Protein AF-0000000085153777 (afdb_homodimer)

InterPro domains:
  IPR002347 Short-chain dehydrogenase/reductase SDR [PF00106] (3-177)
  IPR002347 Short-chain dehydrogenase/reductase SDR [PR00081] (2-19)
  IPR002347 Short-chain dehydrogenase/reductase SDR [PR00081] (66-77)
  IPR002347 Short-chain dehydrogenase/reductase SDR [PR00081] (113-129)
  IPR002347 Short-chain dehydrogenase/reductase SDR [PR00081] (139-158)
  IPR002347 Short-chain dehydrogenase/reductase SDR [PR00081] (160-177)
  IPR020904 Short-chain dehydrogenase/reductase, conserved site [PS00061] (126-154)
  IPR036291 NAD(P)-binding domain superfamily [SSF51735] (3-233)

Foldseek 3Di:
DEEEEEPLLWFLNVLLQVVVVVVPYAYEYEDQDPVSQVVSVVVPHHYYHDDLLPLVRLLVVLVVDQAHAEYEYEWFAADFADPPDGDVVLLVVRLSRQPVSVVSNCVRHVVRLLPDQQREYEYEAALCLLDPAHRRPRNNVNSVNVVVVQLVVCVVCVPGNYQGAYEHEAAEDIPRCVPDPDDRPPYDYSNVSSVQVVVCVVVSHNYRYDDPVVSVVSNVLSPDDPVVNCVVNVVVHD/DEEEEEPLLWFLNVLLQVVVVVVPYAYEYEEQDPVSQVVSVVVPHHYYHDDLLPLVRLLVVLVVDQAHAEYEYEWFAADFADPPDGDVVLLVVRLSRQPVSVVSNCVRHVVRLLPDQQREYEYEAALCLLDPAHRRPRNNVNSVNVVVVQLVVCVVCVPPNYQGAYEHEAAEDIPRCVPDPDDRPPYYYSNVSSVQVVVCVVVSHNYRYDDPVVSVVSNVLSPDPPVVNCVVNVVVYD

Solvent-accessible surface area (backbone atoms only — not comparable to full-atom values): 23704 Å² total; per-residue (Å²): 97,40,33,39,30,32,34,21,60,45,46,55,30,26,45,39,50,53,51,46,38,74,73,69,33,50,36,37,37,23,25,71,52,62,70,45,41,51,54,44,38,74,74,70,40,46,65,44,83,47,58,49,72,40,53,67,63,38,41,57,57,46,65,75,52,81,53,30,32,34,39,38,46,46,44,63,73,81,58,71,52,56,80,91,58,61,56,35,66,57,36,44,50,37,34,41,47,34,36,43,15,46,37,34,48,47,43,41,44,49,67,24,20,70,67,26,92,61,6,30,44,32,37,57,45,33,43,56,38,55,39,68,43,63,37,27,36,27,36,27,9,29,26,24,16,42,47,34,24,50,54,12,46,35,20,66,33,56,86,45,72,45,48,46,26,41,32,22,46,52,45,48,62,27,78,76,54,69,69,57,91,65,91,60,77,81,56,39,49,33,68,56,50,34,50,54,49,55,55,29,55,74,67,64,36,56,63,38,62,31,53,57,74,60,47,51,50,42,54,56,57,44,68,46,56,68,70,60,43,37,57,57,38,35,70,68,50,131,96,38,34,40,30,33,34,22,61,46,46,56,30,27,45,40,48,52,52,45,38,73,74,68,33,50,36,38,37,24,26,73,54,63,70,46,41,50,54,43,38,74,74,69,38,46,64,44,84,46,59,47,72,38,52,68,62,37,40,57,58,47,64,74,53,81,54,27,31,33,39,38,46,46,44,62,71,80,58,71,52,58,80,90,58,62,57,35,67,59,37,43,51,38,34,39,47,34,35,42,16,47,37,33,50,48,43,43,44,50,70,22,22,70,66,26,91,60,7,31,44,33,37,57,46,33,43,56,39,54,39,68,44,64,38,28,35,28,35,28,9,28,26,23,16,41,47,34,25,50,54,12,45,34,22,65,33,57,88,44,73,44,49,47,27,40,32,22,46,52,47,49,62,27,78,76,54,68,70,57,92,65,91,62,77,80,55,39,49,35,70,57,49,33,50,52,49,53,55,30,56,75,66,65,37,57,63,40,61,29,53,57,75,60,47,50,50,43,53,56,57,44,67,46,56,66,72,59,42,36,57,58,39,36,70,69,51,130

Secondary structure (DSSP, 8-state):
-EEEEES-SSHHHHHHHHHHHHTT-EEEEEES-HHHHHHHHHTT-EEEE--TT-HHHHHHHHTT-S--SEEEE---------TT---HHHHHHHIIIIIIHHHHHHHHHHHHHHTSTTEEEEEE--GGGSS--TT-HHHHHHHHHHHHHHHHHHHHTTTTTEEEEEEEE--B-STTGGG--S--TT-B-HHHHHHHHHHHHHTT-SEEEESHHHHHHHHHHTTS-HHHHHHHHHTT--/-EEEEES-SSHHHHHHHHHHHHTT-EEEEEES-HHHHHHHHHTT-EEEE--TT-HHHHHHHHTT-S--SEEEE---------TT---HHHHHHHIIIIIIHHHHHHHHHHHHHHTSTTEEEEEE--GGGSS--TT-HHHHHHHHHHHHHHHHHHHHTTTTTEEEEEEEE--B-STTGGG--S--TT-B-HHHHHHHHHHHHHTT-SEEEESHHHHHHHHHHTTS-HHHHHHHHHTT--

Structure (mmCIF, N/CA/C/O backbone):
data_AF-0000000085153777-model_v1
#
loop_
_entity.id
_entity.type
_entity.pdbx_description
1 polymer 'Probable oxidoreductase'
#
loop_
_atom_site.group_PDB
_atom_site.id
_atom_site.type_symbol
_atom_site.label_atom_id
_atom_site.label_alt_id
_atom_site.label_comp_id
_atom_site.label_asym_id
_atom_site.label_entity_id
_atom_site.label_seq_id
_atom_site.pdbx_PDB_ins_code
_atom_site.Cartn_x
_atom_site.Cartn_y
_atom_site.Cartn_z
_atom_site.occupancy
_atom_site.B_iso_or_equiv
_atom_site.auth_seq_id
_atom_site.auth_comp_id
_atom_site.auth_asym_id
_atom_site.auth_atom_id
_atom_site.pdbx_PDB_model_num
ATOM 1 N N . MET A 1 1 ? -2.904 29.516 13.602 1 96.81 1 MET A N 1
ATOM 2 C CA . MET A 1 1 ? -3.477 28.188 13.414 1 96.81 1 MET A CA 1
ATOM 3 C C . MET A 1 1 ? -2.943 27.219 14.453 1 96.81 1 MET A C 1
ATOM 5 O O . MET A 1 1 ? -1.854 27.406 15 1 96.81 1 MET A O 1
ATOM 9 N N . LYS A 1 2 ? -3.758 26.219 14.781 1 98.38 2 LYS A N 1
ATOM 10 C CA . LYS A 1 2 ? -3.314 25.047 15.531 1 98.38 2 LYS A CA 1
ATOM 11 C C . LYS A 1 2 ? -2.867 23.938 14.594 1 98.38 2 LYS A C 1
ATOM 13 O O . LYS A 1 2 ? -3.674 23.391 13.828 1 98.38 2 LYS A O 1
ATOM 18 N N . ILE A 1 3 ? -1.565 23.562 14.672 1 98.81 3 ILE A N 1
ATOM 19 C CA . ILE A 1 3 ? -0.969 22.641 13.719 1 98.81 3 ILE A CA 1
ATOM 20 C C . ILE A 1 3 ? -0.407 21.422 14.461 1 98.81 3 ILE A C 1
ATOM 22 O O . ILE A 1 3 ? 0.277 21.578 15.477 1 98.81 3 ILE A O 1
ATOM 26 N N . VAL A 1 4 ? -0.751 20.25 14.031 1 98.88 4 VAL A N 1
ATOM 27 C CA . VAL A 1 4 ? -0.17 19.031 14.57 1 98.88 4 VAL A CA 1
ATOM 28 C C . VAL A 1 4 ? 0.717 18.375 13.516 1 98.88 4 VAL A C 1
ATOM 30 O O . VAL A 1 4 ? 0.323 18.25 12.352 1 98.88 4 VAL A O 1
ATOM 33 N N . ILE A 1 5 ? 1.906 17.969 13.867 1 98.94 5 ILE A N 1
ATOM 34 C CA . ILE A 1 5 ? 2.855 17.312 12.969 1 98.94 5 ILE A CA 1
ATOM 35 C C . ILE A 1 5 ? 3.344 16 13.602 1 98.94 5 ILE A C 1
ATOM 37 O O . ILE A 1 5 ? 3.922 16.016 14.688 1 98.94 5 ILE A O 1
ATOM 41 N N . THR A 1 6 ? 3.061 14.883 12.953 1 98.88 6 THR A N 1
ATOM 42 C CA . THR A 1 6 ? 3.615 13.609 13.406 1 98.88 6 THR A CA 1
ATOM 43 C C . THR A 1 6 ? 5 13.383 12.805 1 98.88 6 THR A C 1
ATOM 45 O O . THR A 1 6 ? 5.32 13.922 11.742 1 98.88 6 THR A O 1
ATOM 48 N N . GLY A 1 7 ? 5.812 12.555 13.5 1 98 7 GLY A N 1
ATOM 49 C CA . GLY A 1 7 ? 7.176 12.391 13.031 1 98 7 GLY A CA 1
ATOM 50 C C . GLY A 1 7 ? 7.961 13.688 13.008 1 98 7 GLY A C 1
ATOM 51 O O . GLY A 1 7 ? 8.633 14 12.023 1 98 7 GLY A O 1
ATOM 52 N N . ALA A 1 8 ? 7.875 14.469 14.055 1 98.25 8 ALA A N 1
ATOM 53 C CA . ALA A 1 8 ? 8.375 15.844 14.055 1 98.25 8 ALA A CA 1
ATOM 54 C C . ALA A 1 8 ? 9.773 15.922 14.656 1 98.25 8 ALA A C 1
ATOM 56 O O . ALA A 1 8 ? 10.312 17.016 14.844 1 98.25 8 ALA A O 1
ATOM 57 N N . THR A 1 9 ? 10.391 14.766 14.984 1 96.94 9 THR A N 1
ATOM 58 C CA . THR A 1 9 ? 11.609 14.805 15.773 1 96.94 9 THR A CA 1
ATOM 59 C C . THR A 1 9 ? 12.844 14.789 14.867 1 96.94 9 THR A C 1
ATOM 61 O O . THR A 1 9 ? 13.977 14.867 15.344 1 96.94 9 THR A O 1
ATOM 64 N N . SER A 1 10 ? 12.656 14.656 13.57 1 95.38 10 SER A N 1
ATOM 65 C CA . SER A 1 10 ? 13.789 14.68 12.656 1 95.38 10 SER A CA 1
ATOM 66 C C . SER A 1 10 ? 13.359 15.078 11.25 1 95.38 10 SER A C 1
ATOM 68 O O . SER A 1 10 ? 12.164 15.25 10.992 1 95.38 10 SER A O 1
ATOM 70 N N . GLY A 1 11 ? 14.281 15.453 10.453 1 96.69 11 GLY A N 1
ATOM 71 C CA . GLY A 1 11 ? 14.078 15.617 9.023 1 96.69 11 GLY A CA 1
ATOM 72 C C . GLY A 1 11 ? 13.031 16.672 8.688 1 96.69 11 GLY A C 1
ATOM 73 O O . GLY A 1 11 ? 13.094 17.781 9.188 1 96.69 11 GLY A O 1
ATOM 74 N N . ILE A 1 12 ? 12.195 16.328 7.742 1 97.88 12 ILE A N 1
ATOM 75 C CA . ILE A 1 12 ? 11.172 17.219 7.203 1 97.88 12 ILE A CA 1
ATOM 76 C C . ILE A 1 12 ? 10.227 17.641 8.32 1 97.88 12 ILE A C 1
ATOM 78 O O . ILE A 1 12 ? 9.906 18.828 8.445 1 97.88 12 ILE A O 1
ATOM 82 N N . GLY A 1 13 ? 9.82 16.672 9.156 1 98.5 13 GLY A N 1
ATOM 83 C CA . GLY A 1 13 ? 8.898 16.969 10.242 1 98.5 13 GLY A CA 1
ATOM 84 C C . GLY A 1 13 ? 9.43 18 11.219 1 98.5 13 GLY A C 1
ATOM 85 O O . GLY A 1 13 ? 8.711 18.922 11.609 1 98.5 13 GLY A O 1
ATOM 86 N N . ARG A 1 14 ? 10.656 17.828 11.57 1 98.44 14 ARG A N 1
ATOM 87 C CA . ARG A 1 14 ? 11.273 18.766 12.5 1 98.44 14 ARG A CA 1
ATOM 88 C C . ARG A 1 14 ? 11.359 20.156 11.891 1 98.44 14 ARG A C 1
ATOM 90 O O . ARG A 1 14 ? 11.047 21.141 12.555 1 98.44 14 ARG A O 1
ATOM 97 N N . GLN A 1 15 ? 11.797 20.234 10.648 1 98.62 15 GLN A N 1
ATOM 98 C CA . GLN A 1 15 ? 11.938 21.531 9.977 1 98.62 15 GLN A CA 1
ATOM 99 C C . GLN A 1 15 ? 10.594 22.219 9.828 1 98.62 15 GLN A C 1
ATOM 101 O O . GLN A 1 15 ? 10.484 23.438 10.047 1 98.62 15 GLN A O 1
ATOM 106 N N . LEU A 1 16 ? 9.555 21.469 9.469 1 98.88 16 LEU A N 1
ATOM 107 C CA . LEU A 1 16 ? 8.211 22.016 9.359 1 98.88 16 LEU A CA 1
ATOM 108 C C . LEU A 1 16 ? 7.738 22.578 10.703 1 98.88 16 LEU A C 1
ATOM 110 O O . LEU A 1 16 ? 7.172 23.672 10.773 1 98.88 16 LEU A O 1
ATOM 114 N N . ALA A 1 17 ? 7.945 21.766 11.766 1 98.81 17 ALA A N 1
ATOM 115 C CA . ALA A 1 17 ? 7.543 22.203 13.102 1 98.81 17 ALA A CA 1
ATOM 116 C C . ALA A 1 17 ? 8.195 23.531 13.469 1 98.81 17 ALA A C 1
ATOM 118 O O . ALA A 1 17 ? 7.52 24.453 13.93 1 98.81 17 ALA A O 1
ATOM 119 N N . MET A 1 18 ? 9.461 23.656 13.203 1 98.62 18 MET A N 1
ATOM 120 C CA . MET A 1 18 ? 10.219 24.859 13.531 1 98.62 18 MET A CA 1
ATOM 121 C C . MET A 1 18 ? 9.75 26.047 12.695 1 98.62 18 MET A C 1
ATOM 123 O O . MET A 1 18 ? 9.57 27.141 13.219 1 98.62 18 MET A O 1
ATOM 127 N N . ASP A 1 19 ? 9.516 25.828 11.438 1 98.81 19 ASP A N 1
ATOM 128 C CA . ASP A 1 19 ? 9.141 26.906 10.531 1 98.81 19 ASP A CA 1
ATOM 129 C C . ASP A 1 19 ? 7.75 27.422 10.852 1 98.81 19 ASP A C 1
ATOM 131 O O . ASP A 1 19 ? 7.535 28.641 10.906 1 98.81 19 ASP A O 1
ATOM 135 N N . TYR A 1 20 ? 6.785 26.578 11.07 1 98.81 20 TYR A N 1
ATOM 136 C CA . TYR A 1 20 ? 5.434 27 11.406 1 98.81 20 TYR A CA 1
ATOM 137 C C . TYR A 1 20 ? 5.406 27.719 12.75 1 98.81 20 TYR A C 1
ATOM 139 O O . TYR A 1 20 ? 4.68 28.703 12.922 1 98.81 20 TYR A O 1
ATOM 147 N N . HIS A 1 21 ? 6.18 27.203 13.695 1 98.69 21 HIS A N 1
ATOM 148 C CA . HIS A 1 21 ? 6.277 27.891 14.977 1 98.69 21 HIS A CA 1
ATOM 149 C C . HIS A 1 21 ? 6.84 29.297 14.812 1 98.69 21 HIS A C 1
ATOM 151 O O . HIS A 1 21 ? 6.332 30.25 15.406 1 98.69 21 HIS A O 1
ATOM 157 N N . ALA A 1 22 ? 7.859 29.438 14.016 1 98.38 22 ALA A N 1
ATOM 158 C CA . ALA A 1 22 ? 8.5 30.719 13.766 1 98.38 22 ALA A CA 1
ATOM 159 C C . ALA A 1 22 ? 7.527 31.703 13.102 1 98.38 22 ALA A C 1
ATOM 161 O O . ALA A 1 22 ? 7.641 32.906 13.289 1 98.38 22 ALA A O 1
ATOM 162 N N . GLU A 1 23 ? 6.574 31.172 12.391 1 98.25 23 GLU A N 1
ATOM 163 C CA . GLU A 1 23 ? 5.562 31.984 11.719 1 98.25 23 GLU A CA 1
ATOM 164 C C . GLU A 1 23 ? 4.453 32.406 12.68 1 98.25 23 GLU A C 1
ATOM 166 O O . GLU A 1 23 ? 3.523 33.125 12.305 1 98.25 23 GLU A O 1
ATOM 171 N N . 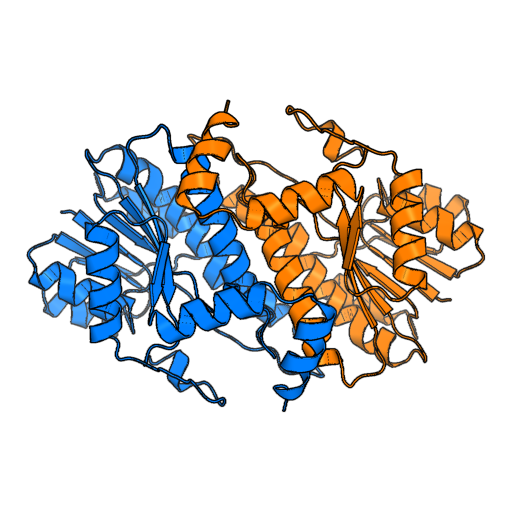GLY A 1 24 ? 4.453 31.875 13.922 1 98.19 24 GLY A N 1
ATOM 172 C CA . GLY A 1 24 ? 3.535 32.344 14.953 1 98.19 24 GLY A CA 1
ATOM 173 C C . GLY A 1 24 ? 2.385 31.375 15.195 1 98.19 24 GLY A C 1
ATOM 174 O O . GLY A 1 24 ? 1.44 31.703 15.922 1 98.19 24 GLY A O 1
ATOM 175 N N . HIS A 1 25 ? 2.428 30.172 14.625 1 98.31 25 HIS A N 1
ATOM 176 C CA . HIS A 1 25 ? 1.363 29.188 14.805 1 98.31 25 HIS A CA 1
ATOM 177 C C . HIS A 1 25 ? 1.559 28.391 16.094 1 98.31 25 HIS A C 1
ATOM 179 O O . HIS A 1 25 ? 2.67 28.328 16.625 1 98.31 25 HIS A O 1
ATOM 185 N N . GLU A 1 26 ? 0.504 27.891 16.641 1 98.25 26 GLU A N 1
ATOM 186 C CA . GLU A 1 26 ? 0.573 26.922 17.719 1 98.25 26 GLU A CA 1
ATOM 187 C C . GLU A 1 26 ? 0.855 25.516 17.172 1 98.25 26 GLU A C 1
ATOM 189 O O . GLU A 1 26 ? -0.006 24.906 16.531 1 98.25 26 GLU A O 1
ATOM 194 N N . VAL A 1 27 ? 2.064 24.984 17.484 1 98.75 27 VAL A N 1
ATOM 195 C CA . VAL A 1 27 ? 2.492 23.734 16.859 1 98.75 27 VAL A CA 1
ATOM 196 C C . VAL A 1 27 ? 2.59 22.641 17.922 1 98.75 27 VAL A C 1
ATOM 198 O O . VAL A 1 27 ? 3.189 22.844 18.984 1 98.75 27 VAL A O 1
ATOM 201 N N . TYR A 1 28 ? 1.96 21.516 17.656 1 98.81 28 TYR A N 1
ATOM 202 C CA . TYR A 1 28 ? 2.125 20.281 18.406 1 98.81 28 TYR A CA 1
ATOM 203 C C . TYR A 1 28 ? 2.994 19.297 17.641 1 98.81 28 TYR A C 1
ATOM 205 O O . TYR A 1 28 ? 2.578 18.766 16.609 1 98.81 28 TYR A O 1
ATOM 213 N N . ALA A 1 29 ? 4.18 19.047 18.172 1 98.81 29 ALA A N 1
ATOM 214 C CA . ALA A 1 29 ? 5.148 18.141 17.547 1 98.81 29 ALA A CA 1
ATOM 215 C C . ALA A 1 29 ? 5.141 16.781 18.219 1 98.81 29 ALA A C 1
ATOM 217 O O . ALA A 1 29 ? 5.441 16.672 19.406 1 98.81 29 ALA A O 1
ATOM 218 N N . LEU A 1 30 ? 4.82 15.766 17.469 1 98.75 30 LEU A N 1
ATOM 219 C CA . LEU A 1 30 ? 4.75 14.414 18.016 1 98.75 30 LEU A CA 1
ATOM 220 C C . LEU A 1 30 ? 5.926 13.57 17.547 1 98.75 30 LEU A C 1
ATOM 222 O O . LEU A 1 30 ? 6.387 13.719 16.422 1 98.75 30 LEU A O 1
ATOM 226 N N . GLY A 1 31 ? 6.383 12.703 18.328 1 98 31 GLY A N 1
ATOM 227 C CA . GLY A 1 31 ? 7.438 11.742 18.016 1 98 31 GLY A CA 1
ATOM 228 C C . GLY A 1 31 ? 7.734 10.797 19.172 1 98 31 GLY A C 1
ATOM 229 O O . GLY A 1 31 ? 7.035 10.805 20.188 1 98 31 GLY A O 1
ATOM 230 N N . ARG A 1 32 ? 8.75 10.016 19.062 1 96.38 32 ARG A N 1
ATOM 231 C CA . ARG A 1 32 ? 9.062 9.016 20.078 1 96.38 32 ARG A CA 1
ATOM 232 C C . ARG A 1 32 ? 10.359 9.344 20.797 1 96.38 32 ARG A C 1
ATOM 234 O O . ARG A 1 32 ? 10.633 8.812 21.875 1 96.38 32 ARG A O 1
ATOM 241 N N . ASN A 1 33 ? 11.148 10.18 20.156 1 97 33 ASN A N 1
ATOM 242 C CA . ASN A 1 33 ? 12.461 10.508 20.703 1 97 33 ASN A CA 1
ATOM 243 C C . ASN A 1 33 ? 12.375 11.609 21.75 1 97 33 ASN A C 1
ATOM 245 O O . ASN A 1 33 ? 12.242 12.789 21.406 1 97 33 ASN A O 1
ATOM 249 N N . GLU A 1 34 ? 12.609 11.203 22.984 1 97.44 34 GLU A N 1
ATOM 250 C CA . GLU A 1 34 ? 12.406 12.141 24.094 1 97.44 34 GLU A CA 1
ATOM 251 C C . GLU A 1 34 ? 13.406 13.297 24.016 1 97.44 34 GLU A C 1
ATOM 253 O O . GLU A 1 34 ? 13.047 14.445 24.266 1 97.44 34 GLU A O 1
ATOM 258 N N . GLN A 1 35 ? 14.617 13.016 23.734 1 97.94 35 GLN A N 1
ATOM 259 C CA . GLN A 1 35 ? 15.641 14.055 23.656 1 97.94 35 GLN A CA 1
ATOM 260 C C . GLN A 1 35 ? 15.305 15.086 22.594 1 97.94 35 GLN A C 1
ATOM 262 O O . GLN A 1 35 ? 15.438 16.281 22.812 1 97.94 35 GLN A O 1
ATOM 267 N N . ALA A 1 36 ? 14.867 14.625 21.453 1 97.62 36 ALA A N 1
ATOM 268 C CA . ALA A 1 36 ? 14.5 15.516 20.359 1 97.62 36 ALA A CA 1
ATOM 269 C C . ALA A 1 36 ? 13.266 16.344 20.719 1 97.62 36 ALA A C 1
ATOM 271 O O . ALA A 1 36 ? 13.172 17.516 20.375 1 97.62 36 ALA A O 1
ATOM 272 N N . LEU A 1 37 ? 12.352 15.742 21.422 1 98.38 37 LEU A N 1
ATOM 273 C CA . LEU A 1 37 ? 11.141 16.438 21.844 1 98.38 37 LEU A CA 1
ATOM 274 C C . LEU A 1 37 ? 11.469 17.516 22.875 1 98.38 37 LEU A C 1
ATOM 276 O O . LEU A 1 37 ? 10.875 18.609 22.844 1 98.38 37 LEU A O 1
ATOM 280 N N . GLU A 1 38 ? 12.383 17.234 23.734 1 98.12 38 GLU A N 1
ATOM 281 C CA . GLU A 1 38 ? 12.82 18.219 24.719 1 98.12 38 GLU A CA 1
ATOM 282 C C . GLU A 1 38 ? 13.445 19.438 24.047 1 98.12 38 GLU A C 1
ATOM 284 O O . GLU A 1 38 ? 13.227 20.578 24.469 1 98.12 38 GLU A O 1
ATOM 289 N N . GLU A 1 39 ? 14.203 19.156 23.078 1 97.94 39 GLU A N 1
ATOM 290 C CA . GLU A 1 39 ? 14.797 20.25 22.312 1 97.94 39 GLU A CA 1
ATOM 291 C C . GLU A 1 39 ? 13.727 21.125 21.688 1 97.94 39 GLU A C 1
ATOM 293 O O . GLU A 1 39 ? 13.82 22.359 21.719 1 97.94 39 GLU A O 1
ATOM 298 N N . LEU A 1 40 ? 12.703 20.516 21.109 1 98.25 40 LEU A N 1
ATOM 299 C CA . LEU A 1 40 ? 11.609 21.266 20.5 1 98.25 40 LEU A CA 1
ATOM 300 C C . LEU A 1 40 ? 10.844 22.047 21.562 1 98.25 40 LEU A C 1
ATOM 302 O O . LEU A 1 40 ? 10.445 23.203 21.312 1 98.25 40 LEU A O 1
ATOM 306 N N . ARG A 1 41 ? 10.672 21.5 22.672 1 97.88 41 ARG A N 1
ATOM 307 C CA . ARG A 1 41 ? 10.016 22.203 23.781 1 97.88 41 ARG A CA 1
ATOM 308 C C . ARG A 1 41 ? 10.797 23.438 24.188 1 97.88 41 ARG A C 1
ATOM 310 O O . ARG A 1 41 ? 10.211 24.469 24.516 1 97.88 41 ARG A O 1
ATOM 317 N N . SER A 1 42 ? 12.078 23.25 24.219 1 97.88 42 SER A N 1
ATOM 318 C CA . SER A 1 42 ? 12.93 24.375 24.609 1 97.88 42 SER A CA 1
ATOM 319 C C . SER A 1 42 ? 12.805 25.531 23.625 1 97.88 42 SER A C 1
ATOM 321 O O . SER A 1 42 ? 13.07 26.688 23.984 1 97.88 42 SER A O 1
ATOM 323 N N . HIS A 1 43 ? 12.375 25.266 22.453 1 97.31 43 HIS A N 1
ATOM 324 C CA . HIS A 1 43 ? 12.164 26.297 21.453 1 97.31 43 HIS A CA 1
ATOM 325 C C . HIS A 1 43 ? 10.758 26.875 21.547 1 97.31 43 HIS A C 1
ATOM 327 O O . HIS A 1 43 ? 10.391 27.766 20.766 1 97.31 43 HIS A O 1
ATOM 333 N N . GLY A 1 44 ? 9.898 26.328 22.438 1 97.25 44 GLY A N 1
ATOM 334 C CA . GLY A 1 44 ? 8.586 26.891 22.688 1 97.25 44 GLY A CA 1
ATOM 335 C C . GLY A 1 44 ? 7.461 26.094 22.062 1 97.25 44 GLY A C 1
ATOM 336 O O . GLY A 1 44 ? 6.293 26.484 22.141 1 97.25 44 GLY A O 1
ATOM 337 N N . LEU A 1 45 ? 7.754 24.969 21.438 1 98.31 45 LEU A N 1
ATOM 338 C CA . LEU A 1 45 ? 6.719 24.141 20.828 1 98.31 45 LEU A CA 1
ATOM 339 C C . LEU A 1 45 ? 6.059 23.25 21.859 1 98.31 45 LEU A C 1
ATOM 341 O O . LEU A 1 45 ? 6.68 22.891 22.875 1 98.31 45 LEU A O 1
ATOM 345 N N . SER A 1 46 ? 4.773 22.984 21.672 1 98.38 46 SER A N 1
ATOM 346 C CA . SER A 1 46 ? 4.148 21.875 22.391 1 98.38 46 SER A CA 1
ATOM 347 C C . SER A 1 46 ? 4.562 20.531 21.797 1 98.38 46 SER A C 1
ATOM 349 O O . SER A 1 46 ? 4.738 20.406 20.594 1 98.38 46 SER A O 1
ATOM 351 N N . THR A 1 47 ? 4.777 19.562 22.672 1 98.31 47 THR A N 1
ATOM 352 C CA . THR A 1 47 ? 5.242 18.266 22.188 1 98.31 47 THR A CA 1
ATOM 353 C C . THR A 1 47 ? 4.43 17.125 22.797 1 98.31 47 THR A C 1
ATOM 355 O O . THR A 1 47 ? 3.723 17.328 23.797 1 98.31 47 THR A O 1
ATOM 358 N N . GLY A 1 48 ? 4.41 15.984 22.141 1 98.12 48 GLY A N 1
ATOM 359 C CA . GLY A 1 48 ? 3.818 14.75 22.625 1 98.12 48 GLY A CA 1
ATOM 360 C C . GLY A 1 48 ? 4.629 13.516 22.266 1 98.12 48 GLY A C 1
ATOM 361 O O . GLY A 1 48 ? 4.992 13.32 21.109 1 98.12 48 GLY A O 1
ATOM 362 N N . LYS A 1 49 ? 4.973 12.773 23.281 1 98.25 49 LYS A N 1
ATOM 363 C CA . LYS A 1 49 ? 5.629 11.484 23.062 1 98.25 49 LYS A CA 1
ATOM 364 C C . LYS A 1 49 ? 4.605 10.375 22.844 1 98.25 49 LYS A C 1
ATOM 366 O O . LYS A 1 49 ? 3.939 9.953 23.797 1 98.25 49 LYS A O 1
ATOM 371 N N . VAL A 1 50 ? 4.48 9.906 21.578 1 97.69 50 VAL A N 1
ATOM 372 C CA . VAL A 1 50 ? 3.467 8.906 21.25 1 97.69 50 VAL A CA 1
ATOM 373 C C . VAL A 1 50 ? 4.016 7.938 20.203 1 97.69 50 VAL A C 1
ATOM 375 O O . VAL A 1 50 ? 4.641 8.359 19.234 1 97.69 50 VAL A O 1
ATOM 378 N N . ASP A 1 51 ? 3.895 6.664 20.516 1 98.25 51 ASP A N 1
ATOM 379 C CA . ASP A 1 51 ? 4.051 5.66 19.469 1 98.25 51 ASP A CA 1
ATOM 380 C C . ASP A 1 51 ? 2.777 5.531 18.625 1 98.25 51 ASP A C 1
ATOM 382 O O . ASP A 1 51 ? 1.801 4.918 19.062 1 98.25 51 ASP A O 1
ATOM 386 N N . LEU A 1 52 ? 2.814 6.012 17.469 1 98.62 52 LEU A N 1
ATOM 387 C CA . LEU A 1 52 ? 1.623 6.148 16.641 1 98.62 52 LEU A CA 1
ATOM 388 C C . LEU A 1 52 ? 1.107 4.785 16.203 1 98.62 52 LEU A C 1
ATOM 390 O O . LEU A 1 52 ? 0.003 4.676 15.656 1 98.62 52 LEU A O 1
ATOM 394 N N . THR A 1 53 ? 1.904 3.705 16.391 1 98.06 53 THR A N 1
ATOM 395 C CA . THR A 1 53 ? 1.425 2.363 16.078 1 98.06 53 THR A CA 1
ATOM 396 C C . THR A 1 53 ? 0.55 1.831 17.219 1 98.06 53 THR A C 1
ATOM 398 O O . THR A 1 53 ? -0.116 0.806 17.062 1 98.06 53 THR A O 1
ATOM 401 N N . ASP A 1 54 ? 0.616 2.496 18.359 1 98.38 54 ASP A N 1
ATOM 402 C CA . ASP A 1 54 ? -0.288 2.205 19.469 1 98.38 54 ASP A CA 1
ATOM 403 C C . ASP A 1 54 ? -1.592 2.99 19.344 1 98.38 54 ASP A C 1
ATOM 405 O O . ASP A 1 54 ? -1.667 4.152 19.734 1 98.38 54 ASP A O 1
ATOM 409 N N . LYS A 1 55 ? -2.621 2.367 18.859 1 98.38 55 LYS A N 1
ATOM 410 C CA . LYS A 1 55 ? -3.885 3.021 18.516 1 98.38 55 LYS A CA 1
ATOM 411 C C . LYS A 1 55 ? -4.484 3.707 19.75 1 98.38 55 LYS A C 1
ATOM 413 O O . LYS A 1 55 ? -4.859 4.883 19.688 1 98.38 55 LYS A O 1
ATOM 418 N N . GLU A 1 56 ? -4.574 2.979 20.781 1 98.38 56 GLU A N 1
ATOM 419 C CA . GLU A 1 56 ? -5.195 3.518 22 1 98.38 56 GLU A CA 1
ATOM 420 C C . GLU A 1 56 ? -4.438 4.738 22.5 1 98.38 56 GLU A C 1
ATOM 422 O O . GLU A 1 56 ? -5.039 5.77 22.812 1 98.38 56 GLU A O 1
ATOM 427 N N . ALA A 1 57 ? -3.121 4.641 22.625 1 98.56 57 ALA A N 1
ATOM 428 C CA . ALA A 1 57 ? -2.301 5.754 23.094 1 98.56 57 ALA A CA 1
ATOM 429 C C . ALA A 1 57 ? -2.441 6.965 22.188 1 98.56 57 ALA A C 1
ATOM 431 O O . ALA A 1 57 ? -2.486 8.102 22.656 1 98.56 57 ALA A O 1
ATOM 432 N N . THR A 1 58 ? -2.518 6.691 20.906 1 98.75 58 THR A N 1
ATOM 433 C CA . THR A 1 58 ? -2.639 7.766 19.922 1 98.75 58 THR A CA 1
ATOM 434 C C . THR A 1 58 ? -3.982 8.477 20.062 1 98.75 58 THR A C 1
ATOM 436 O O . THR A 1 58 ? -4.035 9.711 20.109 1 98.75 58 THR A O 1
ATOM 439 N N . LEU A 1 59 ? -5.047 7.707 20.141 1 98.56 59 LEU A N 1
ATOM 440 C CA . LEU A 1 59 ? -6.375 8.297 20.281 1 98.56 59 LEU A CA 1
ATOM 441 C C . LEU A 1 59 ? -6.492 9.094 21.562 1 98.56 59 LEU A C 1
ATOM 443 O O . LEU A 1 59 ? -7.07 10.188 21.578 1 98.56 59 LEU A O 1
ATOM 447 N N . VAL A 1 60 ? -5.918 8.594 22.625 1 98.44 60 VAL A N 1
ATOM 448 C CA . VAL A 1 60 ? -5.965 9.273 23.922 1 98.44 60 VAL A CA 1
ATOM 449 C C . VAL A 1 60 ? -5.211 10.594 23.828 1 98.44 60 VAL A C 1
ATOM 451 O O . VAL A 1 60 ? -5.699 11.625 24.297 1 98.44 60 VAL A O 1
ATOM 454 N N . TRP A 1 61 ? -4.078 10.594 23.234 1 98.62 61 TRP A N 1
ATOM 455 C CA . TRP A 1 61 ? -3.309 11.836 23.141 1 98.62 61 TRP A CA 1
ATOM 456 C C . TRP A 1 6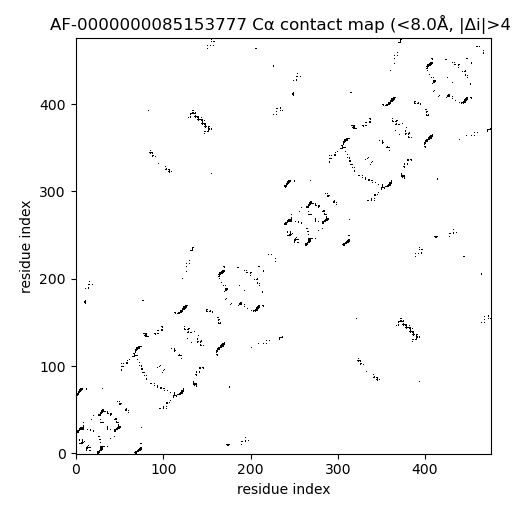1 ? -4.07 12.891 22.344 1 98.62 61 TRP A C 1
ATOM 458 O O . TRP A 1 61 ? -4.172 14.039 22.781 1 98.62 61 TRP A O 1
ATOM 468 N N . PHE A 1 62 ? -4.605 12.555 21.203 1 98.62 62 PHE A N 1
ATOM 469 C CA . PHE A 1 62 ? -5.297 13.5 20.344 1 98.62 62 PHE A CA 1
ATOM 470 C C . PHE A 1 62 ? -6.559 14.031 21 1 98.62 62 PHE A C 1
ATOM 472 O O . PHE A 1 62 ? -7 15.141 20.719 1 98.62 62 PHE A O 1
ATOM 479 N N . SER A 1 63 ? -7.145 13.234 21.859 1 97.69 63 SER A N 1
ATOM 480 C CA . SER A 1 63 ? -8.375 13.633 22.531 1 97.69 63 SER A CA 1
ATOM 481 C C . SER A 1 63 ? -8.133 14.82 23.453 1 97.69 63 SER A C 1
ATOM 483 O O . SER A 1 63 ? -9.078 15.469 23.906 1 97.69 63 SER A O 1
ATOM 485 N N . THR A 1 64 ? -6.906 15.125 23.766 1 97.69 64 THR A N 1
ATOM 486 C CA . THR A 1 64 ? -6.582 16.266 24.609 1 97.69 64 THR A CA 1
ATOM 487 C C . THR A 1 64 ? -6.742 17.578 23.844 1 97.69 64 THR A C 1
ATOM 489 O O . THR A 1 64 ? -6.766 18.656 24.453 1 97.69 64 THR A O 1
ATOM 492 N N . LEU A 1 65 ? -6.754 17.547 22.531 1 98.12 65 LEU A N 1
ATOM 493 C CA . LEU A 1 65 ? -6.898 18.734 21.703 1 98.12 65 LEU A CA 1
ATOM 494 C C . LEU A 1 65 ? -8.367 19.016 21.406 1 98.12 65 LEU A C 1
ATOM 496 O O . LEU A 1 65 ? -9.156 18.094 21.234 1 98.12 65 LEU A O 1
ATOM 500 N N . GLU A 1 66 ? -8.742 20.203 21.344 1 97.44 66 GLU A N 1
ATOM 501 C CA . GLU A 1 66 ? -10.117 20.594 21.062 1 97.44 66 GLU A CA 1
ATOM 502 C C . GLU A 1 66 ? -10.375 20.672 19.547 1 97.44 66 GLU A C 1
ATOM 504 O O . GLU A 1 66 ? -11.445 20.281 19.078 1 97.44 66 GLU A O 1
ATOM 509 N N . SER A 1 67 ? -9.469 21.219 18.859 1 98.19 67 SER A N 1
ATOM 510 C CA . SER A 1 67 ? -9.547 21.359 17.406 1 98.19 67 SER A CA 1
ATOM 511 C C . SER A 1 67 ? -8.156 21.422 16.781 1 98.19 67 SER A C 1
ATOM 513 O O . SER A 1 67 ? -7.164 21.625 17.484 1 98.19 67 SER A O 1
ATOM 515 N N . VAL A 1 68 ? -8.07 21.141 15.531 1 98.62 68 VAL A N 1
ATOM 516 C CA . VAL A 1 68 ? -6.848 21.234 14.734 1 98.62 68 VAL A CA 1
ATOM 517 C C . VAL A 1 68 ? -7.152 21.891 13.391 1 98.62 68 VAL A C 1
ATOM 519 O O . VAL A 1 68 ? -8.141 21.562 12.734 1 98.62 68 VAL A O 1
ATOM 522 N N . ASP A 1 69 ? -6.352 22.844 13.023 1 98.69 69 ASP A N 1
ATOM 523 C CA . ASP A 1 69 ? -6.555 23.531 11.75 1 98.69 69 ASP A CA 1
ATOM 524 C C . ASP A 1 69 ? -5.797 22.828 10.625 1 98.69 69 ASP A C 1
ATOM 526 O O . ASP A 1 69 ? -6.27 22.781 9.484 1 98.69 69 ASP A O 1
ATOM 530 N N . LEU A 1 70 ? -4.617 22.328 10.875 1 98.88 70 LEU A N 1
ATOM 531 C CA . LEU A 1 70 ? -3.748 21.656 9.922 1 98.88 70 LEU A CA 1
ATOM 532 C C . LEU A 1 70 ? -3.035 20.469 10.578 1 98.88 70 LEU A C 1
ATOM 534 O O . LEU A 1 70 ? -2.377 20.641 11.609 1 98.88 70 LEU A O 1
ATOM 538 N N . ALA A 1 71 ? -3.268 19.312 10.062 1 98.94 71 ALA A N 1
ATOM 539 C CA . ALA A 1 71 ? -2.52 18.125 10.469 1 98.94 71 ALA A CA 1
ATOM 540 C C . ALA A 1 71 ? -1.567 17.672 9.367 1 98.94 71 ALA A C 1
ATOM 542 O O . ALA A 1 71 ? -1.987 17.438 8.234 1 98.94 71 ALA A O 1
ATOM 543 N N . ILE A 1 72 ? -0.282 17.594 9.68 1 98.94 72 ILE A N 1
ATOM 544 C CA . ILE A 1 72 ? 0.718 17.062 8.766 1 98.94 72 ILE A CA 1
ATOM 545 C C . ILE A 1 72 ? 1.208 15.703 9.273 1 98.94 72 ILE A C 1
ATOM 547 O O . ILE A 1 72 ? 1.986 15.641 10.227 1 98.94 72 ILE A O 1
ATOM 551 N N . LEU A 1 73 ? 0.708 14.688 8.68 1 98.94 73 LEU A N 1
ATOM 552 C CA . LEU A 1 73 ? 1.095 13.32 9.023 1 98.94 73 LEU A CA 1
ATOM 553 C C . LEU A 1 73 ? 2.352 12.906 8.273 1 98.94 73 LEU A C 1
ATOM 555 O O . LEU A 1 73 ? 2.287 12.57 7.09 1 98.94 73 LEU A O 1
ATOM 559 N N . ASN A 1 74 ? 3.447 12.906 9.008 1 98.44 74 ASN A N 1
ATOM 560 C CA . ASN A 1 74 ? 4.766 12.82 8.383 1 98.44 74 ASN A CA 1
ATOM 561 C C . ASN A 1 74 ? 5.555 11.625 8.922 1 98.44 74 ASN A C 1
ATOM 563 O O . ASN A 1 74 ? 6.605 11.273 8.375 1 98.44 74 ASN A O 1
ATOM 567 N N . ALA A 1 75 ? 5.035 10.977 9.969 1 97.81 75 ALA A N 1
ATOM 568 C CA . ALA A 1 75 ? 5.75 9.859 10.578 1 97.81 75 ALA A CA 1
ATOM 569 C C . ALA A 1 75 ? 5.93 8.711 9.578 1 97.81 75 ALA A C 1
ATOM 571 O O . ALA A 1 75 ? 5.016 8.406 8.812 1 97.81 75 ALA A O 1
ATOM 572 N N . GLY A 1 76 ? 7.086 8.141 9.57 1 95.62 76 GLY A N 1
ATOM 573 C CA . GLY A 1 76 ? 7.363 6.996 8.703 1 95.62 76 GLY A CA 1
ATOM 574 C C . GLY A 1 76 ? 8.805 6.539 8.766 1 95.62 76 GLY A C 1
ATOM 575 O O . GLY A 1 76 ? 9.633 7.164 9.438 1 95.62 76 GLY A O 1
ATOM 576 N N . THR A 1 77 ? 9.047 5.434 8.148 1 95.12 77 THR A N 1
ATOM 577 C CA . THR A 1 77 ? 10.383 4.859 8.07 1 95.12 77 THR A CA 1
ATOM 578 C C . THR A 1 77 ? 10.648 4.297 6.672 1 95.12 77 THR A C 1
ATOM 580 O O . THR A 1 77 ? 9.766 4.344 5.805 1 95.12 77 THR A O 1
ATOM 583 N N . CYS A 1 78 ? 11.867 3.971 6.469 1 94.94 78 CYS A N 1
ATOM 584 C CA . CYS A 1 78 ? 12.289 3.398 5.195 1 94.94 78 CYS A CA 1
ATOM 585 C C . CYS A 1 78 ? 13.234 2.225 5.41 1 94.94 78 CYS A C 1
ATOM 587 O O . CYS A 1 78 ? 14.219 2.342 6.145 1 94.94 78 CYS A O 1
ATOM 589 N N . GLU A 1 79 ? 12.898 1.118 4.855 1 93.94 79 GLU A N 1
ATOM 590 C CA . GLU A 1 79 ? 13.766 -0.05 4.75 1 93.94 79 GLU A CA 1
ATOM 591 C C . GLU A 1 79 ? 13.727 -0.646 3.346 1 93.94 79 GLU A C 1
ATOM 593 O O . GLU A 1 79 ? 12.703 -0.566 2.662 1 93.94 79 GLU A O 1
ATOM 598 N N . TYR A 1 80 ? 14.828 -1.185 2.947 1 93.31 80 TYR A N 1
ATOM 599 C CA . TYR A 1 80 ? 14.938 -1.754 1.608 1 93.31 80 TYR A CA 1
ATOM 600 C C . TYR A 1 80 ? 15.094 -3.268 1.67 1 93.31 80 TYR A C 1
ATOM 602 O O . TYR A 1 80 ? 15.695 -3.799 2.609 1 93.31 80 TYR A O 1
ATOM 610 N N . VAL A 1 81 ? 14.531 -3.889 0.648 1 94.06 81 VAL A N 1
ATOM 611 C CA . VAL A 1 81 ? 14.625 -5.34 0.524 1 94.06 81 VAL A CA 1
ATOM 612 C C . VAL A 1 81 ? 15.891 -5.715 -0.25 1 94.06 81 VAL A C 1
ATOM 614 O O . VAL A 1 81 ? 16.188 -5.121 -1.289 1 94.06 81 VAL A O 1
ATOM 617 N N . ASP A 1 82 ? 16.625 -6.629 0.295 1 91.69 82 ASP A N 1
ATOM 618 C CA . ASP A 1 82 ? 17.828 -7.148 -0.372 1 91.69 82 ASP A CA 1
ATOM 619 C C . ASP A 1 82 ? 17.656 -8.625 -0.721 1 91.69 82 ASP A C 1
ATOM 621 O O . ASP A 1 82 ? 17.641 -9.477 0.166 1 91.69 82 ASP A O 1
ATOM 625 N N . LEU A 1 83 ? 17.562 -8.859 -2.084 1 91.06 83 LEU A N 1
ATOM 626 C CA . LEU A 1 83 ? 17.484 -10.242 -2.547 1 91.06 83 LEU A CA 1
ATOM 627 C C . LEU A 1 83 ? 18.875 -10.875 -2.57 1 91.06 83 LEU A C 1
ATOM 629 O O . LEU A 1 83 ? 19.891 -10.172 -2.66 1 91.06 83 LEU A O 1
ATOM 633 N N . PRO A 1 84 ? 19 -12.18 -2.26 1 92.25 84 PRO A N 1
ATOM 634 C CA . PRO A 1 84 ? 17.938 -13.141 -2.58 1 92.25 84 PRO A CA 1
ATOM 635 C C . PRO A 1 84 ? 17 -13.406 -1.406 1 92.25 84 PRO A C 1
ATOM 637 O O . PRO A 1 84 ? 16 -14.109 -1.558 1 92.25 84 PRO A O 1
ATOM 640 N N . GLN A 1 85 ? 17.297 -12.859 -0.25 1 92.69 85 GLN A N 1
ATOM 641 C CA . GLN A 1 85 ? 16.438 -13.117 0.898 1 92.69 85 GLN A CA 1
ATOM 642 C C . GLN A 1 85 ? 15.305 -12.102 0.975 1 92.69 85 GLN A C 1
ATOM 644 O O . GLN A 1 85 ? 15.523 -10.945 1.355 1 92.69 85 GLN A O 1
ATOM 649 N N . PHE A 1 86 ? 14.164 -12.555 0.62 1 96.69 86 PHE A N 1
ATOM 650 C CA . PHE A 1 86 ? 12.969 -11.727 0.811 1 96.69 86 PHE A CA 1
ATOM 651 C C . PHE A 1 86 ? 12.469 -11.836 2.244 1 96.69 86 PHE A C 1
ATOM 653 O O . PHE A 1 86 ? 12.031 -12.898 2.678 1 96.69 86 PHE A O 1
ATOM 660 N N . ASP A 1 87 ? 12.516 -10.781 2.988 1 97.31 87 ASP A N 1
ATOM 661 C CA . ASP A 1 87 ? 12.141 -10.75 4.398 1 97.31 87 ASP A CA 1
ATOM 662 C C . ASP A 1 87 ? 10.758 -10.125 4.578 1 97.31 87 ASP A C 1
ATOM 664 O O . ASP A 1 87 ? 10.625 -8.906 4.645 1 97.31 87 ASP A O 1
ATOM 668 N N . SER A 1 88 ? 9.758 -10.992 4.801 1 98.44 88 SER A N 1
ATOM 669 C CA . SER A 1 88 ? 8.391 -10.5 4.945 1 98.44 88 SER A CA 1
ATOM 670 C C . SER A 1 88 ? 8.234 -9.68 6.219 1 98.44 88 SER A C 1
ATOM 672 O O . SER A 1 88 ? 7.363 -8.805 6.301 1 98.44 88 SER A O 1
ATOM 674 N N . SER A 1 89 ? 9.055 -9.961 7.242 1 98.31 89 SER A N 1
ATOM 675 C CA . SER A 1 89 ? 8.992 -9.172 8.469 1 98.31 89 SER A CA 1
ATOM 676 C C . SER A 1 89 ? 9.352 -7.715 8.211 1 98.31 89 SER A C 1
ATOM 678 O O . SER A 1 89 ? 8.812 -6.816 8.859 1 98.31 89 SER A O 1
ATOM 680 N N . LEU A 1 90 ? 10.273 -7.531 7.312 1 98.12 90 LEU A N 1
ATOM 681 C CA . LEU A 1 90 ? 10.641 -6.18 6.906 1 98.12 90 LEU A CA 1
ATOM 682 C C . LEU A 1 90 ? 9.453 -5.453 6.285 1 98.12 90 LEU A C 1
ATOM 684 O O . LEU A 1 90 ? 9.172 -4.305 6.633 1 98.12 90 LEU A O 1
ATOM 688 N N . ILE A 1 91 ? 8.711 -6.113 5.387 1 98.56 91 ILE A N 1
ATOM 689 C CA . ILE A 1 91 ? 7.523 -5.547 4.762 1 98.56 91 ILE A CA 1
ATOM 690 C C . ILE A 1 91 ? 6.504 -5.18 5.836 1 98.56 91 ILE A C 1
ATOM 692 O O . ILE A 1 91 ? 5.941 -4.078 5.816 1 98.56 91 ILE A O 1
ATOM 696 N N . GLN A 1 92 ? 6.328 -6.082 6.75 1 98.38 92 GLN A N 1
ATOM 697 C CA . GLN A 1 92 ? 5.34 -5.902 7.812 1 98.38 92 GLN A CA 1
ATOM 698 C C . GLN A 1 92 ? 5.688 -4.695 8.68 1 98.38 92 GLN A C 1
ATOM 700 O O . GLN A 1 92 ? 4.812 -3.893 9.016 1 98.38 92 GLN A O 1
ATOM 705 N N . ARG A 1 93 ? 6.934 -4.566 9.031 1 97.75 93 ARG A N 1
ATOM 706 C CA . ARG A 1 93 ? 7.367 -3.455 9.867 1 97.75 93 ARG A CA 1
ATOM 707 C C . ARG A 1 93 ? 7.137 -2.119 9.164 1 97.75 93 ARG A C 1
ATOM 709 O O . ARG A 1 93 ? 6.66 -1.164 9.781 1 97.75 93 ARG A O 1
ATOM 716 N N . VAL A 1 94 ? 7.449 -2.053 7.93 1 98.38 94 VAL A N 1
ATOM 717 C CA . VAL A 1 94 ? 7.305 -0.813 7.176 1 98.38 94 VAL A CA 1
ATOM 718 C C . VAL A 1 94 ? 5.824 -0.479 7.004 1 98.38 94 VAL A C 1
ATOM 720 O O . VAL A 1 94 ? 5.422 0.678 7.141 1 98.38 94 VAL A O 1
ATOM 723 N N . MET A 1 95 ? 4.977 -1.483 6.703 1 98.69 95 MET A N 1
ATOM 724 C CA . MET A 1 95 ? 3.539 -1.259 6.578 1 98.69 95 MET A CA 1
ATOM 725 C C . MET A 1 95 ? 2.957 -0.739 7.887 1 98.69 95 MET A C 1
ATOM 727 O O . MET A 1 95 ? 2.117 0.163 7.883 1 98.69 95 MET A O 1
ATOM 731 N N . ARG A 1 96 ? 3.393 -1.305 8.961 1 98 96 ARG A N 1
ATOM 732 C CA . ARG A 1 96 ? 2.918 -0.883 10.273 1 98 96 ARG A CA 1
ATOM 733 C C . ARG A 1 96 ? 3.342 0.551 10.578 1 98 96 ARG A C 1
ATOM 735 O O . ARG A 1 96 ? 2.52 1.376 10.977 1 98 96 ARG A O 1
ATOM 742 N N . SER A 1 97 ? 4.555 0.852 10.352 1 97.94 97 SER A N 1
ATOM 743 C CA . SER A 1 97 ? 5.125 2.15 10.695 1 97.94 97 SER A CA 1
ATOM 744 C C . SER A 1 97 ? 4.582 3.252 9.797 1 97.94 97 SER A C 1
ATOM 746 O O . SER A 1 97 ? 4.402 4.391 10.234 1 97.94 97 SER A O 1
ATOM 748 N N . ASN A 1 98 ? 4.359 2.92 8.555 1 98.69 98 ASN A N 1
ATOM 749 C CA . ASN A 1 98 ? 4.012 3.965 7.594 1 98.69 98 ASN A CA 1
ATOM 750 C C . ASN A 1 98 ? 2.506 4.027 7.355 1 98.69 98 ASN A C 1
ATOM 752 O O . ASN A 1 98 ? 1.903 5.098 7.441 1 98.69 98 ASN A O 1
ATOM 756 N N . VAL A 1 99 ? 1.883 2.891 7.105 1 98.88 99 VAL A N 1
ATOM 757 C CA . VAL A 1 99 ? 0.494 2.887 6.656 1 98.88 99 VAL A CA 1
ATOM 758 C C . VAL A 1 99 ? -0.438 2.824 7.863 1 98.88 99 VAL A C 1
ATOM 760 O O . VAL A 1 99 ? -1.318 3.674 8.023 1 98.88 99 VAL A O 1
ATOM 763 N N . GLU A 1 100 ? -0.205 1.853 8.727 1 98.69 100 GLU A N 1
ATOM 764 C CA . GLU A 1 100 ? -1.109 1.663 9.859 1 98.69 100 GLU A CA 1
ATOM 765 C C . GLU A 1 100 ? -1.052 2.85 10.82 1 98.69 100 GLU A C 1
ATOM 767 O O . GLU A 1 100 ? -2.086 3.307 11.305 1 98.69 100 GLU A O 1
ATOM 772 N N . SER A 1 101 ? 0.132 3.309 11.102 1 98.81 101 SER A N 1
ATOM 773 C CA . SER A 1 101 ? 0.265 4.461 11.984 1 98.81 101 SER A CA 1
ATOM 774 C C . SER A 1 101 ? -0.434 5.688 11.406 1 98.81 101 SER A C 1
ATOM 776 O O . SER A 1 101 ? -1.026 6.477 12.148 1 98.81 101 SER A O 1
ATOM 778 N N . MET A 1 102 ? -0.351 5.895 10.117 1 98.88 102 MET A N 1
ATOM 779 C CA . MET A 1 102 ? -1.036 7.023 9.492 1 98.88 102 MET A CA 1
ATOM 780 C C . MET A 1 102 ? -2.549 6.859 9.586 1 98.88 102 MET A C 1
ATOM 782 O O . MET A 1 102 ? -3.271 7.828 9.836 1 98.88 102 MET A O 1
ATOM 786 N N . ALA A 1 103 ? -3.016 5.633 9.336 1 98.88 103 ALA A N 1
ATOM 787 C CA . ALA A 1 103 ? -4.445 5.375 9.461 1 98.88 103 ALA A CA 1
ATOM 788 C C . ALA A 1 103 ? -4.945 5.703 10.867 1 98.88 103 ALA A C 1
ATOM 790 O O . ALA A 1 103 ? -6.008 6.309 11.031 1 98.88 103 ALA A O 1
ATOM 791 N N . ILE A 1 104 ? -4.199 5.32 11.859 1 98.88 104 ILE A N 1
ATOM 792 C CA . ILE A 1 104 ? -4.539 5.605 13.25 1 98.88 104 ILE A CA 1
ATOM 793 C C . ILE A 1 104 ? -4.562 7.117 13.469 1 98.88 104 ILE A C 1
ATOM 795 O O . ILE A 1 104 ? -5.48 7.645 14.102 1 98.88 104 ILE A O 1
ATOM 799 N N . SER A 1 105 ? -3.566 7.785 12.961 1 98.94 105 SER A N 1
ATOM 800 C CA . SER A 1 105 ? -3.488 9.234 13.086 1 98.94 105 SER A CA 1
ATOM 801 C C . SER A 1 105 ? -4.68 9.914 12.414 1 98.94 105 SER A C 1
ATOM 803 O O . SER A 1 105 ? -5.211 10.898 12.93 1 98.94 105 SER A O 1
ATOM 805 N N . ILE A 1 106 ? -5.059 9.414 11.25 1 98.88 106 ILE A N 1
ATOM 806 C CA . ILE A 1 106 ? -6.211 9.961 10.539 1 98.88 106 ILE A CA 1
ATOM 807 C C . ILE A 1 106 ? -7.469 9.797 11.391 1 98.88 106 ILE A C 1
ATOM 809 O O . ILE A 1 106 ? -8.25 10.734 11.539 1 98.88 106 ILE A O 1
ATOM 813 N N . GLU A 1 107 ? -7.668 8.586 11.938 1 98.75 107 GLU A N 1
ATOM 814 C CA . GLU A 1 107 ? -8.812 8.336 12.812 1 98.75 107 GLU A CA 1
ATOM 815 C C . GLU A 1 107 ? -8.859 9.344 13.961 1 98.75 107 GLU A C 1
ATOM 817 O O . GLU A 1 107 ? -9.93 9.844 14.312 1 98.75 107 GLU A O 1
ATOM 822 N N . ALA A 1 108 ? -7.742 9.625 14.5 1 98.75 108 ALA A N 1
ATOM 823 C CA . ALA A 1 108 ? -7.641 10.484 15.68 1 98.75 108 ALA A CA 1
ATOM 824 C C . ALA A 1 108 ? -7.883 11.945 15.32 1 98.75 108 ALA A C 1
ATOM 826 O O . ALA A 1 108 ? -8.523 12.68 16.078 1 98.75 108 ALA A O 1
ATOM 827 N N . VAL A 1 109 ? -7.383 12.398 14.188 1 98.69 109 VAL A N 1
ATOM 828 C CA . VAL A 1 109 ? -7.309 13.836 13.938 1 98.69 109 VAL A CA 1
ATOM 829 C C . VAL A 1 109 ? -8.555 14.289 13.188 1 98.69 109 VAL A C 1
ATOM 831 O O . VAL A 1 109 ? -8.922 15.469 13.242 1 98.69 109 VAL A O 1
ATOM 834 N N . LEU A 1 110 ? -9.211 13.375 12.445 1 98.38 110 LEU A N 1
ATOM 835 C CA . LEU A 1 110 ? -10.297 13.75 11.547 1 98.38 110 LEU A CA 1
ATOM 836 C C . LEU A 1 110 ? -11.406 14.461 12.305 1 98.38 110 LEU A C 1
ATOM 838 O O . LEU A 1 110 ? -11.867 15.531 11.891 1 98.38 110 LEU A O 1
ATOM 842 N N . PRO A 1 111 ? -11.867 13.961 13.5 1 98.06 111 PRO A N 1
ATOM 843 C CA . PRO A 1 111 ? -12.898 14.688 14.25 1 98.06 111 PRO A CA 1
ATOM 844 C C . PRO A 1 111 ? -12.445 16.078 14.68 1 98.06 111 PRO A C 1
ATOM 846 O O . PRO A 1 111 ? -13.266 17 14.797 1 98.06 111 PRO A O 1
ATOM 849 N N . LEU A 1 112 ? -11.18 16.281 14.93 1 98.5 112 LEU A N 1
ATOM 850 C CA . LEU A 1 112 ? -10.625 17.562 15.336 1 98.5 112 LEU A CA 1
ATOM 851 C C . LEU A 1 112 ? -10.594 18.547 14.164 1 98.5 112 LEU A C 1
ATOM 853 O O . LEU A 1 112 ? -10.82 19.75 14.344 1 98.5 112 LEU A O 1
ATOM 857 N N . LEU A 1 113 ? -10.266 18.016 12.984 1 98.5 113 LEU A N 1
ATOM 858 C CA . LEU A 1 113 ? -10.273 18.828 11.773 1 98.5 113 LEU A CA 1
ATOM 859 C C . LEU A 1 113 ? -11.688 19.297 11.453 1 98.5 113 LEU A C 1
ATOM 861 O O . LEU A 1 113 ? -11.867 20.422 10.961 1 98.5 113 LEU A O 1
ATOM 865 N N . ARG A 1 114 ? -12.672 18.5 11.727 1 97.56 114 ARG A N 1
ATOM 866 C CA . ARG A 1 114 ? -14.07 18.812 11.445 1 97.56 114 ARG A CA 1
ATOM 867 C C . ARG A 1 114 ? -14.562 19.969 12.328 1 97.56 114 ARG A C 1
ATOM 869 O O . ARG A 1 114 ? -15.539 20.641 12 1 97.56 114 ARG A O 1
ATOM 876 N N . LYS A 1 115 ? -13.898 20.188 13.406 1 97.38 115 LYS A N 1
ATOM 877 C CA . LYS A 1 115 ? -14.273 21.25 14.336 1 97.38 115 LYS A CA 1
ATOM 878 C C . LYS A 1 115 ? -13.633 22.578 13.93 1 97.38 115 LYS A C 1
ATOM 880 O O . LYS A 1 115 ? -13.969 23.625 14.484 1 97.38 115 LYS A O 1
ATOM 885 N N . SER A 1 116 ? -12.719 22.531 13 1 96.25 116 SER A N 1
ATOM 886 C CA . SER A 1 116 ? -12.055 23.734 12.5 1 96.25 116 SER A CA 1
ATOM 887 C C . SER A 1 116 ? -12.82 24.344 11.336 1 96.25 116 SER A C 1
ATOM 889 O O . SER A 1 116 ? -13.484 23.641 10.578 1 96.25 116 SER A O 1
ATOM 891 N N . ALA A 1 117 ? -12.781 25.625 11.133 1 92.69 117 ALA A N 1
ATOM 892 C CA . ALA A 1 117 ? -13.414 26.312 10.008 1 92.69 117 ALA A CA 1
ATOM 893 C C . ALA A 1 117 ? -12.688 26.016 8.703 1 92.69 117 ALA A C 1
ATOM 895 O O . ALA A 1 117 ? -13.281 26.062 7.621 1 92.69 117 ALA A O 1
ATOM 896 N N . THR A 1 118 ? -11.414 25.625 8.805 1 92 118 THR A N 1
ATOM 897 C CA . THR A 1 118 ? -10.602 25.391 7.617 1 92 118 THR A CA 1
ATOM 898 C C . THR A 1 118 ? -9.734 24.141 7.793 1 92 118 THR A C 1
ATOM 900 O O . THR A 1 118 ? -8.531 24.172 7.543 1 92 118 THR A O 1
ATOM 903 N N . GLY A 1 119 ? -10.344 23.062 8.211 1 97.81 119 GLY A N 1
ATOM 904 C CA . GLY A 1 119 ? -9.578 21.844 8.461 1 97.81 119 GLY A CA 1
ATOM 905 C C . GLY A 1 119 ? -8.773 21.391 7.258 1 97.81 119 GLY A C 1
ATOM 906 O O . GLY A 1 119 ? -9.273 21.391 6.133 1 97.81 119 GLY A O 1
ATOM 907 N N . HIS A 1 120 ? -7.453 21.125 7.43 1 98.81 120 HIS A N 1
ATOM 908 C CA . HIS A 1 120 ? -6.535 20.688 6.383 1 98.81 120 HIS A CA 1
ATOM 909 C C . HIS A 1 120 ? -5.742 19.453 6.82 1 98.81 120 HIS A C 1
ATOM 911 O O . HIS A 1 120 ? -5.012 19.516 7.812 1 98.81 120 HIS A O 1
ATOM 917 N N . LEU A 1 121 ? -6.012 18.359 6.137 1 98.81 121 LEU A N 1
ATOM 918 C CA . LEU A 1 121 ? -5.258 17.125 6.344 1 98.81 121 LEU A CA 1
ATOM 919 C C . LEU A 1 121 ? -4.176 16.969 5.281 1 98.81 121 LEU A C 1
ATOM 921 O O . LEU A 1 121 ? -4.48 16.875 4.09 1 98.81 121 LEU A O 1
ATOM 925 N N . ALA A 1 122 ? -2.928 16.969 5.691 1 98.94 122 ALA A N 1
ATOM 926 C CA . ALA A 1 122 ? -1.802 16.719 4.797 1 98.94 122 ALA A CA 1
ATOM 927 C C . ALA A 1 122 ? -1.05 15.453 5.203 1 98.94 122 ALA A C 1
ATOM 929 O O . ALA A 1 122 ? -0.812 15.219 6.387 1 98.94 122 ALA A O 1
ATOM 930 N N . ALA A 1 123 ? -0.765 14.625 4.273 1 98.88 123 ALA A N 1
ATOM 931 C CA . ALA A 1 123 ? -0.004 13.398 4.504 1 98.88 123 ALA A CA 1
ATOM 932 C C . ALA A 1 123 ? 1.257 13.367 3.645 1 98.88 123 ALA A C 1
ATOM 934 O O . ALA A 1 123 ? 1.217 13.711 2.461 1 98.88 123 ALA A O 1
ATOM 935 N N . VAL A 1 124 ? 2.357 12.984 4.285 1 98.69 124 VAL A N 1
ATOM 936 C CA . VAL A 1 124 ? 3.615 12.898 3.549 1 98.69 124 VAL A CA 1
ATOM 937 C C . VAL A 1 124 ? 3.746 11.523 2.902 1 98.69 124 VAL A C 1
ATOM 939 O O . VAL A 1 124 ? 3.891 10.516 3.598 1 98.69 124 VAL A O 1
ATOM 942 N N . GLY A 1 125 ? 3.566 11.508 1.613 1 98.25 125 GLY A N 1
ATOM 943 C CA . GLY A 1 125 ? 3.869 10.344 0.795 1 98.25 125 GLY A CA 1
ATOM 944 C C . GLY A 1 125 ? 5.297 10.32 0.286 1 98.25 125 GLY A C 1
ATOM 945 O O . GLY A 1 125 ? 6.238 10.516 1.059 1 98.25 125 GLY A O 1
ATOM 946 N N . SER A 1 126 ? 5.438 10.047 -0.984 1 97.38 126 SER A N 1
ATOM 947 C CA . SER A 1 126 ? 6.754 10 -1.618 1 97.38 126 SER A CA 1
ATOM 948 C C . SER A 1 126 ? 6.633 9.953 -3.137 1 97.38 126 SER A C 1
ATOM 950 O O . SER A 1 126 ? 5.707 9.344 -3.674 1 97.38 126 SER A O 1
ATOM 952 N N . SER A 1 127 ? 7.609 10.57 -3.785 1 96.12 127 SER A N 1
ATOM 953 C CA . SER A 1 127 ? 7.703 10.406 -5.23 1 96.12 127 SER A CA 1
ATOM 954 C C . SER A 1 127 ? 8.102 8.984 -5.605 1 96.12 127 SER A C 1
ATOM 956 O O . SER A 1 127 ? 7.93 8.57 -6.75 1 96.12 127 SER A O 1
ATOM 958 N N . ALA A 1 128 ? 8.625 8.258 -4.668 1 93.69 128 ALA A N 1
ATOM 959 C CA . ALA A 1 128 ? 8.984 6.855 -4.891 1 93.69 128 ALA A CA 1
ATOM 960 C C . ALA A 1 128 ? 7.754 6.012 -5.199 1 93.69 128 ALA A C 1
ATOM 962 O O . ALA A 1 128 ? 7.871 4.887 -5.688 1 93.69 128 ALA A O 1
ATOM 963 N N . ALA A 1 129 ? 6.574 6.543 -4.875 1 95.75 129 ALA A N 1
ATOM 964 C CA . ALA A 1 129 ? 5.332 5.805 -5.102 1 95.75 129 ALA A CA 1
ATOM 965 C C . ALA A 1 129 ? 4.938 5.836 -6.574 1 95.75 129 ALA A C 1
ATOM 967 O O . ALA A 1 129 ? 4.07 5.07 -7.008 1 95.75 129 ALA A O 1
ATOM 968 N N . TYR A 1 130 ? 5.621 6.746 -7.387 1 94.94 130 TYR A N 1
ATOM 969 C CA . TYR A 1 130 ? 5.168 6.973 -8.75 1 94.94 130 TYR A CA 1
ATOM 970 C C . TYR A 1 130 ? 5.547 5.805 -9.656 1 94.94 130 TYR A C 1
ATOM 972 O O . TYR A 1 130 ? 4.801 5.453 -10.57 1 94.94 130 TYR A O 1
ATOM 980 N N . VAL A 1 131 ? 6.652 5.246 -9.383 1 94.38 131 VAL A N 1
ATOM 981 C CA . VAL A 1 131 ? 7.164 4.164 -10.211 1 94.38 131 VAL A CA 1
ATOM 982 C C . VAL A 1 131 ? 7.91 3.152 -9.344 1 94.38 131 VAL A C 1
ATOM 984 O O . VAL A 1 131 ? 8.609 3.529 -8.406 1 94.38 131 VAL A O 1
ATOM 987 N N . PRO A 1 132 ? 7.742 1.869 -9.734 1 95.31 132 PRO A N 1
ATOM 988 C CA . PRO A 1 132 ? 8.5 0.876 -8.977 1 95.31 132 PRO A CA 1
ATOM 989 C C . PRO A 1 132 ? 10.016 1.068 -9.102 1 95.31 132 PRO A C 1
ATOM 991 O O . PRO A 1 132 ? 10.523 1.23 -10.219 1 95.31 132 PRO A O 1
ATOM 994 N N . LEU A 1 133 ? 10.695 1.097 -7.98 1 93.31 133 LEU A N 1
ATOM 995 C CA . LEU A 1 133 ? 12.148 1.254 -7.945 1 93.31 133 LEU A CA 1
ATOM 996 C C . LEU A 1 133 ? 12.812 0.042 -7.301 1 93.31 133 LEU A C 1
ATOM 998 O O . LEU A 1 133 ? 12.258 -0.555 -6.375 1 93.31 133 LEU A O 1
ATOM 1002 N N . PRO A 1 134 ? 14.023 -0.318 -7.711 1 93.25 134 PRO A N 1
ATOM 1003 C CA . PRO A 1 134 ? 14.719 -1.483 -7.152 1 93.25 134 PRO A CA 1
ATOM 1004 C C . PRO A 1 134 ? 14.812 -1.436 -5.629 1 93.25 134 PRO A C 1
ATOM 1006 O O . PRO A 1 134 ? 15.062 -0.371 -5.059 1 93.25 134 PRO A O 1
ATOM 1009 N N . ARG A 1 135 ? 14.547 -2.578 -4.953 1 94.25 135 ARG A N 1
ATOM 1010 C CA . ARG A 1 135 ? 14.719 -2.83 -3.525 1 94.25 135 ARG A CA 1
ATOM 1011 C C . ARG A 1 135 ? 13.633 -2.141 -2.709 1 94.25 135 ARG A C 1
ATOM 1013 O O . ARG A 1 135 ? 13.586 -2.271 -1.484 1 94.25 135 ARG A O 1
ATOM 1020 N N . ALA A 1 136 ? 12.734 -1.43 -3.375 1 94.69 136 ALA A N 1
ATOM 1021 C CA . ALA A 1 136 ? 11.766 -0.602 -2.658 1 94.69 136 ALA A CA 1
ATOM 1022 C C . ALA A 1 136 ? 10.453 -1.354 -2.441 1 94.69 136 ALA A C 1
ATOM 1024 O O . ALA A 1 136 ? 9.391 -0.739 -2.324 1 94.69 136 ALA A O 1
ATOM 1025 N N . GLU A 1 137 ? 10.469 -2.641 -2.4 1 97.38 137 GLU A N 1
ATOM 1026 C CA . GLU A 1 137 ? 9.25 -3.438 -2.248 1 97.38 137 GLU A CA 1
ATOM 1027 C C . GLU A 1 137 ? 8.453 -3 -1.025 1 97.38 137 GLU A C 1
ATOM 1029 O O . GLU A 1 137 ? 7.227 -2.904 -1.081 1 97.38 137 GLU A O 1
ATOM 1034 N N . ALA A 1 138 ? 9.148 -2.744 0.08 1 97.81 138 ALA A N 1
ATOM 1035 C CA . ALA A 1 138 ? 8.469 -2.385 1.323 1 97.81 138 ALA A CA 1
ATOM 1036 C C . ALA A 1 138 ? 8.125 -0.897 1.352 1 97.81 138 ALA A C 1
ATOM 1038 O O . ALA A 1 138 ? 6.953 -0.525 1.46 1 97.81 138 ALA A O 1
ATOM 1039 N N . TYR A 1 139 ? 9.164 -0.077 1.204 1 97.44 139 TYR A N 1
ATOM 1040 C CA . TYR A 1 139 ? 8.984 1.366 1.31 1 97.44 139 TYR A CA 1
ATOM 1041 C C . TYR A 1 139 ? 8.055 1.882 0.22 1 97.44 139 TYR A C 1
ATOM 1043 O O . TYR A 1 139 ? 7.062 2.555 0.511 1 97.44 139 TYR A O 1
ATOM 1051 N N . GLY A 1 140 ? 8.344 1.552 -1.029 1 97.94 140 GLY A N 1
ATOM 1052 C CA . GLY A 1 140 ? 7.512 1.996 -2.139 1 97.94 140 GLY A CA 1
ATOM 1053 C C . GLY A 1 140 ? 6.078 1.517 -2.039 1 97.94 140 GLY A C 1
ATOM 1054 O O . GLY A 1 140 ? 5.145 2.277 -2.301 1 97.94 140 GLY A O 1
ATOM 1055 N N . ALA A 1 141 ? 5.91 0.287 -1.66 1 98.69 141 ALA A N 1
ATOM 1056 C CA . ALA A 1 141 ? 4.566 -0.253 -1.476 1 98.69 141 ALA A CA 1
ATOM 1057 C C . ALA A 1 141 ? 3.799 0.531 -0.414 1 98.69 141 ALA A C 1
ATOM 1059 O O . ALA A 1 141 ? 2.621 0.848 -0.596 1 98.69 141 ALA A O 1
ATOM 1060 N N . SER A 1 142 ? 4.438 0.821 0.689 1 98.81 142 SER A N 1
ATOM 1061 C CA . SER A 1 142 ? 3.795 1.582 1.756 1 98.81 142 SER A CA 1
ATOM 1062 C C . SER A 1 142 ? 3.375 2.965 1.271 1 98.81 142 SER A C 1
ATOM 1064 O O . SER A 1 142 ? 2.289 3.443 1.609 1 98.81 142 SER A O 1
ATOM 1066 N N . LYS A 1 143 ? 4.234 3.596 0.518 1 98.81 143 LYS A N 1
ATOM 1067 C CA . LYS A 1 143 ? 3.939 4.945 0.048 1 98.81 143 LYS A CA 1
ATOM 1068 C C . LYS A 1 143 ? 2.881 4.926 -1.051 1 98.81 143 LYS A C 1
ATOM 1070 O O . LYS A 1 143 ? 2.074 5.852 -1.159 1 98.81 143 LYS A O 1
ATOM 1075 N N . ALA A 1 144 ? 2.871 3.844 -1.842 1 98.62 144 ALA A N 1
ATOM 1076 C CA . ALA A 1 144 ? 1.773 3.668 -2.789 1 98.62 144 ALA A CA 1
ATOM 1077 C C . ALA A 1 144 ? 0.439 3.523 -2.062 1 98.62 144 ALA A C 1
ATOM 1079 O O . ALA A 1 144 ? -0.57 4.094 -2.486 1 98.62 144 ALA A O 1
ATOM 1080 N N . ALA A 1 145 ? 0.436 2.76 -1.02 1 98.88 145 ALA A N 1
ATOM 1081 C CA . ALA A 1 145 ? -0.766 2.588 -0.208 1 98.88 145 ALA A CA 1
ATOM 1082 C C . ALA A 1 145 ? -1.227 3.92 0.377 1 98.88 145 ALA A C 1
ATOM 1084 O O . ALA A 1 145 ? -2.414 4.25 0.332 1 98.88 145 ALA A O 1
ATOM 1085 N N . ILE A 1 146 ? -0.318 4.656 0.903 1 98.81 146 ILE A N 1
ATOM 1086 C CA . ILE A 1 146 ? -0.612 5.957 1.502 1 98.81 146 ILE A CA 1
ATOM 1087 C C . ILE A 1 146 ? -1.202 6.891 0.447 1 98.81 146 ILE A C 1
ATOM 1089 O O . ILE A 1 146 ? -2.219 7.543 0.688 1 98.81 146 ILE A O 1
ATOM 1093 N N . ALA A 1 147 ? -0.537 6.938 -0.694 1 98.56 147 ALA A N 1
ATOM 1094 C CA . ALA A 1 147 ? -1.035 7.801 -1.764 1 98.56 147 ALA A CA 1
ATOM 1095 C C . ALA A 1 147 ? -2.479 7.453 -2.117 1 98.56 147 ALA A C 1
ATOM 1097 O O . ALA A 1 147 ? -3.328 8.344 -2.229 1 98.56 147 ALA A O 1
ATOM 1098 N N . TYR A 1 148 ? -2.758 6.176 -2.26 1 98.44 148 TYR A N 1
ATOM 1099 C CA . TYR A 1 148 ? -4.109 5.75 -2.604 1 98.44 148 TYR A CA 1
ATOM 1100 C C . TYR A 1 148 ? -5.098 6.133 -1.506 1 98.44 148 TYR A C 1
ATOM 1102 O O . TYR A 1 148 ? -6.164 6.688 -1.787 1 98.44 148 TYR A O 1
ATOM 1110 N N . MET A 1 149 ? -4.734 5.848 -0.28 1 98.62 149 MET A N 1
ATOM 1111 C CA . MET A 1 149 ? -5.602 6.105 0.866 1 98.62 149 MET A CA 1
ATOM 1112 C C . MET A 1 149 ? -5.941 7.59 0.968 1 98.62 149 MET A C 1
ATOM 1114 O O . MET A 1 149 ? -7.109 7.953 1.142 1 98.62 149 MET A O 1
ATOM 1118 N N . ILE A 1 150 ? -4.988 8.43 0.776 1 98.56 150 ILE A N 1
ATOM 1119 C CA . ILE A 1 150 ? -5.16 9.875 0.937 1 98.56 150 ILE A CA 1
ATOM 1120 C C . ILE A 1 150 ? -5.961 10.43 -0.239 1 98.56 150 ILE A C 1
ATOM 1122 O O . ILE A 1 150 ? -6.832 11.281 -0.056 1 98.56 150 ILE A O 1
ATOM 1126 N N . ASN A 1 151 ? -5.641 9.984 -1.429 1 97.81 151 ASN A N 1
ATOM 1127 C CA . ASN A 1 151 ? -6.402 10.43 -2.592 1 97.81 151 ASN A CA 1
ATOM 1128 C C . ASN A 1 151 ? -7.867 10.016 -2.496 1 97.81 151 ASN A C 1
ATOM 1130 O O . ASN A 1 151 ? -8.758 10.773 -2.887 1 97.81 151 ASN A O 1
ATOM 1134 N N . THR A 1 152 ? -8.125 8.797 -2.043 1 97.38 152 THR A N 1
ATOM 1135 C CA . THR A 1 152 ? -9.5 8.344 -1.836 1 97.38 152 THR A CA 1
ATOM 1136 C C . THR A 1 152 ? -10.188 9.18 -0.762 1 97.38 152 THR A C 1
ATOM 1138 O O . THR A 1 152 ? -11.344 9.57 -0.924 1 97.38 152 THR A O 1
ATOM 1141 N N . LEU A 1 153 ? -9.469 9.438 0.301 1 97.5 153 LEU A N 1
ATOM 1142 C CA . LEU A 1 153 ? -10.016 10.258 1.377 1 97.5 153 LEU A CA 1
ATOM 1143 C C . LEU A 1 153 ? -10.398 11.641 0.866 1 97.5 153 LEU A C 1
ATOM 1145 O O . LEU A 1 153 ? -11.398 12.219 1.299 1 97.5 153 LEU A O 1
ATOM 1149 N N . ARG A 1 154 ? -9.562 12.219 -0.023 1 97.25 154 ARG A N 1
ATOM 1150 C CA . ARG A 1 154 ? -9.867 13.516 -0.618 1 97.25 154 ARG A CA 1
ATOM 1151 C C . ARG A 1 154 ? -11.219 13.5 -1.315 1 97.25 154 ARG A C 1
ATOM 1153 O O . ARG A 1 154 ? -11.992 14.453 -1.207 1 97.25 154 ARG A O 1
ATOM 1160 N N . ILE A 1 155 ? -11.477 12.391 -2.031 1 95.69 155 ILE A N 1
ATOM 1161 C CA . ILE A 1 155 ? -12.742 12.219 -2.727 1 95.69 155 ILE A CA 1
ATOM 1162 C C . ILE A 1 155 ? -13.883 12.148 -1.713 1 95.69 155 ILE A C 1
ATOM 1164 O O . ILE A 1 155 ? -14.883 12.859 -1.839 1 95.69 155 ILE A O 1
ATOM 1168 N N . ASP A 1 156 ? -13.734 11.352 -0.689 1 95.25 156 ASP A N 1
ATOM 1169 C CA . ASP A 1 1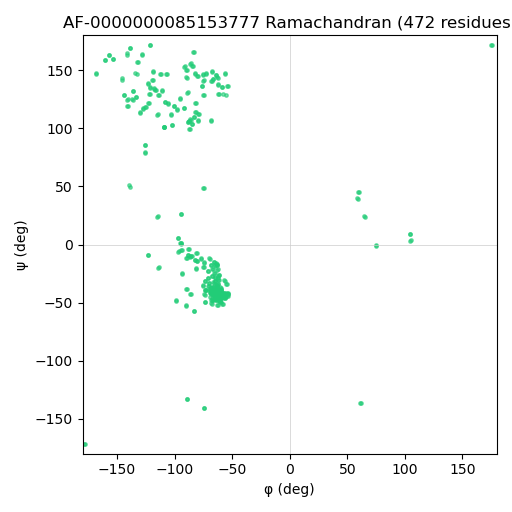56 ? -14.805 11.07 0.264 1 95.25 156 ASP A CA 1
ATOM 1170 C C . ASP A 1 156 ? -15.102 12.289 1.135 1 95.25 156 ASP A C 1
ATOM 1172 O O . ASP A 1 156 ? -16.234 12.484 1.567 1 95.25 156 ASP A O 1
ATOM 1176 N N . LEU A 1 157 ? -14.062 13.117 1.354 1 95.12 157 LEU A N 1
ATOM 1177 C CA . LEU A 1 157 ? -14.227 14.281 2.223 1 95.12 157 LEU A CA 1
ATOM 1178 C C . LEU A 1 157 ? -14.578 15.523 1.409 1 95.12 157 LEU A C 1
ATOM 1180 O O . LEU A 1 157 ? -14.711 16.609 1.965 1 95.12 157 LEU A O 1
ATOM 1184 N N . HIS A 1 158 ? -14.688 15.375 0.142 1 90.69 158 HIS A N 1
ATOM 1185 C CA . HIS A 1 158 ? -14.812 16.5 -0.781 1 90.69 158 HIS A CA 1
ATOM 1186 C C . HIS A 1 158 ? -15.992 17.391 -0.417 1 90.69 158 HIS A C 1
ATOM 1188 O O . HIS A 1 158 ? -15.938 18.609 -0.594 1 90.69 158 HIS A O 1
ATOM 1194 N N . GLN A 1 159 ? -17 16.812 0.127 1 88.56 159 GLN A N 1
ATOM 1195 C CA . GLN A 1 159 ? -18.203 17.578 0.442 1 88.56 159 GLN A CA 1
ATOM 1196 C C . GLN A 1 159 ? -18.109 18.188 1.837 1 88.56 159 GLN A C 1
ATOM 1198 O O . GLN A 1 159 ? -18.969 18.984 2.225 1 88.56 159 GLN A O 1
ATOM 1203 N N . GLU A 1 160 ? -17.094 17.734 2.477 1 91 160 GLU A N 1
ATOM 1204 C CA . GLU A 1 160 ? -16.844 18.328 3.781 1 91 160 GLU A CA 1
ATOM 1205 C C . GLU A 1 160 ? -15.891 19.516 3.664 1 91 160 GLU A C 1
ATOM 1207 O O . GLU A 1 160 ? -15.234 19.688 2.639 1 91 160 GLU A O 1
ATOM 1212 N N . ASN A 1 161 ? -15.969 20.438 4.547 1 89.5 161 ASN A N 1
ATOM 1213 C CA . ASN A 1 161 ? -15.062 21.578 4.578 1 89.5 161 ASN A CA 1
ATOM 1214 C C . ASN A 1 161 ? -13.68 21.172 5.09 1 89.5 161 ASN A C 1
ATOM 1216 O O . ASN A 1 161 ? -13.164 21.781 6.027 1 89.5 161 ASN A O 1
ATOM 1220 N N . ILE A 1 162 ? -13.086 20.078 4.547 1 96.69 162 ILE A N 1
ATOM 1221 C CA . ILE A 1 162 ? -11.75 19.625 4.906 1 96.69 162 ILE A CA 1
ATOM 1222 C C . ILE A 1 162 ? -10.898 19.484 3.645 1 96.69 162 ILE A C 1
ATOM 1224 O O . ILE A 1 162 ? -11.258 18.75 2.723 1 96.69 162 ILE A O 1
ATOM 1228 N N . THR A 1 163 ? -9.828 20.25 3.555 1 97.75 163 THR A N 1
ATOM 1229 C CA . THR A 1 163 ? -8.844 20.109 2.486 1 97.75 163 THR A CA 1
ATOM 1230 C C . THR A 1 163 ? -7.945 18.906 2.734 1 97.75 163 THR A C 1
ATOM 1232 O O . THR A 1 163 ? -7.539 18.656 3.869 1 97.75 163 THR A O 1
ATOM 1235 N N . VAL A 1 164 ? -7.672 18.109 1.706 1 98.44 164 VAL A N 1
ATOM 1236 C CA . VAL A 1 164 ? -6.785 16.953 1.81 1 98.44 164 VAL A CA 1
ATOM 1237 C C . VAL A 1 164 ? -5.645 17.078 0.803 1 98.44 164 VAL A C 1
ATOM 1239 O O . VAL A 1 164 ? -5.883 17.219 -0.4 1 98.44 164 VAL A O 1
ATOM 1242 N N . SER A 1 165 ? -4.398 17.062 1.304 1 98.69 165 SER A N 1
ATOM 1243 C CA . SER A 1 165 ? -3.217 17.203 0.462 1 98.69 165 SER A CA 1
ATOM 1244 C C . SER A 1 165 ? -2.275 16.016 0.626 1 98.69 165 SER A C 1
ATOM 1246 O O . SER A 1 165 ? -2.094 15.508 1.735 1 98.69 165 SER A O 1
ATOM 1248 N N . LEU A 1 166 ? -1.738 15.57 -0.448 1 98.69 166 LEU A N 1
ATOM 1249 C CA . LEU A 1 166 ? -0.664 14.586 -0.47 1 98.69 166 LEU A CA 1
ATOM 1250 C C . LEU A 1 166 ? 0.667 15.242 -0.826 1 98.69 166 LEU A C 1
ATOM 1252 O O . LEU A 1 166 ? 0.785 15.891 -1.865 1 98.69 166 LEU A O 1
ATOM 1256 N N . ILE A 1 167 ? 1.645 15.117 0.064 1 98.88 167 ILE A N 1
ATOM 1257 C CA . ILE A 1 167 ? 2.986 15.648 -0.16 1 98.88 167 ILE A CA 1
ATOM 1258 C C . ILE A 1 167 ? 3.889 14.547 -0.714 1 98.88 167 ILE A C 1
ATOM 1260 O O . ILE A 1 167 ? 4.023 13.484 -0.107 1 98.88 167 ILE A O 1
ATOM 1264 N N . CYS A 1 168 ? 4.512 14.781 -1.822 1 98.38 168 CYS A N 1
ATOM 1265 C CA . CYS A 1 168 ? 5.34 13.773 -2.482 1 98.38 168 CYS A CA 1
ATOM 1266 C C . CYS A 1 168 ? 6.746 14.312 -2.74 1 98.38 168 CYS A C 1
ATOM 1268 O O . CYS A 1 168 ? 7.07 14.695 -3.865 1 98.38 168 CYS A O 1
ATOM 1270 N N . PRO A 1 169 ? 7.605 14.188 -1.759 1 98.25 169 PRO A N 1
ATOM 1271 C CA . PRO A 1 169 ? 8.984 14.648 -1.936 1 98.25 169 PRO A CA 1
ATOM 1272 C C . PRO A 1 169 ? 9.812 13.703 -2.799 1 98.25 169 PRO A C 1
ATOM 1274 O O . PRO A 1 169 ? 9.586 12.492 -2.793 1 98.25 169 PRO A O 1
ATOM 1277 N N . GLY A 1 170 ? 10.742 14.336 -3.564 1 96.5 170 GLY A N 1
ATOM 1278 C CA . GLY A 1 170 ? 11.891 13.57 -4.027 1 96.5 170 GLY A CA 1
ATOM 1279 C C . GLY A 1 170 ? 12.906 13.297 -2.934 1 96.5 170 GLY A C 1
ATOM 1280 O O . GLY A 1 170 ? 12.539 12.977 -1.802 1 96.5 170 GLY A O 1
ATOM 1281 N N . PHE A 1 171 ? 14.125 13.375 -3.268 1 94.88 171 PHE A N 1
ATOM 1282 C CA . PHE A 1 171 ? 15.164 13.141 -2.275 1 94.88 171 PHE A CA 1
ATOM 1283 C C . PHE A 1 171 ? 15.414 14.391 -1.443 1 94.88 171 PHE A C 1
ATOM 1285 O O . PHE A 1 171 ? 15.648 15.469 -1.99 1 94.88 171 PHE A O 1
ATOM 1292 N N . VAL A 1 172 ? 15.242 14.211 -0.168 1 96.19 172 VAL A N 1
ATOM 1293 C CA . VAL A 1 172 ? 15.531 15.266 0.793 1 96.19 172 VAL A CA 1
ATOM 1294 C C . VAL A 1 172 ? 16.641 14.812 1.741 1 96.19 172 VAL A C 1
ATOM 1296 O O . VAL A 1 172 ? 16.641 13.672 2.211 1 96.19 172 VAL A O 1
ATOM 1299 N N . LYS A 1 173 ? 17.594 15.672 1.959 1 95.12 173 LYS A N 1
ATOM 1300 C CA . LYS A 1 173 ? 18.672 15.32 2.883 1 95.12 173 LYS A CA 1
ATOM 1301 C C . LYS A 1 173 ? 18.156 15.227 4.316 1 95.12 173 LYS A C 1
ATOM 1303 O O . LYS A 1 173 ? 17.828 16.25 4.93 1 95.12 173 LYS A O 1
ATOM 1308 N N . THR A 1 174 ? 18.047 14.055 4.828 1 93.5 174 THR A N 1
ATOM 1309 C CA . THR A 1 174 ? 17.594 13.727 6.18 1 93.5 174 THR A CA 1
ATOM 1310 C C . THR A 1 174 ? 18.406 12.57 6.746 1 93.5 174 THR A C 1
ATOM 1312 O O . THR A 1 174 ? 19.109 11.875 6.008 1 93.5 174 THR A O 1
ATOM 1315 N N . PRO A 1 175 ? 18.344 12.398 8.055 1 87 175 PRO A N 1
ATOM 1316 C CA . PRO A 1 175 ? 18.984 11.211 8.609 1 87 175 PRO A CA 1
ATOM 1317 C C . PRO A 1 175 ? 18.5 9.914 7.949 1 87 175 PRO A C 1
ATOM 1319 O O . PRO A 1 175 ? 19.281 8.984 7.762 1 87 175 PRO A O 1
ATOM 1322 N N . LEU A 1 176 ? 17.281 9.875 7.578 1 85.06 176 LEU A N 1
ATOM 1323 C CA . LEU A 1 176 ? 16.688 8.703 6.926 1 85.06 176 LEU A CA 1
ATOM 1324 C C . LEU A 1 176 ? 17.344 8.453 5.574 1 85.06 176 LEU A C 1
ATOM 1326 O O . LEU A 1 176 ? 17.75 7.324 5.273 1 85.06 176 LEU A O 1
ATOM 1330 N N . THR A 1 177 ? 17.562 9.461 4.719 1 88.31 177 THR A N 1
ATOM 1331 C CA . THR A 1 177 ? 18.078 9.289 3.367 1 88.31 177 THR A CA 1
ATOM 1332 C C . THR A 1 177 ? 19.594 9.141 3.379 1 88.31 177 THR A C 1
ATOM 1334 O O . THR A 1 177 ? 20.188 8.648 2.414 1 88.31 177 THR A O 1
ATOM 1337 N N . ASP A 1 178 ? 20.219 9.594 4.441 1 86.44 178 ASP A N 1
ATOM 1338 C CA . ASP A 1 178 ? 21.672 9.469 4.578 1 86.44 178 ASP A CA 1
ATOM 1339 C C . ASP A 1 178 ? 22.094 8.008 4.641 1 86.44 178 ASP A C 1
ATOM 1341 O O . ASP A 1 178 ? 23.266 7.684 4.422 1 86.44 178 ASP A O 1
ATOM 1345 N N . LEU A 1 179 ? 21.109 7.156 4.891 1 84.75 179 LEU A N 1
ATOM 1346 C CA . LEU A 1 179 ? 21.406 5.734 5.027 1 84.75 179 LEU A CA 1
ATOM 1347 C C . LEU A 1 179 ? 21.406 5.047 3.666 1 84.75 179 LEU A C 1
ATOM 1349 O O . LEU A 1 179 ? 21.859 3.904 3.543 1 84.75 179 LEU A O 1
ATOM 1353 N N . ASN A 1 180 ? 20.969 5.727 2.652 1 86.62 180 ASN A N 1
ATOM 1354 C CA . ASN A 1 180 ? 20.859 5.121 1.33 1 86.62 180 ASN A CA 1
ATOM 1355 C C . ASN A 1 180 ? 22.234 4.91 0.697 1 86.62 180 ASN A C 1
ATOM 1357 O O . ASN A 1 180 ? 23.156 5.691 0.933 1 86.62 180 ASN A O 1
ATOM 1361 N N . ASP A 1 181 ? 22.375 3.85 -0.108 1 85.44 181 ASP A N 1
ATOM 1362 C CA . ASP A 1 181 ? 23.641 3.529 -0.758 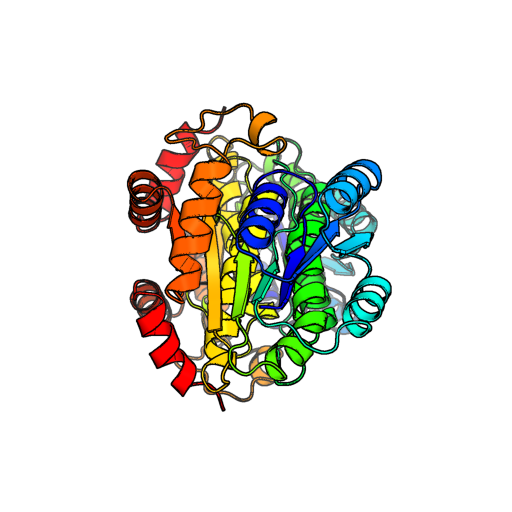1 85.44 181 ASP A CA 1
ATOM 1363 C C . ASP A 1 181 ? 23.531 3.645 -2.275 1 85.44 181 ASP A C 1
ATOM 1365 O O . ASP A 1 181 ? 24.219 2.949 -3.012 1 85.44 181 ASP A O 1
ATOM 1369 N N . PHE A 1 182 ? 22.578 4.441 -2.717 1 84.75 182 PHE A N 1
ATOM 1370 C CA . PHE A 1 182 ? 22.375 4.656 -4.145 1 84.75 182 PHE A CA 1
ATOM 1371 C C . PHE A 1 182 ? 22.344 6.145 -4.469 1 84.75 182 PHE A C 1
ATOM 1373 O O . PHE A 1 182 ? 22.172 6.977 -3.57 1 84.75 182 PHE A O 1
ATOM 1380 N N . PRO A 1 183 ? 22.5 6.469 -5.766 1 85.31 183 PRO A N 1
ATOM 1381 C CA . PRO A 1 183 ? 22.469 7.883 -6.145 1 85.31 183 PRO A CA 1
ATOM 1382 C C . PRO A 1 183 ? 21.125 8.539 -5.848 1 85.31 183 PRO A C 1
ATOM 1384 O O . PRO A 1 183 ? 20.078 7.906 -6 1 85.31 183 PRO A O 1
ATOM 1387 N N . MET A 1 184 ? 21.156 9.797 -5.441 1 92 184 MET A N 1
ATOM 1388 C CA . MET A 1 184 ? 19.969 10.602 -5.148 1 92 184 MET A CA 1
ATOM 1389 C C . MET A 1 184 ? 19.984 11.906 -5.938 1 92 184 MET A C 1
ATOM 1391 O O . MET A 1 184 ? 20.25 12.969 -5.379 1 92 184 MET A O 1
ATOM 1395 N N . PRO A 1 185 ? 19.641 11.773 -7.125 1 90.38 185 PRO A N 1
ATOM 1396 C CA . PRO A 1 185 ? 19.672 12.977 -7.969 1 90.38 185 PRO A CA 1
ATOM 1397 C C . PRO A 1 185 ? 18.688 14.047 -7.504 1 90.38 185 PRO A C 1
ATOM 1399 O O . PRO A 1 185 ? 17.594 13.727 -7.027 1 90.38 185 PRO A O 1
ATOM 1402 N N . PHE A 1 186 ? 19.031 15.383 -7.656 1 93.12 186 PHE A N 1
ATOM 1403 C CA . PHE A 1 186 ? 18.203 16.547 -7.367 1 93.12 186 PHE A CA 1
ATOM 1404 C C . PHE A 1 186 ? 17.891 16.625 -5.875 1 93.12 186 PHE A C 1
ATOM 1406 O O . PHE A 1 186 ? 16.828 17.109 -5.48 1 93.12 186 PHE A O 1
ATOM 1413 N N . ARG A 1 187 ? 18.797 16 -5.086 1 94.25 187 ARG A N 1
ATOM 1414 C CA . ARG A 1 187 ? 18.609 16.047 -3.639 1 94.25 187 ARG A CA 1
ATOM 1415 C C . ARG A 1 187 ? 18.578 17.484 -3.129 1 94.25 187 ARG A C 1
ATOM 1417 O O . ARG A 1 187 ? 19.406 18.297 -3.523 1 94.25 187 ARG A O 1
ATOM 1424 N N . ILE A 1 188 ? 17.594 17.781 -2.215 1 97.38 188 ILE A N 1
ATOM 1425 C CA . ILE A 1 188 ? 17.453 19.141 -1.695 1 97.38 188 ILE A CA 1
ATOM 1426 C C . ILE A 1 188 ? 17.594 19.125 -0.174 1 97.38 188 ILE A C 1
ATOM 1428 O O . ILE A 1 188 ? 17.609 18.062 0.444 1 97.38 188 ILE A O 1
ATOM 1432 N N . SER A 1 189 ? 17.656 20.344 0.403 1 97.56 189 SER A N 1
ATOM 1433 C CA . SER A 1 189 ? 17.766 20.453 1.854 1 97.56 189 SER A CA 1
ATOM 1434 C C . SER A 1 189 ? 16.391 20.359 2.523 1 97.56 189 SER A C 1
ATOM 1436 O O . SER A 1 189 ? 15.367 20.484 1.858 1 97.56 189 SER A O 1
ATOM 1438 N N . VAL A 1 190 ? 16.375 20.156 3.791 1 98 190 VAL A N 1
ATOM 1439 C CA . VAL A 1 190 ? 15.133 20.109 4.547 1 98 190 VAL A CA 1
ATOM 1440 C C . VAL A 1 190 ? 14.461 21.484 4.539 1 98 190 VAL A C 1
ATOM 1442 O O . VAL A 1 190 ? 13.234 21.578 4.547 1 98 190 VAL A O 1
ATOM 1445 N N . GLU A 1 191 ? 15.266 22.562 4.523 1 98.38 191 GLU A N 1
ATOM 1446 C CA . GLU A 1 191 ? 14.719 23.906 4.465 1 98.38 191 GLU A CA 1
ATOM 1447 C C . GLU A 1 191 ? 13.969 24.156 3.16 1 98.38 191 GLU A C 1
ATOM 1449 O O . GLU A 1 191 ? 12.875 24.719 3.164 1 98.38 191 GLU A O 1
ATOM 1454 N N . GLN A 1 192 ? 14.57 23.703 2.07 1 98.44 192 GLN A N 1
ATOM 1455 C CA . GLN A 1 192 ? 13.914 23.797 0.773 1 98.44 192 GLN A CA 1
ATOM 1456 C C . GLN A 1 192 ? 12.625 22.984 0.742 1 98.44 192 GLN A C 1
ATOM 1458 O O . GLN A 1 192 ? 11.602 23.453 0.247 1 98.44 192 GLN A O 1
ATOM 1463 N N . ALA A 1 193 ? 12.711 21.781 1.289 1 98.62 193 ALA A N 1
ATOM 1464 C CA . ALA A 1 193 ? 11.539 20.922 1.341 1 98.62 193 ALA A CA 1
ATOM 1465 C C . ALA A 1 193 ? 10.414 21.578 2.139 1 98.62 193 ALA A C 1
ATOM 1467 O O . ALA A 1 193 ? 9.258 21.594 1.7 1 98.62 193 ALA A O 1
ATOM 1468 N N . SER A 1 194 ? 10.734 22.109 3.264 1 98.81 194 SER A N 1
ATOM 1469 C CA . SER A 1 194 ? 9.75 22.781 4.105 1 98.81 194 SER A CA 1
ATOM 1470 C C . SER A 1 194 ? 9.094 23.953 3.363 1 98.81 194 SER A C 1
ATOM 1472 O O . SER A 1 194 ? 7.887 24.141 3.461 1 98.81 194 SER A O 1
ATOM 1474 N N . ASN A 1 195 ? 9.898 24.688 2.656 1 98.69 195 ASN A N 1
ATOM 1475 C CA . ASN A 1 195 ? 9.375 25.797 1.885 1 98.69 195 ASN A CA 1
ATOM 1476 C C . ASN A 1 195 ? 8.383 25.344 0.821 1 98.69 195 ASN A C 1
ATOM 1478 O O . ASN A 1 195 ? 7.316 25.922 0.663 1 98.69 195 ASN A O 1
ATOM 1482 N N . TYR A 1 196 ? 8.766 24.281 0.074 1 98.69 196 TYR A N 1
ATOM 1483 C CA . TYR A 1 196 ? 7.871 23.719 -0.933 1 98.69 196 TYR A CA 1
ATOM 1484 C C . TYR A 1 196 ? 6.559 23.266 -0.305 1 98.69 196 TYR A C 1
ATOM 1486 O O . TYR A 1 196 ? 5.48 23.547 -0.841 1 98.69 196 TYR A O 1
ATOM 1494 N N . ILE A 1 197 ? 6.629 22.609 0.811 1 98.88 197 ILE A N 1
ATOM 1495 C CA . ILE A 1 197 ? 5.461 22.031 1.471 1 98.88 197 ILE A CA 1
ATOM 1496 C C . ILE A 1 197 ? 4.559 23.156 1.994 1 98.88 197 ILE A C 1
ATOM 1498 O O . ILE A 1 197 ? 3.357 23.172 1.713 1 98.88 197 ILE A O 1
ATOM 1502 N N . ARG A 1 198 ? 5.145 24.125 2.734 1 98.81 198 ARG A N 1
ATOM 1503 C CA . ARG A 1 198 ? 4.355 25.203 3.312 1 98.81 198 ARG A CA 1
ATOM 1504 C C . ARG A 1 198 ? 3.689 26.031 2.223 1 98.81 198 ARG A C 1
ATOM 1506 O O . ARG A 1 198 ? 2.523 26.422 2.35 1 98.81 198 ARG A O 1
ATOM 1513 N N . ASN A 1 199 ? 4.422 26.297 1.149 1 98.75 199 ASN A N 1
ATOM 1514 C CA . ASN A 1 199 ? 3.855 27.031 0.026 1 98.75 199 ASN A CA 1
ATOM 1515 C C . ASN A 1 199 ? 2.707 26.266 -0.625 1 98.75 199 ASN A C 1
ATOM 1517 O O . ASN A 1 199 ? 1.661 26.844 -0.926 1 98.75 199 ASN A O 1
ATOM 1521 N N . GLY A 1 200 ? 2.908 25 -0.874 1 98.69 200 GLY A N 1
ATOM 1522 C CA . GLY A 1 200 ? 1.868 24.172 -1.474 1 98.69 200 GLY A CA 1
ATOM 1523 C C . GLY A 1 200 ? 0.629 24.047 -0.606 1 98.69 200 GLY A C 1
ATOM 1524 O O . GLY A 1 200 ? -0.495 24.109 -1.109 1 98.69 200 GLY A O 1
ATOM 1525 N N . LEU A 1 201 ? 0.825 23.859 0.664 1 98.62 201 LEU A N 1
ATOM 1526 C CA . LEU A 1 201 ? -0.293 23.719 1.589 1 98.62 201 LEU A CA 1
ATOM 1527 C C . LEU A 1 201 ? -1.059 25.031 1.733 1 98.62 201 LEU A C 1
ATOM 1529 O O . LEU A 1 201 ? -2.283 25.016 1.871 1 98.62 201 LEU A O 1
ATOM 1533 N N . SER A 1 202 ? -0.322 26.172 1.716 1 98.38 202 SER A N 1
ATOM 1534 C CA . SER A 1 202 ? -0.987 27.469 1.798 1 98.38 202 SER A CA 1
ATOM 1535 C C . SER A 1 202 ? -1.918 27.688 0.61 1 98.38 202 SER A C 1
ATOM 1537 O O . SER A 1 202 ? -2.912 28.406 0.72 1 98.38 202 SER A O 1
ATOM 1539 N N . LYS A 1 203 ? -1.615 27.031 -0.506 1 98.06 203 LYS A N 1
ATOM 1540 C CA . LYS A 1 203 ? -2.42 27.141 -1.72 1 98.06 203 LYS A CA 1
ATOM 1541 C C . LYS A 1 203 ? -3.455 26.016 -1.8 1 98.06 203 LYS A C 1
ATOM 1543 O O . LYS A 1 203 ? -4.156 25.891 -2.805 1 98.06 203 LYS A O 1
ATOM 1548 N N . LYS A 1 204 ? -3.484 25.188 -0.816 1 97.19 204 LYS A N 1
ATOM 1549 C CA . LYS A 1 204 ? -4.438 24.094 -0.695 1 97.19 204 LYS A CA 1
ATOM 1550 C C . LYS A 1 204 ? -4.332 23.141 -1.883 1 97.19 204 LYS A C 1
ATOM 1552 O O . LYS A 1 204 ? -5.344 22.656 -2.398 1 97.19 204 LYS A O 1
ATOM 1557 N N . ARG A 1 205 ? -3.084 22.906 -2.314 1 97.38 205 ARG A N 1
ATOM 1558 C CA . ARG A 1 205 ? -2.861 22 -3.436 1 97.38 205 ARG A CA 1
ATOM 1559 C C . ARG A 1 205 ? -3.219 20.562 -3.061 1 97.38 205 ARG A C 1
ATOM 1561 O O . ARG A 1 205 ? -2.932 20.109 -1.947 1 97.38 205 ARG A O 1
ATOM 1568 N N . ALA A 1 206 ? -3.846 19.828 -4.035 1 97.19 206 ALA A N 1
ATOM 1569 C CA . ALA A 1 206 ? -4.18 18.422 -3.82 1 97.19 206 ALA A CA 1
ATOM 1570 C C . ALA A 1 206 ? -2.918 17.578 -3.666 1 97.19 206 ALA A C 1
ATOM 1572 O O . ALA A 1 206 ? -2.875 16.672 -2.838 1 97.19 206 ALA A O 1
ATOM 1573 N N . GLU A 1 207 ? -1.921 17.891 -4.449 1 97.56 207 GLU A N 1
ATOM 1574 C CA . GLU A 1 207 ? -0.623 17.219 -4.402 1 97.56 207 GLU A CA 1
ATOM 1575 C C . GLU A 1 207 ? 0.519 18.234 -4.422 1 97.56 207 GLU A C 1
ATOM 1577 O O . GLU A 1 207 ? 0.53 19.156 -5.25 1 97.56 207 GLU A O 1
ATOM 1582 N N . VAL A 1 208 ? 1.4 18.141 -3.492 1 98.38 208 VAL A N 1
ATOM 1583 C CA . VAL A 1 208 ? 2.623 18.938 -3.43 1 98.38 208 VAL A CA 1
ATOM 1584 C C . VAL A 1 208 ? 3.83 18.047 -3.723 1 98.38 208 VAL A C 1
ATOM 1586 O O . VAL A 1 208 ? 4.27 17.281 -2.861 1 98.38 208 VAL A O 1
ATOM 1589 N N . HIS A 1 209 ? 4.363 18.094 -4.922 1 97.81 209 HIS A N 1
ATOM 1590 C CA . HIS A 1 209 ? 5.527 17.281 -5.277 1 97.81 209 HIS A CA 1
ATOM 1591 C C . HIS A 1 209 ? 6.703 18.156 -5.68 1 97.81 209 HIS A C 1
ATOM 1593 O O . HIS A 1 209 ? 6.516 19.234 -6.27 1 97.81 209 HIS A O 1
ATOM 1599 N N . PHE A 1 210 ? 7.887 17.719 -5.27 1 98.12 210 PHE A N 1
ATOM 1600 C CA . PHE A 1 210 ? 9.094 18.516 -5.473 1 98.12 210 PHE A CA 1
ATOM 1601 C C . PHE A 1 210 ? 10.336 17.625 -5.375 1 98.12 210 PHE A C 1
ATOM 1603 O O . PHE A 1 210 ? 10.297 16.547 -4.785 1 98.12 210 PHE A O 1
ATOM 1610 N N . PRO A 1 211 ? 11.539 18.094 -5.984 1 97.38 211 PRO A N 1
ATOM 1611 C CA . PRO A 1 211 ? 11.594 19.219 -6.926 1 97.38 211 PRO A CA 1
ATOM 1612 C C . PRO A 1 211 ? 10.906 18.906 -8.25 1 97.38 211 PRO A C 1
ATOM 1614 O O . PRO A 1 211 ? 10.922 17.75 -8.703 1 97.38 211 PRO A O 1
ATOM 1617 N N . LYS A 1 212 ? 10.344 19.844 -8.898 1 96.69 212 LYS A N 1
ATOM 1618 C CA . LYS A 1 212 ? 9.43 19.641 -10.016 1 96.69 212 LYS A CA 1
ATOM 1619 C C . LYS A 1 212 ? 10.125 18.938 -11.18 1 96.69 212 LYS A C 1
ATOM 1621 O O . LYS A 1 212 ? 9.539 18.062 -11.82 1 96.69 212 LYS A O 1
ATOM 1626 N N . ARG A 1 213 ? 11.367 19.234 -11.5 1 95.81 213 ARG A N 1
ATOM 1627 C CA . ARG A 1 213 ? 12.07 18.609 -12.617 1 95.81 213 ARG A CA 1
ATOM 1628 C C . ARG A 1 213 ? 12.203 17.109 -12.406 1 95.81 213 ARG A C 1
ATOM 1630 O O . ARG A 1 213 ? 12.016 16.328 -13.336 1 95.81 213 ARG A O 1
ATOM 1637 N N . PHE A 1 214 ? 12.508 16.781 -11.227 1 95.69 214 PHE A N 1
ATOM 1638 C CA . PHE A 1 214 ? 12.711 15.383 -10.883 1 95.69 214 PHE A CA 1
ATOM 1639 C C . PHE A 1 214 ? 11.375 14.641 -10.828 1 95.69 214 PHE A C 1
ATOM 1641 O O . PHE A 1 214 ? 11.227 13.578 -11.445 1 95.69 214 PHE A O 1
ATOM 1648 N N . THR A 1 215 ? 10.375 15.172 -10.125 1 96.44 215 THR A N 1
ATOM 1649 C CA . THR A 1 215 ? 9.109 14.477 -9.891 1 96.44 215 THR A CA 1
ATOM 1650 C C . THR A 1 215 ? 8.305 14.383 -11.188 1 96.44 215 THR A C 1
ATOM 1652 O O . THR A 1 215 ? 7.598 13.398 -11.414 1 96.44 215 THR A O 1
ATOM 1655 N N . VAL A 1 216 ? 8.414 15.398 -12.055 1 95.75 216 VAL A N 1
ATOM 1656 C CA . VAL A 1 216 ? 7.734 15.344 -13.344 1 95.75 216 VAL A CA 1
ATOM 1657 C C . VAL A 1 216 ? 8.359 14.25 -14.211 1 95.75 216 VAL A C 1
ATOM 1659 O O . VAL A 1 216 ? 7.652 13.531 -14.922 1 95.75 216 VAL A O 1
ATOM 1662 N N . LEU A 1 217 ? 9.695 14.172 -14.156 1 94.5 217 LEU A N 1
ATOM 1663 C CA . LEU A 1 217 ? 10.375 13.102 -14.875 1 94.5 217 LEU A CA 1
ATOM 1664 C C . LEU A 1 217 ? 9.883 11.734 -14.422 1 94.5 217 LEU A C 1
ATOM 1666 O O . LEU A 1 217 ? 9.617 10.852 -15.242 1 94.5 217 LEU A O 1
ATOM 1670 N N . LEU A 1 218 ? 9.734 11.531 -13.133 1 94.44 218 LEU A N 1
ATOM 1671 C CA . LEU A 1 218 ? 9.25 10.266 -12.594 1 94.44 218 LEU A CA 1
ATOM 1672 C C . LEU A 1 218 ? 7.82 9.992 -13.047 1 94.44 218 LEU A C 1
ATOM 1674 O O . LEU A 1 218 ? 7.477 8.859 -13.383 1 94.44 218 LEU A O 1
ATOM 1678 N N . LYS A 1 219 ? 6.965 11.023 -13.016 1 94.38 219 LYS A N 1
ATOM 1679 C CA . LYS A 1 219 ? 5.586 10.883 -13.469 1 94.38 219 LYS A CA 1
ATOM 1680 C C . LYS A 1 219 ? 5.527 10.477 -14.938 1 94.38 219 LYS A C 1
ATOM 1682 O O . LYS A 1 219 ? 4.672 9.68 -15.336 1 94.38 219 LYS A O 1
ATOM 1687 N N . LEU A 1 220 ? 6.449 11 -15.773 1 93.62 220 LEU A N 1
ATOM 1688 C CA . LEU A 1 220 ? 6.516 10.648 -17.188 1 93.62 220 LEU A CA 1
ATOM 1689 C C . LEU A 1 220 ? 6.973 9.203 -17.359 1 93.62 220 LEU A C 1
ATOM 1691 O O . LEU A 1 220 ? 6.43 8.469 -18.203 1 93.62 220 LEU A O 1
ATOM 1695 N N . LEU A 1 221 ? 7.941 8.828 -16.562 1 91.75 221 LEU A N 1
ATOM 1696 C CA . LEU A 1 221 ? 8.438 7.461 -16.625 1 91.75 221 LEU A CA 1
ATOM 1697 C C . LEU A 1 221 ? 7.359 6.473 -16.203 1 91.75 221 LEU A C 1
ATOM 1699 O O . LEU A 1 221 ? 7.309 5.348 -16.703 1 91.75 221 LEU A O 1
ATOM 1703 N N . ALA A 1 222 ? 6.473 6.918 -15.281 1 92.06 222 ALA A N 1
ATOM 1704 C CA . ALA A 1 222 ? 5.395 6.074 -14.766 1 92.06 222 ALA A CA 1
ATOM 1705 C C . ALA A 1 222 ? 4.406 5.719 -15.875 1 92.06 222 ALA A C 1
ATOM 1707 O O . ALA A 1 222 ? 3.627 4.77 -15.742 1 92.06 222 ALA A O 1
ATOM 1708 N N . LEU A 1 223 ? 4.441 6.48 -16.953 1 90.38 223 LEU A N 1
ATOM 1709 C CA . LEU A 1 223 ? 3.518 6.258 -18.062 1 90.38 223 LEU A CA 1
ATOM 1710 C C . LEU A 1 223 ? 4.02 5.141 -18.969 1 90.38 223 LEU A C 1
ATOM 1712 O O . LEU A 1 223 ? 3.268 4.629 -19.812 1 90.38 223 LEU A O 1
ATOM 1716 N N . LEU A 1 224 ? 5.266 4.75 -18.812 1 90.81 224 LEU A N 1
ATOM 1717 C CA . LEU A 1 224 ? 5.824 3.688 -19.641 1 90.81 224 LEU A CA 1
ATOM 1718 C C . LEU A 1 224 ? 5.137 2.357 -19.344 1 90.81 224 LEU A C 1
ATOM 1720 O O . LEU A 1 224 ? 4.828 2.047 -18.203 1 90.81 224 LEU A O 1
ATOM 1724 N N . PRO A 1 225 ? 4.945 1.563 -20.469 1 89.69 225 PRO A N 1
ATOM 1725 C CA . PRO A 1 225 ? 4.434 0.212 -20.234 1 89.69 225 PRO A CA 1
ATOM 1726 C C . PRO A 1 225 ? 5.312 -0.595 -19.281 1 89.69 225 PRO A C 1
ATOM 1728 O O . PRO A 1 225 ? 6.539 -0.457 -19.297 1 89.69 225 PRO A O 1
ATOM 1731 N N . SER A 1 226 ? 4.664 -1.454 -18.516 1 87.88 226 SER A N 1
ATOM 1732 C CA . SER A 1 226 ? 5.32 -2.195 -17.438 1 87.88 226 SER A CA 1
ATOM 1733 C C . SER A 1 226 ? 6.543 -2.949 -17.953 1 87.88 226 SER A C 1
ATOM 1735 O O . SER A 1 226 ? 7.605 -2.912 -17.328 1 87.88 226 SER A O 1
ATOM 1737 N N . PRO A 1 227 ? 6.496 -3.658 -19.141 1 88.19 227 PRO A N 1
ATOM 1738 C CA . PRO A 1 227 ? 7.68 -4.383 -19.594 1 88.19 227 PRO A CA 1
ATOM 1739 C C . PRO A 1 227 ? 8.859 -3.455 -19.891 1 88.19 227 PRO A C 1
ATOM 1741 O O . PRO A 1 227 ? 10.016 -3.818 -19.656 1 88.19 227 PRO A O 1
ATOM 1744 N N . LEU A 1 228 ? 8.555 -2.264 -20.406 1 90.5 228 LEU A N 1
ATOM 1745 C CA . LEU A 1 228 ? 9.609 -1.305 -20.703 1 90.5 228 LEU A CA 1
ATOM 1746 C C . LEU A 1 228 ? 10.234 -0.766 -19.422 1 90.5 228 LEU A C 1
ATOM 1748 O O . LEU A 1 228 ? 11.461 -0.662 -19.328 1 90.5 228 LEU A O 1
ATOM 1752 N N . TRP A 1 229 ? 9.422 -0.516 -18.484 1 90.31 229 TRP A N 1
ATOM 1753 C CA . TRP A 1 229 ? 9.969 -0.022 -17.234 1 90.31 229 TRP A CA 1
ATOM 1754 C C . TRP A 1 229 ? 10.758 -1.114 -16.516 1 90.31 229 TRP A C 1
ATOM 1756 O O . TRP A 1 229 ? 11.797 -0.842 -15.906 1 90.31 229 TRP A O 1
ATOM 1766 N N . THR A 1 230 ? 10.242 -2.33 -16.594 1 90.81 230 THR A N 1
ATOM 1767 C CA . THR A 1 230 ? 10.969 -3.436 -15.969 1 90.81 230 THR A CA 1
ATOM 1768 C C . THR A 1 230 ? 12.383 -3.547 -16.531 1 90.81 230 THR A C 1
ATOM 1770 O O . THR A 1 230 ? 13.344 -3.73 -15.789 1 90.81 230 THR A O 1
ATOM 1773 N N . LYS A 1 231 ? 12.492 -3.393 -17.828 1 89.44 231 LYS A N 1
ATOM 1774 C CA . LYS A 1 231 ? 13.797 -3.467 -18.484 1 89.44 231 LYS A CA 1
ATOM 1775 C C . LYS A 1 231 ? 14.703 -2.33 -18.031 1 89.44 231 LYS A C 1
ATOM 1777 O O . LYS A 1 231 ? 15.875 -2.555 -17.703 1 89.44 231 LYS A O 1
ATOM 1782 N N . ILE A 1 232 ? 14.18 -1.117 -17.938 1 88.38 232 ILE A N 1
ATOM 1783 C CA . ILE A 1 232 ? 14.945 0.054 -17.531 1 88.38 232 ILE A CA 1
ATOM 1784 C C . ILE A 1 232 ? 15.336 -0.082 -16.047 1 88.38 232 ILE A C 1
ATOM 1786 O O . ILE A 1 232 ? 16.5 0.111 -15.695 1 88.38 232 ILE A O 1
ATOM 1790 N N . GLY A 1 233 ? 14.367 -0.435 -15.211 1 88.19 233 GLY A N 1
ATOM 1791 C CA . GLY A 1 233 ? 14.594 -0.584 -13.781 1 88.19 233 GLY A CA 1
ATOM 1792 C C . GLY A 1 233 ? 15.602 -1.671 -13.445 1 88.19 233 GLY A C 1
ATOM 1793 O O . GLY A 1 233 ? 16.359 -1.54 -12.492 1 88.19 233 GLY A O 1
ATOM 1794 N N . SER A 1 234 ? 15.555 -2.693 -14.273 1 88.94 234 SER A N 1
ATOM 1795 C CA . SER A 1 234 ? 16.438 -3.818 -14.016 1 88.94 234 SER A CA 1
ATOM 1796 C C . SER A 1 234 ? 17.906 -3.414 -14.164 1 88.94 234 SER A C 1
ATOM 1798 O O . SER A 1 234 ? 18.797 -4.039 -13.578 1 88.94 234 SER A O 1
ATOM 1800 N N . LYS A 1 235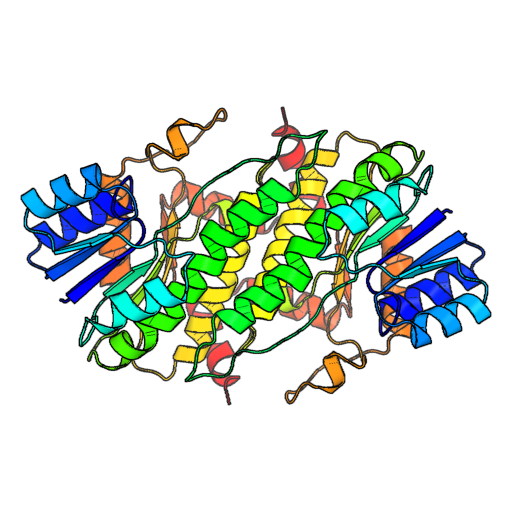 ? 18.172 -2.402 -14.914 1 87.75 235 LYS A N 1
ATOM 1801 C CA . LYS A 1 235 ? 19.531 -1.914 -15.102 1 87.75 235 LYS A CA 1
ATOM 1802 C C . LYS A 1 235 ? 20.031 -1.166 -13.859 1 87.75 235 LYS A C 1
ATOM 1804 O O . LYS A 1 235 ? 21.219 -0.927 -13.703 1 87.75 235 LYS A O 1
ATOM 1809 N N . MET A 1 236 ? 19.062 -0.84 -13.039 1 82.75 236 MET A N 1
ATOM 1810 C CA . MET A 1 236 ? 19.391 -0.106 -11.828 1 82.75 236 MET A CA 1
ATOM 1811 C C . MET A 1 236 ? 19.703 -1.063 -10.68 1 82.75 236 MET A C 1
ATOM 1813 O O . MET A 1 236 ? 20.203 -0.645 -9.633 1 82.75 236 MET A O 1
ATOM 1817 N N . VAL A 1 237 ? 19.391 -2.307 -10.898 1 81.38 237 VAL A N 1
ATOM 1818 C CA . VAL A 1 237 ? 19.594 -3.299 -9.844 1 81.38 237 VAL A CA 1
ATOM 1819 C C . VAL A 1 237 ? 21.094 -3.621 -9.719 1 81.38 237 VAL A C 1
ATOM 1821 O O . VAL A 1 237 ? 21.766 -3.855 -10.719 1 81.38 237 VAL A O 1
ATOM 1824 N N . LYS A 1 238 ? 21.75 -3.58 -8.547 1 71.06 238 LYS A N 1
ATOM 1825 C CA . LYS A 1 238 ? 23.156 -3.867 -8.305 1 71.06 238 LYS A CA 1
ATOM 1826 C C . LYS A 1 238 ? 23.422 -5.367 -8.32 1 71.06 238 LYS A C 1
ATOM 1828 O O . LYS A 1 238 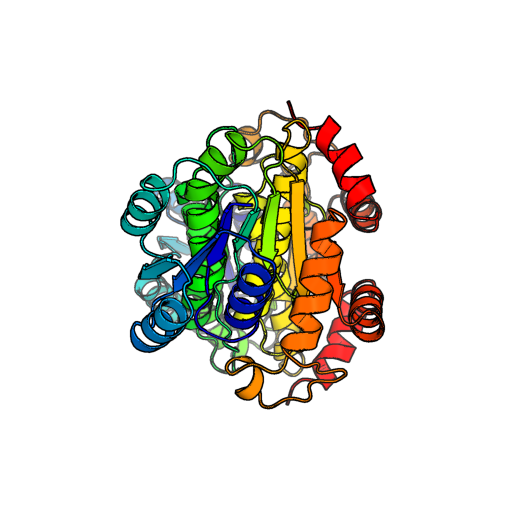? 22.594 -6.16 -7.887 1 71.06 238 LYS A O 1
ATOM 1833 N N . MET B 1 1 ? 2.824 -29.359 -14.406 1 96.81 1 MET B N 1
ATOM 1834 C CA . MET B 1 1 ? 3.406 -28.359 -13.508 1 96.81 1 MET B CA 1
ATOM 1835 C C . MET B 1 1 ? 2.91 -28.562 -12.086 1 96.81 1 MET B C 1
ATOM 1837 O O . MET B 1 1 ? 1.833 -29.125 -11.867 1 96.81 1 MET B O 1
ATOM 1841 N N . LYS B 1 2 ? 3.748 -28.172 -11.133 1 98.31 2 LYS B N 1
ATOM 1842 C CA . LYS B 1 2 ? 3.336 -28.016 -9.734 1 98.31 2 LYS B CA 1
ATOM 1843 C C . LYS B 1 2 ? 2.877 -26.594 -9.461 1 98.31 2 LYS B C 1
ATOM 1845 O O . LYS B 1 2 ? 3.668 -25.641 -9.547 1 98.31 2 LYS B O 1
ATOM 1850 N N . ILE B 1 3 ? 1.585 -26.438 -9.086 1 98.81 3 ILE B N 1
ATOM 1851 C CA . ILE B 1 3 ? 0.978 -25.125 -8.953 1 98.81 3 ILE B CA 1
ATOM 1852 C C . ILE B 1 3 ? 0.447 -24.938 -7.535 1 98.81 3 ILE B C 1
ATOM 1854 O O . ILE B 1 3 ? -0.218 -25.828 -6.996 1 98.81 3 ILE B O 1
ATOM 1858 N N . VAL B 1 4 ? 0.796 -23.859 -6.906 1 98.88 4 VAL B N 1
ATOM 1859 C CA . VAL B 1 4 ? 0.243 -23.5 -5.602 1 98.88 4 VAL B CA 1
ATOM 1860 C C . VAL B 1 4 ? -0.662 -22.281 -5.738 1 98.88 4 VAL B C 1
ATOM 1862 O O . VAL B 1 4 ? -0.294 -21.297 -6.387 1 98.88 4 VAL B O 1
ATOM 1865 N N . ILE B 1 5 ? -1.84 -22.312 -5.18 1 98.94 5 ILE B N 1
ATOM 1866 C CA . ILE B 1 5 ? -2.803 -21.219 -5.215 1 98.94 5 ILE B CA 1
ATOM 1867 C C . ILE B 1 5 ? -3.262 -20.875 -3.799 1 98.94 5 ILE B C 1
ATOM 1869 O O . ILE B 1 5 ? -3.811 -21.734 -3.1 1 98.94 5 ILE B O 1
ATOM 1873 N N . THR B 1 6 ? -2.979 -19.672 -3.34 1 98.88 6 THR B N 1
ATOM 1874 C CA . THR B 1 6 ? -3.508 -19.219 -2.057 1 98.88 6 THR B CA 1
ATOM 1875 C C . THR B 1 6 ? -4.902 -18.625 -2.227 1 98.88 6 THR B C 1
ATOM 1877 O O . THR B 1 6 ? -5.258 -18.156 -3.311 1 98.88 6 THR B O 1
ATOM 1880 N N . GLY B 1 7 ? -5.684 -18.641 -1.116 1 98.06 7 GLY B N 1
ATOM 1881 C CA . GLY B 1 7 ? -7.059 -18.203 -1.259 1 98.06 7 GLY B CA 1
ATOM 1882 C C . GLY B 1 7 ? -7.855 -19.016 -2.256 1 98.06 7 GLY B C 1
ATOM 1883 O O . GLY B 1 7 ? -8.562 -18.453 -3.1 1 98.06 7 GLY B O 1
ATOM 1884 N N . ALA B 1 8 ? -7.75 -20.312 -2.211 1 98.25 8 ALA B N 1
ATOM 1885 C CA . ALA B 1 8 ? -8.266 -21.188 -3.262 1 98.25 8 ALA B CA 1
ATOM 1886 C C . ALA B 1 8 ? -9.648 -21.734 -2.9 1 98.25 8 ALA B C 1
ATOM 1888 O O . ALA B 1 8 ? -10.203 -22.562 -3.621 1 98.25 8 ALA B O 1
ATOM 1889 N N . THR B 1 9 ? -10.242 -21.266 -1.785 1 96.94 9 THR B N 1
ATOM 1890 C CA . THR B 1 9 ? -11.453 -21.906 -1.284 1 96.94 9 THR B CA 1
ATOM 1891 C C . THR B 1 9 ? -12.695 -21.203 -1.815 1 96.94 9 THR B C 1
ATOM 1893 O O . THR B 1 9 ? -13.82 -21.641 -1.544 1 96.94 9 THR B O 1
ATOM 1896 N N . SER B 1 10 ? -12.547 -20.125 -2.525 1 95.38 10 SER B N 1
ATOM 1897 C CA . SER B 1 10 ? -13.703 -19.438 -3.1 1 95.38 10 SER B CA 1
ATOM 1898 C C . SER B 1 10 ? -13.305 -18.594 -4.309 1 95.38 10 SER B C 1
ATOM 1900 O O . SER B 1 10 ? -12.125 -18.484 -4.633 1 95.38 10 SER B O 1
ATOM 1902 N N . GLY B 1 11 ? -14.258 -18.234 -5.082 1 96.69 11 GLY B N 1
ATOM 1903 C CA . GLY B 1 11 ? -14.094 -17.219 -6.113 1 96.69 11 GLY B CA 1
ATOM 1904 C C . GLY B 1 11 ? -13.078 -17.609 -7.168 1 96.69 11 GLY B C 1
ATOM 1905 O O . GLY B 1 11 ? -13.141 -18.703 -7.723 1 96.69 11 GLY B O 1
ATOM 1906 N N . ILE B 1 12 ? -12.25 -16.656 -7.527 1 97.88 12 ILE B N 1
ATOM 1907 C CA . ILE B 1 12 ? -11.258 -16.781 -8.586 1 97.88 12 ILE B CA 1
ATOM 1908 C C . ILE B 1 12 ? -10.281 -17.922 -8.234 1 97.88 12 ILE B C 1
ATOM 1910 O O . ILE B 1 12 ? -9.977 -18.766 -9.086 1 97.88 12 ILE B O 1
ATOM 1914 N N . GLY B 1 13 ? -9.844 -17.953 -6.969 1 98.56 13 GLY B N 1
ATOM 1915 C CA . GLY B 1 13 ? -8.898 -18.969 -6.535 1 98.56 13 GLY B CA 1
ATOM 1916 C C . GLY B 1 13 ? -9.414 -20.375 -6.703 1 98.56 13 GLY B C 1
ATOM 1917 O O . GLY B 1 13 ? -8.695 -21.25 -7.188 1 98.56 13 GLY B O 1
ATOM 1918 N N . ARG B 1 14 ? -10.633 -20.547 -6.309 1 98.44 14 ARG B N 1
ATOM 1919 C CA . ARG B 1 14 ? -11.242 -21.875 -6.434 1 98.44 14 ARG B CA 1
ATOM 1920 C C . ARG B 1 14 ? -11.352 -22.281 -7.895 1 98.44 14 ARG B C 1
ATOM 1922 O O . ARG B 1 14 ? -11.039 -23.422 -8.25 1 98.44 14 ARG B O 1
ATOM 1929 N N . GLN B 1 15 ? -11.828 -21.375 -8.727 1 98.69 15 GLN B N 1
ATOM 1930 C CA . GLN B 1 15 ? -12 -21.672 -10.141 1 98.69 15 GLN B CA 1
ATOM 1931 C C . GLN B 1 15 ? -10.664 -21.984 -10.812 1 98.69 15 GLN B C 1
ATOM 1933 O O . GLN B 1 15 ? -10.57 -22.922 -11.609 1 98.69 15 GLN B O 1
ATOM 1938 N N . LEU B 1 16 ? -9.633 -21.219 -10.492 1 98.88 16 LEU B N 1
ATOM 1939 C CA . LEU B 1 16 ? -8.297 -21.469 -11.023 1 98.88 16 LEU B CA 1
ATOM 1940 C C . LEU B 1 16 ? -7.801 -22.844 -10.609 1 98.88 16 LEU B C 1
ATOM 1942 O O . LEU B 1 16 ? -7.25 -23.578 -11.43 1 98.88 16 LEU B O 1
ATOM 1946 N N . ALA B 1 17 ? -7.969 -23.172 -9.305 1 98.81 17 ALA B N 1
ATOM 1947 C CA . ALA B 1 17 ? -7.543 -24.469 -8.805 1 98.81 17 ALA B CA 1
ATOM 1948 C C . ALA B 1 17 ? -8.195 -25.609 -9.578 1 98.81 17 ALA B C 1
ATOM 1950 O O . ALA B 1 17 ? -7.52 -26.531 -10.023 1 98.81 17 ALA B O 1
ATOM 1951 N N . MET B 1 18 ? -9.477 -25.5 -9.805 1 98.62 18 MET B N 1
ATOM 1952 C CA . MET B 1 18 ? -10.234 -26.516 -10.516 1 98.62 18 MET B CA 1
ATOM 1953 C C . MET B 1 18 ? -9.797 -26.609 -11.969 1 98.62 18 MET B C 1
ATOM 1955 O O . MET B 1 18 ? -9.625 -27.719 -12.5 1 98.62 18 MET B O 1
ATOM 1959 N N . ASP B 1 19 ? -9.602 -25.5 -12.609 1 98.81 19 ASP B N 1
ATOM 1960 C CA . ASP B 1 19 ? -9.266 -25.469 -14.023 1 98.81 19 ASP B CA 1
ATOM 1961 C C . ASP B 1 19 ? -7.867 -26.047 -14.266 1 98.81 19 ASP B C 1
ATOM 1963 O O . ASP B 1 19 ? -7.668 -26.844 -15.18 1 98.81 19 ASP B O 1
ATOM 1967 N N . TYR B 1 20 ? -6.891 -25.656 -13.484 1 98.81 20 TYR B N 1
ATOM 1968 C CA . TYR B 1 20 ? -5.535 -26.172 -13.641 1 98.81 20 TYR B CA 1
ATOM 1969 C C . TYR B 1 20 ? -5.484 -27.672 -13.352 1 98.81 20 TYR B C 1
ATOM 1971 O O . TYR B 1 20 ? -4.77 -28.422 -14.023 1 98.81 20 TYR B O 1
ATOM 1979 N N . HIS B 1 21 ? -6.23 -28.078 -12.336 1 98.69 21 HIS B N 1
ATOM 1980 C CA . HIS B 1 21 ? -6.305 -29.516 -12.047 1 98.69 21 HIS B CA 1
ATOM 1981 C C . HIS B 1 21 ? -6.887 -30.281 -13.234 1 98.69 21 HIS B C 1
ATOM 1983 O O . HIS B 1 21 ? -6.375 -31.344 -13.602 1 98.69 21 HIS B O 1
ATOM 1989 N N . ALA B 1 22 ? -7.926 -29.766 -13.812 1 98.38 22 ALA B N 1
ATOM 1990 C CA . ALA B 1 22 ? -8.586 -30.391 -14.953 1 98.38 22 ALA B CA 1
ATOM 1991 C C . ALA B 1 22 ? -7.641 -30.484 -16.141 1 98.38 22 ALA B C 1
ATOM 1993 O O . ALA B 1 22 ? -7.762 -31.406 -16.969 1 98.38 22 ALA B O 1
ATOM 1994 N N . GLU B 1 23 ? -6.711 -29.578 -16.219 1 98.31 23 GLU B N 1
ATOM 1995 C CA . GLU B 1 23 ? -5.727 -29.562 -17.312 1 98.31 23 GLU B CA 1
ATOM 1996 C C . GLU B 1 23 ? -4.602 -30.562 -17.031 1 98.31 23 GLU B C 1
ATOM 1998 O O . GLU B 1 23 ? -3.693 -30.719 -17.859 1 98.31 23 GLU B O 1
ATOM 2003 N N . GLY B 1 24 ? -4.551 -31.188 -15.844 1 98.19 24 GLY B N 1
ATOM 2004 C CA . GLY B 1 24 ? -3.615 -32.25 -15.57 1 98.19 24 GLY B CA 1
ATOM 2005 C C . GLY B 1 24 ? -2.447 -31.828 -14.703 1 98.19 24 GLY B C 1
ATOM 2006 O O . GLY B 1 24 ? -1.492 -32.594 -14.516 1 98.19 24 GLY B O 1
ATOM 2007 N N . HIS B 1 25 ? -2.488 -30.625 -14.133 1 98.31 25 HIS B N 1
ATOM 2008 C CA . HIS B 1 25 ? -1.409 -30.141 -13.289 1 98.31 25 HIS B CA 1
ATOM 2009 C C . HIS B 1 25 ? -1.565 -30.625 -11.852 1 98.31 25 HIS B C 1
ATOM 2011 O O . HIS B 1 25 ? -2.664 -31 -11.438 1 98.31 25 HIS B O 1
ATOM 2017 N N . GLU B 1 26 ? -0.493 -30.734 -11.156 1 98.25 26 GLU B N 1
ATOM 2018 C CA . GLU B 1 26 ? -0.525 -30.938 -9.711 1 98.25 26 GLU B CA 1
ATOM 2019 C C . GLU B 1 26 ? -0.803 -29.641 -8.969 1 98.25 26 GLU B C 1
ATOM 2021 O O . GLU B 1 26 ? 0.047 -28.75 -8.93 1 98.25 26 GLU B O 1
ATOM 2026 N N . VAL B 1 27 ? -1.997 -29.562 -8.32 1 98.75 27 VAL B N 1
ATOM 2027 C CA . VAL B 1 27 ? -2.422 -28.297 -7.738 1 98.75 27 VAL B CA 1
ATOM 2028 C C . VAL B 1 27 ? -2.48 -28.422 -6.219 1 98.75 27 VAL B C 1
ATOM 2030 O O . VAL B 1 27 ? -3.057 -29.375 -5.688 1 98.75 27 VAL B O 1
ATOM 2033 N N . TYR B 1 28 ? -1.835 -27.5 -5.527 1 98.81 28 TYR B N 1
ATOM 2034 C CA . TYR B 1 28 ? -1.964 -27.297 -4.09 1 98.81 28 TYR B CA 1
ATOM 2035 C C . TYR B 1 28 ? -2.842 -26.094 -3.785 1 98.81 28 TYR B C 1
ATOM 2037 O O . TYR B 1 28 ? -2.445 -24.953 -4.031 1 98.81 28 TYR B O 1
ATOM 2045 N N . ALA B 1 29 ? -4.023 -26.359 -3.229 1 98.81 29 ALA B N 1
ATOM 2046 C CA . ALA B 1 29 ? -4.996 -25.312 -2.902 1 98.81 29 ALA B CA 1
ATOM 2047 C C . ALA B 1 29 ? -4.953 -24.969 -1.417 1 98.81 29 ALA B C 1
ATOM 2049 O O . ALA B 1 29 ? -5.223 -25.828 -0.568 1 98.81 29 ALA B O 1
ATOM 2050 N N . LEU B 1 30 ? -4.637 -23.734 -1.122 1 98.75 30 LEU B N 1
ATOM 2051 C CA . LEU B 1 30 ? -4.531 -23.312 0.27 1 98.75 30 LEU B CA 1
ATOM 2052 C C . LEU B 1 30 ? -5.711 -22.422 0.655 1 98.75 30 LEU B C 1
ATOM 2054 O O . LEU B 1 30 ? -6.199 -21.641 -0.167 1 98.75 30 LEU B O 1
ATOM 2058 N N . GLY B 1 31 ? -6.145 -22.484 1.836 1 98 31 GLY B N 1
ATOM 2059 C CA . GLY B 1 31 ? -7.191 -21.656 2.406 1 98 31 GLY B CA 1
ATOM 2060 C C . GLY B 1 31 ? -7.453 -21.938 3.871 1 98 31 GLY B C 1
ATOM 2061 O O . GLY B 1 31 ? -6.723 -22.719 4.496 1 98 31 GLY B O 1
ATOM 2062 N N . ARG B 1 32 ? -8.461 -21.391 4.43 1 96.25 32 ARG B N 1
ATOM 2063 C CA . ARG B 1 32 ? -8.734 -21.531 5.855 1 96.25 32 ARG B CA 1
ATOM 2064 C C . ARG B 1 32 ? -10.023 -22.312 6.086 1 96.25 32 ARG B C 1
ATOM 2066 O O . ARG B 1 32 ? -10.266 -22.812 7.188 1 96.25 32 ARG B O 1
ATOM 2073 N N . ASN B 1 33 ? -10.828 -22.344 5.055 1 97 33 ASN B N 1
ATOM 2074 C CA . ASN B 1 33 ? -12.133 -23 5.176 1 97 33 ASN B CA 1
ATOM 2075 C C . ASN B 1 33 ? -12.031 -24.5 4.984 1 97 33 ASN B C 1
ATOM 2077 O O . ASN B 1 33 ? -11.93 -24.984 3.854 1 97 33 ASN B O 1
ATOM 2081 N N . GLU B 1 34 ? -12.234 -25.219 6.094 1 97.44 34 GLU B N 1
ATOM 2082 C CA . GLU B 1 34 ? -12.016 -26.656 6.062 1 97.44 34 GLU B CA 1
ATOM 2083 C C . GLU B 1 34 ? -13.031 -27.344 5.152 1 97.44 34 GLU B C 1
ATOM 2085 O O . GLU B 1 34 ? -12.68 -28.266 4.406 1 97.44 34 GLU B O 1
ATOM 2090 N N . GLN B 1 35 ? -14.234 -26.969 5.219 1 97.94 35 GLN B N 1
ATOM 2091 C CA . GLN B 1 35 ? -15.273 -27.578 4.395 1 97.94 35 GLN B CA 1
ATOM 2092 C C . GLN B 1 35 ? -14.977 -27.391 2.91 1 97.94 35 GLN B C 1
ATOM 2094 O O . GLN B 1 35 ? -15.117 -28.328 2.123 1 97.94 35 GLN B O 1
ATOM 2099 N N . ALA B 1 36 ? -14.578 -26.219 2.533 1 97.62 36 ALA B N 1
ATOM 2100 C CA . ALA B 1 36 ? -14.242 -25.938 1.141 1 97.62 36 ALA B CA 1
ATOM 2101 C C . ALA B 1 36 ? -13.008 -26.719 0.703 1 97.62 36 ALA B C 1
ATOM 2103 O O . ALA B 1 36 ? -12.945 -27.203 -0.431 1 97.62 36 ALA B O 1
ATOM 2104 N N . LEU B 1 37 ? -12.062 -26.875 1.584 1 98.38 37 LEU B N 1
ATOM 2105 C CA . LEU B 1 37 ? -10.852 -27.625 1.284 1 98.38 37 LEU B CA 1
ATOM 2106 C C . LEU B 1 37 ? -11.164 -29.109 1.1 1 98.38 37 LEU B C 1
ATOM 2108 O O . LEU B 1 37 ? -10.586 -29.766 0.231 1 98.38 37 LEU B O 1
ATOM 2112 N N . GLU B 1 38 ? -12.062 -29.609 1.893 1 98.12 38 GLU B N 1
ATOM 2113 C CA . GLU B 1 38 ? -12.484 -31 1.764 1 98.12 38 GLU B CA 1
ATOM 2114 C C . GLU B 1 38 ? -13.133 -31.266 0.407 1 98.12 38 GLU B C 1
ATOM 2116 O O . GLU B 1 38 ? -12.914 -32.312 -0.206 1 98.12 38 GLU B O 1
ATOM 2121 N N . GLU B 1 39 ? -13.906 -30.359 0.044 1 98 39 GLU B N 1
ATOM 2122 C CA . GLU B 1 39 ? -14.531 -30.469 -1.27 1 98 39 GLU B CA 1
ATOM 2123 C C . GLU B 1 39 ? -13.484 -30.516 -2.379 1 98 39 GLU B C 1
ATOM 2125 O O . GLU B 1 39 ? -13.594 -31.312 -3.309 1 98 39 GLU B O 1
ATOM 2130 N N . LEU B 1 40 ? -12.484 -29.672 -2.297 1 98.25 40 LEU B N 1
ATOM 2131 C CA . LEU B 1 40 ? -11.414 -29.656 -3.285 1 98.25 40 LEU B CA 1
ATOM 2132 C C . LEU B 1 40 ? -10.633 -30.953 -3.256 1 98.25 40 LEU B C 1
ATOM 2134 O O . LEU B 1 40 ? -10.258 -31.484 -4.305 1 98.25 40 LEU B O 1
ATOM 2138 N N . ARG B 1 41 ? -10.422 -31.469 -2.117 1 97.88 41 ARG B N 1
ATOM 2139 C CA . ARG B 1 41 ? -9.742 -32.75 -1.979 1 97.88 41 ARG B CA 1
ATOM 2140 C C . ARG B 1 41 ? -10.531 -33.875 -2.668 1 97.88 41 ARG B C 1
ATOM 2142 O O . ARG B 1 41 ? -9.945 -34.781 -3.268 1 97.88 41 ARG B O 1
ATOM 2149 N N . SER B 1 42 ? -11.797 -33.781 -2.471 1 97.88 42 SER B N 1
ATOM 2150 C CA . SER B 1 42 ? -12.656 -34.812 -3.066 1 97.88 42 SER B CA 1
ATOM 2151 C C . SER B 1 42 ? -12.57 -34.781 -4.59 1 97.88 42 SER B C 1
ATOM 2153 O O . SER B 1 42 ? -12.844 -35.781 -5.246 1 97.88 42 SER B O 1
ATOM 2155 N N . HIS B 1 43 ? -12.172 -33.688 -5.137 1 97.31 43 HIS B N 1
ATOM 2156 C CA . HIS B 1 43 ? -11.992 -33.562 -6.578 1 97.31 43 HIS B CA 1
ATOM 2157 C C . HIS B 1 43 ? -10.594 -34 -7 1 97.31 43 HIS B C 1
ATOM 2159 O O . HIS B 1 43 ? -10.258 -33.969 -8.188 1 97.31 43 HIS B O 1
ATOM 2165 N N . GLY B 1 44 ? -9.719 -34.344 -6.023 1 97.19 44 GLY B N 1
ATOM 2166 C CA . GLY B 1 44 ? -8.406 -34.875 -6.34 1 97.19 44 GLY B CA 1
ATOM 2167 C C . GLY B 1 44 ? -7.285 -33.875 -6.137 1 97.19 44 GLY B C 1
ATOM 2168 O O . GLY B 1 44 ? -6.121 -34.156 -6.418 1 97.19 44 GLY B O 1
ATOM 2169 N N . LEU B 1 45 ? -7.586 -32.688 -5.66 1 98.31 45 LEU B N 1
ATOM 2170 C CA . LEU B 1 45 ? -6.555 -31.672 -5.43 1 98.31 45 LEU B CA 1
ATOM 2171 C C . LEU B 1 45 ? -5.855 -31.906 -4.094 1 98.31 45 LEU B C 1
ATOM 2173 O O . LEU B 1 45 ? -6.449 -32.469 -3.164 1 98.31 45 LEU B O 1
ATOM 2177 N N . SER B 1 46 ? -4.566 -31.562 -4.047 1 98.38 46 SER B N 1
ATOM 2178 C CA . SER B 1 46 ? -3.908 -31.406 -2.752 1 98.38 46 SER B CA 1
ATOM 2179 C C . SER B 1 46 ? -4.324 -30.109 -2.074 1 98.38 46 SER B C 1
ATOM 2181 O O . SER B 1 46 ? -4.527 -29.094 -2.742 1 98.38 46 SER B O 1
ATOM 2183 N N . THR B 1 47 ? -4.512 -30.172 -0.763 1 98.31 47 THR B N 1
ATOM 2184 C CA . THR B 1 47 ? -4.977 -28.984 -0.061 1 98.31 47 THR B CA 1
ATOM 2185 C C . THR B 1 47 ? -4.133 -28.719 1.185 1 98.31 47 THR B C 1
ATOM 2187 O O . THR B 1 47 ? -3.408 -29.609 1.645 1 98.31 47 THR B O 1
ATOM 2190 N N . GLY B 1 48 ? -4.105 -27.484 1.657 1 98.12 48 GLY B N 1
ATOM 2191 C CA . GLY B 1 48 ? -3.492 -27.078 2.908 1 98.12 48 GLY B CA 1
ATOM 2192 C C . GLY B 1 48 ? -4.301 -26.031 3.652 1 98.12 48 GLY B C 1
ATOM 2193 O O . GLY B 1 48 ? -4.691 -25.016 3.074 1 98.12 48 GLY B O 1
ATOM 2194 N N . LYS B 1 49 ? -4.613 -26.344 4.883 1 98.25 49 LYS B N 1
ATOM 2195 C CA . LYS B 1 49 ? -5.266 -25.359 5.742 1 98.25 49 LYS B CA 1
ATOM 2196 C C . LYS B 1 49 ? -4.234 -24.484 6.445 1 98.25 49 LYS B C 1
ATOM 2198 O O . LYS B 1 49 ? -3.543 -24.938 7.359 1 98.25 49 LYS B O 1
ATOM 2203 N 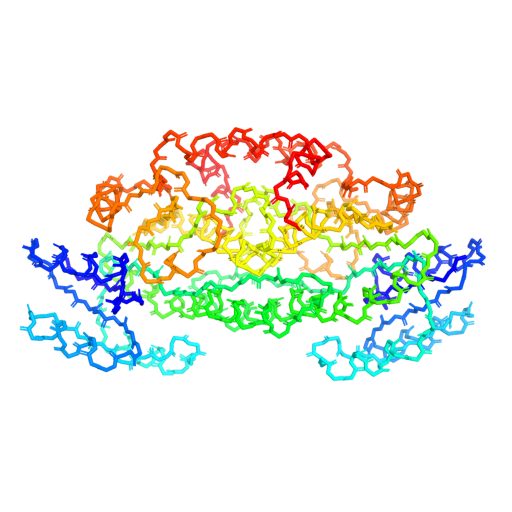N . VAL B 1 50 ? -4.125 -23.203 6.012 1 97.69 50 VAL B N 1
ATOM 2204 C CA . VAL B 1 50 ? -3.111 -22.312 6.555 1 97.69 50 VAL B CA 1
ATOM 2205 C C . VAL B 1 50 ? -3.67 -20.891 6.648 1 97.69 50 VAL B C 1
ATOM 2207 O O . VAL B 1 50 ? -4.316 -20.406 5.715 1 97.69 50 VAL B O 1
ATOM 2210 N N . ASP B 1 51 ? -3.527 -20.312 7.816 1 98.25 51 ASP B N 1
ATOM 2211 C CA . ASP B 1 51 ? -3.697 -18.875 7.934 1 98.25 51 ASP B CA 1
ATOM 2212 C C . ASP B 1 51 ? -2.445 -18.125 7.473 1 98.25 51 ASP B C 1
ATOM 2214 O O . ASP B 1 51 ? -1.447 -18.078 8.195 1 98.25 51 ASP B O 1
ATOM 2218 N N . LEU B 1 52 ? -2.518 -17.531 6.375 1 98.62 52 LEU B N 1
ATOM 2219 C CA . LEU B 1 52 ? -1.349 -16.969 5.711 1 98.62 52 LEU B CA 1
ATOM 2220 C C . LEU B 1 52 ? -0.829 -15.75 6.477 1 98.62 52 LEU B C 1
ATOM 2222 O O . LEU B 1 52 ? 0.262 -15.25 6.188 1 98.62 52 LEU B O 1
ATOM 2226 N N . THR B 1 53 ? -1.615 -15.234 7.453 1 98.06 53 THR B N 1
ATOM 2227 C CA . THR B 1 53 ? -1.128 -14.141 8.289 1 98.06 53 THR B CA 1
ATOM 2228 C C . THR B 1 53 ? -0.221 -14.672 9.398 1 98.06 53 THR B C 1
ATOM 2230 O O . THR B 1 53 ? 0.452 -13.898 10.078 1 98.06 53 THR B O 1
ATOM 2233 N N . ASP B 1 54 ? -0.258 -15.977 9.609 1 98.44 54 ASP B N 1
ATOM 2234 C CA . ASP B 1 54 ? 0.674 -16.641 10.516 1 98.44 54 ASP B CA 1
ATOM 2235 C C . ASP B 1 54 ? 1.965 -17.031 9.797 1 98.44 54 ASP B C 1
ATOM 2237 O O . ASP B 1 54 ? 2.037 -18.078 9.148 1 98.44 54 ASP B O 1
ATOM 2241 N N . LYS B 1 55 ? 2.986 -16.25 9.938 1 98.38 55 LYS B N 1
ATOM 2242 C CA . LYS B 1 55 ? 4.23 -16.391 9.195 1 98.38 55 LYS B CA 1
ATOM 2243 C C . LYS B 1 55 ? 4.855 -17.766 9.422 1 98.38 55 LYS B C 1
ATOM 2245 O O . LYS B 1 55 ? 5.215 -18.453 8.469 1 98.38 55 LYS B O 1
ATOM 2250 N N . GLU B 1 56 ? 4.98 -18.109 10.648 1 98.38 56 GLU B N 1
ATOM 2251 C CA . GLU B 1 56 ? 5.625 -19.375 10.984 1 98.38 56 GLU B CA 1
ATOM 2252 C C . GLU B 1 56 ? 4.863 -20.547 10.383 1 98.38 56 GLU B C 1
ATOM 2254 O O . GLU B 1 56 ? 5.465 -21.438 9.766 1 98.38 56 GLU B O 1
ATOM 2259 N N . ALA B 1 57 ? 3.555 -20.594 10.57 1 98.56 57 ALA B N 1
ATOM 2260 C CA . ALA B 1 57 ? 2.732 -21.672 10.023 1 98.56 57 ALA B CA 1
ATOM 2261 C C . ALA B 1 57 ? 2.84 -21.734 8.508 1 98.56 57 ALA B C 1
ATOM 2263 O O . ALA B 1 57 ? 2.885 -22.812 7.922 1 98.56 57 ALA B O 1
ATOM 2264 N N . THR B 1 58 ? 2.883 -20.578 7.902 1 98.75 58 THR B N 1
ATOM 2265 C CA . THR B 1 58 ? 2.969 -20.5 6.449 1 98.75 58 THR B CA 1
ATOM 2266 C C . THR B 1 58 ? 4.305 -21.031 5.953 1 98.75 58 THR B C 1
ATOM 2268 O O . THR B 1 58 ? 4.348 -21.859 5.039 1 98.75 58 THR B O 1
ATOM 2271 N N . LEU B 1 59 ? 5.379 -20.594 6.57 1 98.56 59 LEU B N 1
ATOM 2272 C CA . LEU B 1 59 ? 6.703 -21.047 6.164 1 98.56 59 LEU B CA 1
ATOM 2273 C C . LEU B 1 59 ? 6.844 -22.562 6.359 1 98.56 59 LEU B C 1
ATOM 2275 O O . LEU B 1 59 ? 7.414 -23.25 5.512 1 98.56 59 LEU B O 1
ATOM 2279 N N . VAL B 1 60 ? 6.305 -23.062 7.441 1 98.44 60 VAL B N 1
ATOM 2280 C CA . VAL B 1 60 ? 6.371 -24.484 7.73 1 98.44 60 VAL B CA 1
ATOM 2281 C C . VAL B 1 60 ? 5.605 -25.266 6.668 1 98.44 60 VAL B C 1
ATOM 2283 O O . VAL B 1 60 ? 6.094 -26.281 6.156 1 98.44 60 VAL B O 1
ATOM 2286 N N . TRP B 1 61 ? 4.457 -24.828 6.32 1 98.62 61 TRP B N 1
ATOM 2287 C CA . TRP B 1 61 ? 3.672 -25.547 5.32 1 98.62 61 TRP B CA 1
ATOM 2288 C C . TRP B 1 61 ? 4.402 -25.594 3.984 1 98.62 61 TRP B C 1
ATOM 2290 O O . TRP B 1 61 ? 4.5 -26.656 3.357 1 98.62 61 TRP B O 1
ATOM 2300 N N . PHE B 1 62 ? 4.906 -24.484 3.506 1 98.62 62 PHE B N 1
ATOM 2301 C CA . PHE B 1 62 ? 5.559 -24.406 2.205 1 98.62 62 PHE B CA 1
ATOM 2302 C C . PHE B 1 62 ? 6.832 -25.234 2.188 1 98.62 62 PHE B C 1
ATOM 2304 O O . PHE B 1 62 ? 7.25 -25.719 1.131 1 98.62 62 PHE B O 1
ATOM 2311 N N . SER B 1 63 ? 7.453 -25.391 3.318 1 97.69 63 SER B N 1
ATOM 2312 C CA . SER B 1 63 ? 8.688 -26.141 3.412 1 97.69 63 SER B CA 1
ATOM 2313 C C . SER B 1 63 ? 8.461 -27.625 3.088 1 97.69 63 SER B C 1
ATOM 2315 O O . SER B 1 63 ? 9.414 -28.359 2.848 1 97.69 63 SER B O 1
ATOM 2317 N N . THR B 1 64 ? 7.238 -28.062 3.076 1 97.69 64 THR B N 1
ATOM 2318 C CA . THR B 1 64 ? 6.926 -29.438 2.742 1 97.69 64 THR B CA 1
ATOM 2319 C C . THR B 1 64 ? 7.051 -29.688 1.239 1 97.69 64 THR B C 1
ATOM 2321 O O . THR B 1 64 ? 7.082 -30.828 0.786 1 97.69 64 THR B O 1
ATOM 2324 N N . LEU B 1 65 ? 7.027 -28.656 0.419 1 98.12 65 LEU B N 1
ATOM 2325 C CA . LEU B 1 65 ? 7.137 -28.75 -1.032 1 98.12 65 LEU B CA 1
ATOM 2326 C C . LEU B 1 65 ? 8.594 -28.688 -1.474 1 98.12 65 LEU B C 1
ATOM 2328 O O . LEU B 1 65 ? 9.391 -27.969 -0.877 1 98.12 65 LEU B O 1
ATOM 2332 N N . GLU B 1 66 ? 8.961 -29.391 -2.445 1 97.44 66 GLU B N 1
ATOM 2333 C CA . GLU B 1 66 ? 10.328 -29.391 -2.963 1 97.44 66 GLU B CA 1
ATOM 2334 C C . GLU B 1 66 ? 10.547 -28.281 -3.973 1 97.44 66 GLU B C 1
ATOM 2336 O O . GLU B 1 66 ? 11.617 -27.656 -4.008 1 97.44 66 GLU B O 1
ATOM 2341 N N . SER B 1 67 ? 9.617 -28.094 -4.816 1 98.19 67 SER B N 1
ATOM 2342 C CA . SER B 1 67 ? 9.648 -27.062 -5.848 1 98.19 67 SER B CA 1
ATOM 2343 C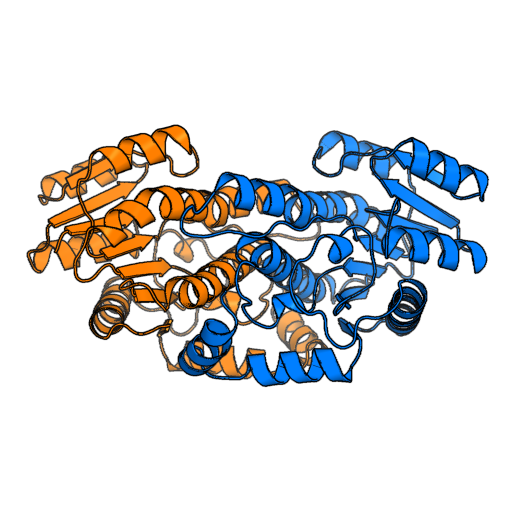 C . SER B 1 67 ? 8.242 -26.641 -6.254 1 98.19 67 SER B C 1
ATOM 2345 O O . SER B 1 67 ? 7.27 -27.328 -5.938 1 98.19 67 SER B O 1
ATOM 2347 N N . VAL B 1 68 ? 8.133 -25.5 -6.836 1 98.62 68 VAL B N 1
ATOM 2348 C CA . VAL B 1 68 ? 6.895 -24.953 -7.379 1 98.62 68 VAL B CA 1
ATOM 2349 C C . VAL B 1 68 ? 7.16 -24.328 -8.75 1 98.62 68 VAL B C 1
ATOM 2351 O O . VAL B 1 68 ? 8.141 -23.594 -8.922 1 98.62 68 VAL B O 1
ATOM 2354 N N . ASP B 1 69 ? 6.336 -24.656 -9.695 1 98.69 69 ASP B N 1
ATOM 2355 C CA . ASP B 1 69 ? 6.5 -24.094 -11.031 1 98.69 69 ASP B CA 1
ATOM 2356 C C . ASP B 1 69 ? 5.727 -22.781 -11.18 1 98.69 69 ASP B C 1
ATOM 2358 O O . ASP B 1 69 ? 6.172 -21.875 -11.867 1 98.69 69 ASP B O 1
ATOM 2362 N N . LEU B 1 70 ? 4.555 -22.688 -10.617 1 98.88 70 LEU B N 1
ATOM 2363 C CA . LEU B 1 70 ? 3.676 -21.531 -10.672 1 98.88 70 LEU B CA 1
ATOM 2364 C C . LEU B 1 70 ? 2.992 -21.297 -9.328 1 98.88 70 LEU B C 1
ATOM 2366 O O . LEU B 1 70 ? 2.354 -22.203 -8.789 1 98.88 70 LEU B O 1
ATOM 2370 N N . ALA B 1 71 ? 3.227 -20.156 -8.75 1 98.94 71 ALA B N 1
ATOM 2371 C CA . ALA B 1 71 ? 2.502 -19.734 -7.559 1 98.94 71 ALA B CA 1
ATOM 2372 C C . ALA B 1 71 ? 1.524 -18.609 -7.879 1 98.94 71 ALA B C 1
ATOM 2374 O O . ALA B 1 71 ? 1.917 -17.578 -8.438 1 98.94 71 ALA B O 1
ATOM 2375 N N . ILE B 1 72 ? 0.25 -18.812 -7.598 1 98.94 72 ILE B N 1
ATOM 2376 C CA . ILE B 1 72 ? -0.769 -17.781 -7.734 1 98.94 72 ILE B CA 1
ATOM 2377 C C . ILE B 1 72 ? -1.23 -17.328 -6.352 1 98.94 72 ILE B C 1
ATOM 2379 O O . ILE B 1 72 ? -1.985 -18.031 -5.676 1 98.94 72 ILE B O 1
ATOM 2383 N N . LEU B 1 73 ? -0.728 -16.219 -5.953 1 98.94 73 LEU B N 1
ATOM 2384 C CA . LEU B 1 73 ? -1.089 -15.625 -4.664 1 98.94 73 LEU B CA 1
ATOM 2385 C C . LEU B 1 73 ? -2.359 -14.789 -4.785 1 98.94 73 LEU B C 1
ATOM 2387 O O . LEU B 1 73 ? -2.318 -13.656 -5.273 1 98.94 73 LEU B O 1
ATOM 2391 N N . ASN B 1 74 ? -3.434 -15.367 -4.293 1 98.44 74 ASN B N 1
ATOM 2392 C CA . ASN B 1 74 ? -4.766 -14.844 -4.586 1 98.44 74 ASN B CA 1
ATOM 2393 C C . ASN B 1 74 ? -5.527 -14.516 -3.305 1 98.44 74 ASN B C 1
ATOM 2395 O O . ASN B 1 74 ? -6.586 -13.883 -3.355 1 98.44 74 ASN B O 1
ATOM 2399 N N . ALA B 1 75 ? -4.984 -14.914 -2.145 1 97.81 75 ALA B N 1
ATOM 2400 C CA . ALA B 1 75 ? -5.676 -14.68 -0.877 1 97.81 75 ALA B CA 1
ATOM 2401 C C . ALA B 1 75 ? -5.859 -13.195 -0.616 1 97.81 75 ALA B C 1
ATOM 2403 O O . ALA B 1 75 ? -4.961 -12.391 -0.885 1 97.81 75 ALA B O 1
ATOM 2404 N N . GLY B 1 76 ? -7.012 -12.828 -0.143 1 95.69 76 GLY B N 1
ATOM 2405 C CA . GLY B 1 76 ? -7.289 -11.445 0.202 1 95.69 76 GLY B CA 1
ATOM 2406 C C . GLY B 1 76 ? -8.727 -11.211 0.627 1 95.69 76 GLY B C 1
ATOM 2407 O O . GLY B 1 76 ? -9.547 -12.133 0.587 1 95.69 76 GLY B O 1
ATOM 2408 N N . THR B 1 77 ? -8.969 -10.039 1.105 1 95.25 77 THR B N 1
ATOM 2409 C CA . THR B 1 77 ? -10.305 -9.625 1.527 1 95.25 77 THR B CA 1
ATOM 2410 C C . THR B 1 77 ? -10.586 -8.188 1.079 1 95.25 77 THR B C 1
ATOM 2412 O O . THR B 1 77 ? -9.734 -7.543 0.472 1 95.25 77 THR B O 1
ATOM 2415 N N . CYS B 1 78 ? -11.812 -7.844 1.219 1 95 78 CYS B N 1
ATOM 2416 C CA . CYS B 1 78 ? -12.258 -6.5 0.86 1 95 78 CYS B CA 1
ATOM 2417 C C . CYS B 1 78 ? -13.188 -5.93 1.924 1 95 78 CYS B C 1
ATOM 2419 O O . CYS B 1 78 ? -14.156 -6.578 2.312 1 95 78 CYS B O 1
ATOM 2421 N N . GLU B 1 79 ? -12.852 -4.801 2.443 1 94.06 79 GLU B N 1
ATOM 2422 C CA . GLU B 1 79 ? -13.703 -3.99 3.303 1 94.06 79 GLU B CA 1
ATOM 2423 C C . GLU B 1 79 ? -13.695 -2.527 2.873 1 94.06 79 GLU B C 1
ATOM 2425 O O . GLU B 1 79 ? -12.688 -2.035 2.352 1 94.06 79 GLU B O 1
ATOM 2430 N N . TYR B 1 80 ? -14.797 -1.888 3.061 1 93.38 80 TYR B N 1
ATOM 2431 C CA . TYR B 1 80 ? -14.938 -0.492 2.658 1 93.38 80 TYR B CA 1
ATOM 2432 C C . TYR B 1 80 ? -15.07 0.416 3.873 1 93.38 80 TYR B C 1
ATOM 2434 O O . TYR B 1 80 ? -15.633 0.015 4.895 1 93.38 80 TYR B O 1
ATOM 2442 N N . VAL B 1 81 ? -14.523 1.606 3.695 1 94.25 81 VAL B N 1
ATOM 2443 C CA . VAL B 1 81 ? -14.602 2.617 4.746 1 94.25 81 VAL B CA 1
ATOM 2444 C C . VAL B 1 81 ? -15.875 3.443 4.582 1 94.25 81 VAL B C 1
ATOM 2446 O O . VAL B 1 81 ? -16.188 3.891 3.479 1 94.25 81 VAL B O 1
ATOM 2449 N N . ASP B 1 82 ? -16.594 3.584 5.637 1 91.75 82 ASP B N 1
ATOM 2450 C CA . ASP B 1 82 ? -17.797 4.418 5.648 1 91.75 82 ASP B CA 1
ATOM 2451 C C . ASP B 1 82 ? -17.609 5.625 6.566 1 91.75 82 ASP B C 1
ATOM 2453 O O . ASP B 1 82 ? -17.562 5.477 7.789 1 91.75 82 ASP B O 1
ATOM 2457 N N . LEU B 1 83 ? -17.562 6.832 5.898 1 91.12 83 LEU B N 1
ATOM 2458 C CA . LEU B 1 83 ? -17.484 8.062 6.672 1 91.12 83 LEU B CA 1
ATOM 2459 C C . LEU B 1 83 ? -18.875 8.469 7.184 1 91.12 83 LEU B C 1
ATOM 2461 O O . LEU B 1 83 ? -19.891 8.086 6.602 1 91.12 83 LEU B O 1
ATOM 2465 N N . PRO B 1 84 ? -18.953 9.055 8.391 1 92.38 84 PRO B N 1
ATOM 2466 C CA . PRO B 1 84 ? -17.906 9.93 8.914 1 92.38 84 PRO B CA 1
ATOM 2467 C C . PRO B 1 84 ? -16.938 9.195 9.844 1 92.38 84 PRO B C 1
ATOM 2469 O O . PRO B 1 84 ? -15.93 9.766 10.266 1 92.38 84 PRO B O 1
ATOM 2472 N N . GLN B 1 85 ? -17.219 7.957 10.156 1 92.94 85 GLN B N 1
ATOM 2473 C CA . GLN B 1 85 ? -16.328 7.242 11.07 1 92.94 85 GLN B CA 1
ATOM 2474 C C . GLN B 1 85 ? -15.203 6.543 10.305 1 92.94 85 GLN B C 1
ATOM 2476 O O . GLN B 1 85 ? -15.422 5.512 9.672 1 92.94 85 GLN B O 1
ATOM 2481 N N . PHE B 1 86 ? -14.07 7.113 10.398 1 96.81 86 PHE B N 1
ATOM 2482 C CA . PHE B 1 86 ? -12.883 6.457 9.844 1 96.81 86 PHE B CA 1
ATOM 2483 C C . PHE B 1 86 ? -12.344 5.418 10.82 1 96.81 86 PHE B C 1
ATOM 2485 O O . PHE B 1 86 ? -11.883 5.762 11.914 1 96.81 86 PHE B O 1
ATOM 2492 N N . ASP B 1 87 ? -12.383 4.18 10.484 1 97.44 87 ASP B N 1
ATOM 2493 C CA . ASP B 1 87 ? -11.961 3.068 11.336 1 97.44 87 ASP B CA 1
ATOM 2494 C C . ASP B 1 87 ? -10.586 2.553 10.93 1 97.44 87 ASP B C 1
ATOM 2496 O O . ASP B 1 87 ? -10.469 1.732 10.016 1 97.44 87 ASP B O 1
ATOM 2500 N N . SER B 1 88 ? -9.57 2.941 11.711 1 98.5 88 SER B N 1
ATOM 2501 C CA . SER B 1 88 ? -8.211 2.535 11.383 1 98.5 88 SER B CA 1
ATOM 2502 C C . SER B 1 88 ? -8.031 1.029 11.547 1 98.5 88 SER B C 1
ATOM 2504 O O . SER B 1 88 ? -7.168 0.428 10.898 1 98.5 88 SER B O 1
ATOM 2506 N N . SER B 1 89 ? -8.82 0.406 12.43 1 98.31 89 SER B N 1
ATOM 2507 C CA . SER B 1 89 ? -8.734 -1.042 12.594 1 98.31 89 SER B CA 1
ATOM 2508 C C . SER B 1 89 ? -9.117 -1.77 11.312 1 98.31 89 SER B C 1
ATOM 2510 O O . SER B 1 89 ? -8.578 -2.834 11.008 1 98.31 89 SER B O 1
ATOM 2512 N N . LEU B 1 90 ? -10.062 -1.199 10.625 1 98.19 90 LEU B N 1
ATOM 2513 C CA . LEU B 1 90 ? -10.453 -1.745 9.328 1 98.19 90 LEU B CA 1
ATOM 2514 C C . LEU B 1 90 ? -9.289 -1.712 8.344 1 98.19 90 LEU B C 1
ATOM 2516 O O . LEU B 1 90 ? -9.016 -2.705 7.668 1 98.19 90 LEU B O 1
ATOM 2520 N N . ILE B 1 91 ? -8.562 -0.588 8.266 1 98.56 91 ILE B N 1
ATOM 2521 C CA . ILE B 1 91 ? -7.395 -0.452 7.402 1 98.56 91 ILE B CA 1
ATOM 2522 C C . ILE B 1 91 ? -6.355 -1.507 7.773 1 98.56 91 ILE B C 1
ATOM 2524 O O . ILE B 1 91 ? -5.812 -2.186 6.898 1 98.56 91 ILE B O 1
ATOM 2528 N N . GLN B 1 92 ? -6.148 -1.641 9.039 1 98.38 92 GLN B N 1
ATOM 2529 C CA . GLN B 1 92 ? -5.137 -2.564 9.547 1 98.38 92 GLN B CA 1
ATOM 2530 C C . GLN B 1 92 ? -5.473 -4.004 9.172 1 98.38 92 GLN B C 1
ATOM 2532 O O . GLN B 1 92 ? -4.602 -4.762 8.742 1 98.38 92 GLN B O 1
ATOM 2537 N N . ARG B 1 93 ? -6.715 -4.367 9.328 1 97.81 93 ARG B N 1
ATOM 2538 C CA . ARG B 1 93 ? -7.141 -5.727 9.008 1 97.81 93 ARG B CA 1
ATOM 2539 C C . ARG B 1 93 ? -6.941 -6.023 7.523 1 97.81 93 ARG B C 1
ATOM 2541 O O . ARG B 1 93 ? -6.461 -7.098 7.16 1 97.81 93 ARG B O 1
ATOM 2548 N N . VAL B 1 94 ? -7.281 -5.117 6.699 1 98.38 94 VAL B N 1
ATOM 2549 C CA . VAL B 1 94 ? -7.172 -5.312 5.258 1 98.38 94 VAL B CA 1
ATOM 2550 C C . VAL B 1 94 ? -5.699 -5.375 4.852 1 98.38 94 VAL B C 1
ATOM 2552 O O . VAL B 1 94 ? -5.309 -6.211 4.035 1 98.38 94 VAL B O 1
ATOM 2555 N N . MET B 1 95 ? -4.852 -4.496 5.414 1 98.69 95 MET B N 1
ATOM 2556 C CA . MET B 1 95 ? -3.422 -4.527 5.129 1 98.69 95 MET B CA 1
ATOM 2557 C C . MET B 1 95 ? -2.812 -5.863 5.539 1 98.69 95 MET B C 1
ATOM 2559 O O . MET B 1 95 ? -1.984 -6.422 4.816 1 98.69 95 MET B O 1
ATOM 2563 N N . ARG B 1 96 ? -3.213 -6.34 6.676 1 98 96 ARG B N 1
ATOM 2564 C CA . ARG B 1 96 ? -2.713 -7.617 7.168 1 98 96 ARG B CA 1
ATOM 2565 C C . ARG B 1 96 ? -3.145 -8.766 6.258 1 98 96 ARG B C 1
ATOM 2567 O O . ARG B 1 96 ? -2.322 -9.586 5.855 1 98 96 ARG B O 1
ATOM 2574 N N . SER B 1 97 ? -4.363 -8.789 5.914 1 97.94 97 SER B N 1
ATOM 2575 C CA . SER B 1 97 ? -4.938 -9.891 5.141 1 97.94 97 SER B CA 1
ATOM 2576 C C . SER B 1 97 ? -4.43 -9.883 3.703 1 97.94 97 SER B C 1
ATOM 2578 O O . SER B 1 97 ? -4.242 -10.938 3.1 1 97.94 97 SER B O 1
ATOM 2580 N N . ASN B 1 98 ? -4.238 -8.703 3.162 1 98.69 98 ASN B N 1
ATOM 2581 C CA . ASN B 1 98 ? -3.928 -8.617 1.739 1 98.69 98 ASN B CA 1
ATOM 2582 C C . ASN B 1 98 ? -2.43 -8.453 1.5 1 98.69 98 ASN B C 1
ATOM 2584 O O . ASN B 1 98 ? -1.842 -9.18 0.698 1 98.69 98 ASN B O 1
ATOM 2588 N N . VAL B 1 99 ? -1.801 -7.543 2.207 1 98.88 99 VAL B N 1
ATOM 2589 C CA . VAL B 1 99 ? -0.425 -7.172 1.893 1 98.88 99 VAL B CA 1
ATOM 2590 C C . VAL B 1 99 ? 0.54 -8.055 2.682 1 98.88 99 VAL B C 1
ATOM 2592 O O . VAL B 1 99 ? 1.412 -8.703 2.104 1 98.88 99 VAL B O 1
ATOM 2595 N N . GLU B 1 100 ? 0.338 -8.109 3.982 1 98.69 100 GLU B N 1
ATOM 2596 C CA . GLU B 1 100 ? 1.273 -8.852 4.824 1 98.69 100 GLU B CA 1
ATOM 2597 C C . GLU B 1 100 ? 1.227 -10.344 4.516 1 98.69 100 GLU B C 1
ATOM 2599 O O . GLU B 1 100 ? 2.266 -11 4.449 1 98.69 100 GLU B O 1
ATOM 2604 N N . SER B 1 101 ? 0.046 -10.867 4.371 1 98.81 101 SER B N 1
ATOM 2605 C CA . SER B 1 101 ? -0.079 -12.281 4.051 1 98.81 101 SER B CA 1
ATOM 2606 C C . SER B 1 101 ? 0.589 -12.609 2.717 1 98.81 101 SER B C 1
ATOM 2608 O O . SER B 1 101 ? 1.194 -13.672 2.562 1 98.81 101 SER B O 1
ATOM 2610 N N . MET B 1 102 ? 0.467 -11.75 1.735 1 98.88 102 MET B N 1
ATOM 2611 C CA . MET B 1 102 ? 1.122 -11.977 0.451 1 98.88 102 MET B CA 1
ATOM 2612 C C . MET B 1 102 ? 2.639 -11.922 0.596 1 98.88 102 MET B C 1
ATOM 2614 O O . MET B 1 102 ? 3.354 -12.719 -0.009 1 98.88 102 MET B O 1
ATOM 2618 N N . ALA B 1 103 ? 3.111 -10.953 1.372 1 98.88 103 ALA B N 1
ATOM 2619 C CA . ALA B 1 103 ? 4.547 -10.867 1.615 1 98.88 103 ALA B CA 1
ATOM 2620 C C . ALA B 1 103 ? 5.078 -12.156 2.238 1 98.88 103 ALA B C 1
ATOM 2622 O O . ALA B 1 103 ? 6.137 -12.656 1.847 1 98.88 103 ALA B O 1
ATOM 2623 N N . ILE B 1 104 ? 4.359 -12.68 3.188 1 98.88 104 ILE B N 1
ATOM 2624 C CA . ILE B 1 104 ? 4.734 -13.938 3.836 1 98.88 104 ILE B CA 1
ATOM 2625 C C . ILE B 1 104 ? 4.746 -15.062 2.809 1 98.88 104 ILE B C 1
ATOM 2627 O O . ILE B 1 104 ? 5.676 -15.875 2.777 1 98.88 104 ILE B O 1
ATOM 2631 N N . SER B 1 105 ? 3.729 -15.109 1.991 1 98.94 105 SER B N 1
ATOM 2632 C CA . SER B 1 105 ? 3.639 -16.125 0.952 1 98.94 105 SER B CA 1
ATOM 2633 C C . SER B 1 105 ? 4.805 -16.031 -0.026 1 98.94 105 SER B C 1
ATOM 2635 O O . SER B 1 105 ? 5.336 -17.047 -0.477 1 98.94 105 SER B O 1
ATOM 2637 N N . ILE B 1 106 ? 5.164 -14.797 -0.394 1 98.88 106 ILE B N 1
ATOM 2638 C CA . ILE B 1 106 ? 6.289 -14.578 -1.294 1 98.88 106 ILE B CA 1
ATOM 2639 C C . ILE B 1 106 ? 7.57 -15.117 -0.66 1 98.88 106 ILE B C 1
ATOM 2641 O O . ILE B 1 106 ? 8.344 -15.82 -1.312 1 98.88 106 ILE B O 1
ATOM 2645 N N . GLU B 1 107 ? 7.797 -14.766 0.621 1 98.75 107 GLU B N 1
ATOM 2646 C CA . GLU B 1 107 ? 8.961 -15.266 1.341 1 98.75 107 GLU B CA 1
ATOM 2647 C C . GLU B 1 107 ? 9.031 -16.797 1.284 1 98.75 107 GLU B C 1
ATOM 2649 O O . GLU B 1 107 ? 10.102 -17.359 1.094 1 98.75 107 GLU B O 1
ATOM 2654 N N . ALA B 1 108 ? 7.922 -17.406 1.438 1 98.69 108 ALA B N 1
ATOM 2655 C CA . ALA B 1 108 ? 7.84 -18.859 1.528 1 98.69 108 ALA B CA 1
ATOM 2656 C C . ALA B 1 108 ? 8.062 -19.516 0.163 1 98.69 108 ALA B C 1
ATOM 2658 O O . ALA B 1 108 ? 8.711 -20.547 0.061 1 98.69 108 ALA B O 1
ATOM 2659 N N . VAL B 1 109 ? 7.527 -18.922 -0.893 1 98.69 109 VAL B N 1
ATOM 2660 C CA . VAL B 1 109 ? 7.43 -19.641 -2.158 1 98.69 109 VAL B CA 1
ATOM 2661 C C . VAL B 1 109 ? 8.648 -19.328 -3.025 1 98.69 109 VAL B C 1
ATOM 2663 O O . VAL B 1 109 ? 9.008 -20.125 -3.906 1 98.69 109 VAL B O 1
ATOM 2666 N N . LEU B 1 110 ? 9.289 -18.172 -2.799 1 98.38 110 LEU B N 1
ATOM 2667 C CA . LEU B 1 110 ? 10.352 -17.703 -3.686 1 98.38 110 LEU B CA 1
ATOM 2668 C C . LEU B 1 110 ? 11.477 -18.719 -3.785 1 98.38 110 LEU B C 1
ATOM 2670 O O . LEU B 1 110 ? 11.906 -19.062 -4.887 1 98.38 110 LEU B O 1
ATOM 2674 N N . PRO B 1 111 ? 11.969 -19.328 -2.652 1 98 111 PRO B N 1
ATOM 2675 C CA . PRO B 1 111 ? 13.016 -20.359 -2.771 1 98 111 PRO B CA 1
ATOM 2676 C C . PRO B 1 111 ? 12.555 -21.578 -3.564 1 98 111 PRO B C 1
ATOM 2678 O O . PRO B 1 111 ? 13.359 -22.234 -4.223 1 98 111 PRO B O 1
ATOM 2681 N N . LEU B 1 112 ? 11.289 -21.906 -3.527 1 98.5 112 LEU B N 1
ATOM 2682 C CA . LEU B 1 112 ? 10.727 -23.047 -4.25 1 98.5 112 LEU B CA 1
ATOM 2683 C C . LEU B 1 112 ? 10.656 -22.766 -5.746 1 98.5 112 LEU B C 1
ATOM 2685 O O . LEU B 1 112 ? 10.875 -23.656 -6.566 1 98.5 112 LEU B O 1
ATOM 2689 N N . LEU B 1 113 ? 10.297 -21.516 -6.078 1 98.5 113 LEU B N 1
ATOM 2690 C CA . LEU B 1 113 ? 10.266 -21.078 -7.477 1 98.5 113 LEU B CA 1
ATOM 2691 C C . LEU B 1 113 ? 11.664 -21.125 -8.086 1 98.5 113 LEU B C 1
ATOM 2693 O O . LEU B 1 113 ? 11.82 -21.453 -9.266 1 98.5 113 LEU B O 1
ATOM 2697 N N . ARG B 1 114 ? 12.672 -20.812 -7.316 1 97.56 114 ARG B N 1
ATOM 2698 C CA . ARG B 1 114 ? 14.062 -20.781 -7.77 1 97.56 114 ARG B CA 1
ATOM 2699 C C . ARG B 1 114 ? 14.562 -22.188 -8.117 1 97.56 114 ARG B C 1
ATOM 2701 O O . ARG B 1 114 ? 15.523 -22.344 -8.867 1 97.56 114 ARG B O 1
ATOM 2708 N N . LYS B 1 115 ? 13.922 -23.172 -7.586 1 97.38 115 LYS B N 1
ATOM 2709 C CA . LYS B 1 115 ? 14.305 -24.562 -7.84 1 97.38 115 LYS B CA 1
ATOM 2710 C C . LYS B 1 115 ? 13.641 -25.094 -9.109 1 97.38 115 LYS B C 1
ATOM 2712 O O . LYS B 1 115 ? 13.977 -26.172 -9.578 1 97.38 115 LYS B O 1
ATOM 2717 N N . SER B 1 116 ? 12.711 -24.344 -9.648 1 96.19 116 SER B N 1
ATOM 2718 C CA . SER B 1 116 ? 12.016 -24.734 -10.875 1 96.19 116 SER B CA 1
ATOM 2719 C C . SER B 1 116 ? 12.75 -24.203 -12.109 1 96.19 116 SER B C 1
ATOM 2721 O O . SER B 1 116 ? 13.398 -23.156 -12.055 1 96.19 116 SER B O 1
ATOM 2723 N N . ALA B 1 117 ? 12.688 -24.859 -13.219 1 92.56 117 ALA B N 1
ATOM 2724 C CA . ALA B 1 117 ? 13.289 -24.422 -14.477 1 92.56 117 ALA B CA 1
ATOM 2725 C C . ALA B 1 117 ? 12.539 -23.219 -15.055 1 92.56 117 ALA B C 1
ATOM 2727 O O . ALA B 1 117 ? 13.117 -22.422 -15.789 1 92.56 117 ALA B O 1
ATOM 2728 N N . THR B 1 118 ? 11.273 -23.062 -14.656 1 92 118 THR B N 1
ATOM 2729 C CA . THR B 1 118 ? 10.445 -22 -15.203 1 92 118 THR B CA 1
ATOM 2730 C C . THR B 1 118 ? 9.586 -21.375 -14.102 1 92 118 THR B C 1
ATOM 2732 O O . THR B 1 118 ? 8.375 -21.219 -14.266 1 92 118 THR B O 1
ATOM 2735 N N . GLY B 1 119 ? 10.203 -20.984 -13.023 1 97.75 119 GLY B N 1
ATOM 2736 C CA . GLY B 1 119 ? 9.453 -20.438 -11.906 1 97.75 119 GLY B CA 1
ATOM 2737 C C . GLY B 1 119 ? 8.625 -19.219 -12.289 1 97.75 119 GLY B C 1
ATOM 2738 O O . GLY B 1 119 ? 9.094 -18.344 -13.016 1 97.75 119 GLY B O 1
ATOM 2739 N N . HIS B 1 120 ? 7.312 -19.203 -11.938 1 98.75 120 HIS B N 1
ATOM 2740 C CA . HIS B 1 120 ? 6.375 -18.141 -12.234 1 98.75 120 HIS B CA 1
ATOM 2741 C C . HIS B 1 120 ? 5.609 -17.703 -10.984 1 98.75 120 HIS B C 1
ATOM 2743 O O . HIS B 1 120 ? 4.906 -18.516 -10.375 1 98.75 120 HIS B O 1
ATOM 2749 N N . LEU B 1 121 ? 5.879 -16.484 -10.57 1 98.81 121 LEU B N 1
ATOM 2750 C CA . LEU B 1 121 ? 5.148 -15.875 -9.469 1 98.81 121 LEU B CA 1
ATOM 2751 C C . LEU B 1 121 ? 4.039 -14.961 -9.984 1 98.81 121 LEU B C 1
ATOM 2753 O O . LEU B 1 121 ? 4.312 -13.977 -10.672 1 98.81 121 LEU B O 1
ATOM 2757 N N . ALA B 1 122 ? 2.801 -15.297 -9.703 1 98.94 122 ALA B N 1
ATOM 2758 C CA . ALA B 1 122 ? 1.656 -14.461 -10.047 1 98.94 122 ALA B CA 1
ATOM 2759 C C . ALA B 1 122 ? 0.933 -13.977 -8.789 1 98.94 122 ALA B C 1
ATOM 2761 O O . ALA B 1 122 ? 0.734 -14.75 -7.848 1 98.94 122 ALA B O 1
ATOM 2762 N N . ALA B 1 123 ? 0.633 -12.742 -8.719 1 98.88 123 ALA B N 1
ATOM 2763 C CA . ALA B 1 123 ? -0.108 -12.156 -7.609 1 98.88 123 ALA B CA 1
ATOM 2764 C C . ALA B 1 123 ? -1.389 -11.484 -8.094 1 98.88 123 ALA B C 1
ATOM 2766 O O . ALA B 1 123 ? -1.383 -10.781 -9.109 1 98.88 123 ALA B O 1
ATOM 2767 N N . VAL B 1 124 ? -2.461 -11.742 -7.367 1 98.69 124 VAL B N 1
ATOM 2768 C CA . VAL B 1 124 ? -3.736 -11.141 -7.738 1 98.69 124 VAL B CA 1
ATOM 2769 C C . VAL B 1 124 ? -3.869 -9.773 -7.078 1 98.69 124 VAL B C 1
ATOM 2771 O O . VAL B 1 124 ? -3.988 -9.672 -5.855 1 98.69 124 VAL B O 1
ATOM 2774 N N . GLY B 1 125 ? -3.721 -8.758 -7.875 1 98.25 125 GLY B N 1
ATOM 2775 C CA . GLY B 1 125 ? -4.035 -7.391 -7.48 1 98.25 125 GLY B CA 1
ATOM 2776 C C . GLY B 1 125 ? -5.477 -7.008 -7.758 1 98.25 125 GLY B C 1
ATOM 2777 O O . GLY B 1 125 ? -6.398 -7.738 -7.395 1 98.25 125 GLY B O 1
ATOM 2778 N N . SER B 1 126 ? -5.641 -5.848 -8.352 1 97.44 126 SER B N 1
ATOM 2779 C CA . SER B 1 126 ? -6.969 -5.348 -8.688 1 97.44 126 SER B CA 1
ATOM 2780 C C . SER B 1 126 ? -6.887 -4.141 -9.617 1 97.44 126 SER B C 1
ATOM 2782 O O . SER B 1 126 ? -5.973 -3.324 -9.5 1 97.44 126 SER B O 1
ATOM 2784 N N . SER B 1 127 ? -7.891 -4.039 -10.484 1 96.06 127 SER B N 1
ATOM 2785 C CA . SER B 1 127 ? -8.023 -2.818 -11.266 1 96.06 127 SER B CA 1
ATOM 2786 C C . SER B 1 127 ? -8.406 -1.634 -10.391 1 96.06 127 SER B C 1
ATOM 2788 O O . SER B 1 127 ? -8.266 -0.479 -10.789 1 96.06 127 SER B O 1
ATOM 2790 N N . ALA B 1 128 ? -8.898 -1.906 -9.219 1 93.75 128 ALA B N 1
ATOM 2791 C CA . ALA B 1 128 ? -9.25 -0.855 -8.266 1 93.75 128 ALA B CA 1
ATOM 2792 C C . ALA B 1 128 ? -8.016 -0.067 -7.84 1 93.75 128 ALA B C 1
ATOM 2794 O O . ALA B 1 128 ? -8.133 1.022 -7.273 1 93.75 128 ALA B O 1
ATOM 2795 N N . ALA B 1 129 ? -6.836 -0.645 -8.078 1 95.94 129 ALA B N 1
ATOM 2796 C CA . ALA B 1 129 ? -5.594 0.014 -7.68 1 95.94 129 ALA B CA 1
ATOM 2797 C C . ALA B 1 129 ? -5.234 1.139 -8.648 1 95.94 129 ALA B C 1
ATOM 2799 O O . ALA B 1 129 ? -4.375 1.97 -8.352 1 95.94 129 ALA B O 1
ATOM 2800 N N . TYR B 1 130 ? -5.957 1.186 -9.844 1 94.94 130 TYR B N 1
ATOM 2801 C CA . TYR B 1 130 ? -5.543 2.107 -10.898 1 94.94 130 TYR B CA 1
ATOM 2802 C C . TYR B 1 130 ? -5.926 3.539 -10.547 1 94.94 130 TYR B C 1
ATOM 2804 O O . TYR B 1 130 ? -5.195 4.48 -10.875 1 94.94 130 TYR B O 1
ATOM 2812 N N . VAL B 1 131 ? -7.012 3.676 -9.922 1 94.44 131 VAL B N 1
ATOM 2813 C CA . VAL B 1 131 ? -7.539 5 -9.609 1 94.44 131 VAL B CA 1
ATOM 2814 C C . VAL B 1 131 ? -8.25 4.965 -8.258 1 94.44 131 VAL B C 1
ATOM 2816 O O . VAL B 1 131 ? -8.93 3.988 -7.93 1 94.44 131 VAL B O 1
ATOM 2819 N N . PRO B 1 132 ? -8.062 6.066 -7.512 1 95.31 132 PRO B N 1
ATOM 2820 C CA . PRO B 1 132 ? -8.797 6.098 -6.242 1 95.31 132 PRO B CA 1
ATOM 2821 C C . PRO B 1 132 ? -10.312 6.059 -6.43 1 95.31 132 PRO B C 1
ATOM 2823 O O . PRO B 1 132 ? -10.852 6.809 -7.246 1 95.31 132 PRO B O 1
ATOM 2826 N N . LEU B 1 133 ? -10.961 5.168 -5.723 1 93.31 133 LEU B N 1
ATOM 2827 C CA . LEU B 1 133 ? -12.406 5.023 -5.785 1 93.31 133 LEU B CA 1
ATOM 2828 C C . LEU B 1 133 ? -13.039 5.289 -4.422 1 93.31 133 LEU B C 1
ATOM 2830 O O . LEU B 1 133 ? -12.453 4.965 -3.387 1 93.31 133 LEU B O 1
ATOM 2834 N N . PRO B 1 134 ? -14.273 5.812 -4.371 1 93.31 134 PRO B N 1
ATOM 2835 C CA . PRO B 1 134 ? -14.93 6.109 -3.096 1 93.31 134 PRO B CA 1
ATOM 2836 C C . PRO B 1 134 ? -14.992 4.902 -2.166 1 93.31 134 PRO B C 1
ATOM 2838 O O . PRO B 1 134 ? -15.234 3.779 -2.621 1 93.31 134 PRO B O 1
ATOM 2841 N N . ARG B 1 135 ? -14.695 5.109 -0.87 1 94.38 135 ARG B N 1
ATOM 2842 C CA . ARG B 1 135 ? -14.836 4.164 0.233 1 94.38 135 ARG B CA 1
ATOM 2843 C C . ARG B 1 135 ? -13.734 3.111 0.192 1 94.38 135 ARG B C 1
ATOM 2845 O O . ARG B 1 135 ? -13.664 2.244 1.066 1 94.38 135 ARG B O 1
ATOM 2852 N N . ALA B 1 136 ? -12.859 3.18 -0.803 1 94.81 136 ALA B N 1
ATOM 2853 C CA . ALA B 1 136 ? -11.891 2.113 -1.014 1 94.81 136 ALA B CA 1
ATOM 2854 C C . ALA B 1 136 ? -10.562 2.438 -0.328 1 94.81 136 ALA B C 1
ATOM 2856 O O . ALA B 1 136 ? -9.508 1.972 -0.757 1 94.81 136 ALA B O 1
ATOM 2857 N N . GLU B 1 137 ? -10.555 3.219 0.698 1 97.5 137 GLU B N 1
ATOM 2858 C CA . GLU B 1 137 ? -9.336 3.619 1.383 1 97.5 137 GLU B CA 1
ATOM 2859 C C . GLU B 1 137 ? -8.508 2.404 1.798 1 97.5 137 GLU B C 1
ATOM 2861 O O . GLU B 1 137 ? -7.285 2.402 1.66 1 97.5 137 GLU B O 1
ATOM 2866 N N . ALA B 1 138 ? -9.18 1.376 2.312 1 97.88 138 ALA B N 1
ATOM 2867 C CA . ALA B 1 138 ? -8.469 0.195 2.805 1 97.88 138 ALA B CA 1
ATOM 2868 C C . ALA B 1 138 ? -8.148 -0.764 1.664 1 97.88 138 ALA B C 1
ATOM 2870 O O . ALA B 1 138 ? -6.977 -1.073 1.42 1 97.88 138 ALA B O 1
ATOM 2871 N N . TYR B 1 139 ? -9.203 -1.177 0.961 1 97.5 139 TYR B N 1
ATOM 2872 C CA . TYR B 1 139 ? -9.039 -2.172 -0.094 1 97.5 139 TYR B CA 1
ATOM 2873 C C . TYR B 1 139 ? -8.141 -1.642 -1.205 1 97.5 139 TYR B C 1
ATOM 2875 O O . TYR B 1 139 ? -7.148 -2.281 -1.568 1 97.5 139 TYR B O 1
ATOM 2883 N N . GLY B 1 140 ? -8.445 -0.46 -1.732 1 97.94 140 GLY B N 1
ATOM 2884 C CA . GLY B 1 140 ? -7.652 0.129 -2.797 1 97.94 140 GLY B CA 1
ATOM 2885 C C . GLY B 1 140 ? -6.207 0.369 -2.4 1 97.94 140 GLY B C 1
ATOM 2886 O O . GLY B 1 140 ? -5.289 0.103 -3.18 1 97.94 140 GLY B O 1
ATOM 2887 N N . ALA B 1 141 ? -6.02 0.85 -1.213 1 98.69 141 ALA B N 1
ATOM 2888 C CA . ALA B 1 141 ? -4.664 1.062 -0.712 1 98.69 141 ALA B CA 1
ATOM 2889 C C . ALA B 1 141 ? -3.883 -0.247 -0.668 1 98.69 141 ALA B C 1
ATOM 2891 O O . ALA B 1 141 ? -2.713 -0.293 -1.057 1 98.69 141 ALA B O 1
ATOM 2892 N N . SER B 1 142 ? -4.5 -1.288 -0.178 1 98.81 142 SER B N 1
ATOM 2893 C CA . SER B 1 142 ? -3.842 -2.59 -0.11 1 98.81 142 SER B CA 1
ATOM 2894 C C . SER B 1 142 ? -3.447 -3.084 -1.498 1 98.81 142 SER B C 1
ATOM 2896 O O . SER B 1 142 ? -2.361 -3.635 -1.682 1 98.81 142 SER B O 1
ATOM 2898 N N . LYS B 1 143 ? -4.328 -2.906 -2.441 1 98.81 143 LYS B N 1
ATOM 2899 C CA . LYS B 1 143 ? -4.062 -3.391 -3.791 1 98.81 143 LYS B CA 1
ATOM 2900 C C . LYS B 1 143 ? -3.029 -2.516 -4.496 1 98.81 143 LYS B C 1
ATOM 2902 O O . LYS B 1 143 ? -2.238 -3.01 -5.301 1 98.81 143 LYS B O 1
ATOM 2907 N N . ALA B 1 144 ? -3.025 -1.224 -4.156 1 98.62 144 ALA B N 1
ATOM 2908 C CA . ALA B 1 144 ? -1.949 -0.365 -4.645 1 98.62 144 ALA B CA 1
ATOM 2909 C C . ALA B 1 144 ? -0.597 -0.822 -4.105 1 98.62 144 ALA B C 1
ATOM 2911 O O . ALA B 1 144 ? 0.396 -0.843 -4.836 1 98.62 144 ALA B O 1
ATOM 2912 N N . ALA B 1 145 ? -0.566 -1.146 -2.854 1 98.88 145 ALA B N 1
ATOM 2913 C CA . ALA B 1 145 ? 0.657 -1.652 -2.238 1 98.88 145 ALA B CA 1
ATOM 2914 C C . ALA B 1 145 ? 1.115 -2.943 -2.91 1 98.88 145 ALA B C 1
ATOM 2916 O O . ALA B 1 145 ? 2.297 -3.104 -3.221 1 98.88 145 ALA B O 1
ATOM 2917 N N . ILE B 1 146 ? 0.212 -3.826 -3.131 1 98.81 146 ILE B N 1
ATOM 2918 C CA . ILE B 1 146 ? 0.505 -5.105 -3.766 1 98.81 146 ILE B CA 1
ATOM 2919 C C . ILE B 1 146 ? 1.06 -4.871 -5.168 1 98.81 146 ILE B C 1
ATOM 2921 O O . ILE B 1 146 ? 2.076 -5.461 -5.551 1 98.81 146 ILE B O 1
ATOM 2925 N N . ALA B 1 147 ? 0.371 -4.02 -5.918 1 98.62 147 ALA B N 1
ATOM 2926 C CA . ALA B 1 147 ? 0.833 -3.73 -7.273 1 98.62 147 ALA B CA 1
ATOM 2927 C C . ALA B 1 147 ? 2.271 -3.223 -7.266 1 98.62 147 ALA B C 1
ATOM 2929 O O . ALA B 1 147 ? 3.105 -3.691 -8.039 1 98.62 147 ALA B O 1
ATOM 2930 N N . TYR B 1 148 ? 2.559 -2.301 -6.371 1 98.5 148 TYR B N 1
ATOM 2931 C CA . TYR B 1 148 ? 3.908 -1.751 -6.293 1 98.5 148 TYR B CA 1
ATOM 2932 C C . TYR B 1 148 ? 4.914 -2.83 -5.918 1 98.5 148 TYR B C 1
ATOM 2934 O O . TYR B 1 148 ? 5.969 -2.951 -6.547 1 98.5 148 TYR B O 1
ATOM 2942 N N . MET B 1 149 ? 4.586 -3.604 -4.91 1 98.62 149 MET B N 1
ATOM 2943 C CA . MET B 1 149 ? 5.477 -4.645 -4.406 1 98.62 149 MET B CA 1
ATOM 2944 C C . MET B 1 149 ? 5.801 -5.66 -5.496 1 98.62 149 MET B C 1
ATOM 2946 O O . MET B 1 149 ? 6.969 -6.012 -5.695 1 98.62 149 MET B O 1
ATOM 2950 N N . ILE B 1 150 ? 4.828 -6.055 -6.246 1 98.56 150 ILE B N 1
ATOM 2951 C CA . ILE B 1 150 ? 4.992 -7.09 -7.262 1 98.56 150 ILE B CA 1
ATOM 2952 C C . ILE B 1 150 ? 5.754 -6.523 -8.453 1 98.56 150 ILE B C 1
ATOM 2954 O O . ILE B 1 150 ? 6.617 -7.199 -9.023 1 98.56 150 ILE B O 1
ATOM 2958 N N . ASN B 1 151 ? 5.414 -5.324 -8.859 1 97.88 151 ASN B N 1
ATOM 2959 C CA . ASN B 1 151 ? 6.141 -4.695 -9.961 1 97.88 151 ASN B CA 1
ATOM 2960 C C . ASN B 1 151 ? 7.613 -4.496 -9.617 1 97.88 151 ASN B C 1
ATOM 2962 O O . ASN B 1 151 ? 8.484 -4.66 -10.469 1 97.88 151 ASN B O 1
ATOM 2966 N N . THR B 1 152 ? 7.902 -4.07 -8.391 1 97.38 152 THR B N 1
ATOM 2967 C CA . THR B 1 152 ? 9.281 -3.926 -7.945 1 97.38 152 THR B CA 1
ATOM 2968 C C . THR B 1 152 ? 9.992 -5.277 -7.926 1 97.38 152 THR B C 1
ATOM 2970 O O . THR B 1 152 ? 11.141 -5.387 -8.359 1 97.38 152 THR B O 1
ATOM 2973 N N . LEU B 1 153 ? 9.289 -6.27 -7.438 1 97.44 153 LEU B N 1
ATOM 2974 C CA . LEU B 1 153 ? 9.852 -7.613 -7.402 1 97.44 153 LEU B CA 1
ATOM 2975 C C . LEU B 1 153 ? 10.203 -8.094 -8.805 1 97.44 153 LEU B C 1
ATOM 2977 O O . LEU B 1 153 ? 11.211 -8.781 -9 1 97.44 153 LEU B O 1
ATOM 2981 N N . ARG B 1 154 ? 9.352 -7.785 -9.789 1 97.25 154 ARG B N 1
ATOM 2982 C CA . ARG B 1 154 ? 9.617 -8.141 -11.18 1 97.25 154 ARG B CA 1
ATOM 2983 C C . ARG B 1 154 ? 10.953 -7.574 -11.641 1 97.25 154 ARG B C 1
ATOM 2985 O O . ARG B 1 154 ? 11.719 -8.25 -12.336 1 97.25 154 ARG B O 1
ATOM 2992 N N . ILE B 1 155 ? 11.211 -6.316 -11.25 1 95.69 155 ILE B N 1
ATOM 2993 C CA . ILE B 1 155 ? 12.461 -5.652 -11.586 1 95.69 155 ILE B CA 1
ATOM 2994 C C . ILE B 1 155 ? 13.625 -6.375 -10.914 1 95.69 155 ILE B C 1
ATOM 2996 O O . ILE B 1 155 ? 14.609 -6.723 -11.57 1 95.69 155 ILE B O 1
ATOM 3000 N N . ASP B 1 156 ? 13.508 -6.668 -9.648 1 95.25 156 ASP B N 1
ATOM 3001 C CA . ASP B 1 156 ? 14.602 -7.211 -8.852 1 95.25 156 ASP B CA 1
ATOM 3002 C C . ASP B 1 156 ? 14.906 -8.656 -9.25 1 95.25 156 ASP B C 1
ATOM 3004 O O . ASP B 1 156 ? 16.047 -9.102 -9.156 1 95.25 156 ASP B O 1
ATOM 3008 N N . LEU B 1 157 ? 13.875 -9.359 -9.734 1 95.19 157 LEU B N 1
ATOM 3009 C CA . LEU B 1 157 ? 14.047 -10.758 -10.086 1 95.19 157 LEU B CA 1
ATOM 3010 C C . LEU B 1 157 ? 14.352 -10.914 -11.57 1 95.19 157 LEU B C 1
ATOM 3012 O O . LEU B 1 157 ? 14.492 -12.031 -12.07 1 95.19 157 LEU B O 1
ATOM 3016 N N . HIS B 1 158 ? 14.445 -9.844 -12.258 1 90.69 158 HIS B N 1
ATOM 3017 C CA . HIS B 1 158 ? 14.523 -9.836 -13.711 1 90.69 158 HIS B CA 1
ATOM 3018 C C . HIS B 1 158 ? 15.711 -10.664 -14.203 1 90.69 158 HIS B C 1
ATOM 3020 O O . HIS B 1 158 ? 15.633 -11.297 -15.258 1 90.69 158 HIS B O 1
ATOM 3026 N N . GLN B 1 159 ? 16.734 -10.703 -13.43 1 88.56 159 GLN B N 1
ATOM 3027 C CA . GLN B 1 159 ? 17.938 -11.414 -13.852 1 88.56 159 GLN B CA 1
ATOM 3028 C C . GLN B 1 159 ? 17.875 -12.883 -13.445 1 88.56 159 GLN B C 1
ATOM 3030 O O . GLN B 1 159 ? 18.734 -13.68 -13.836 1 88.56 159 GLN B O 1
ATOM 3035 N N . GLU B 1 160 ? 16.875 -13.109 -12.664 1 91.06 160 GLU B N 1
ATOM 3036 C CA . GLU B 1 160 ? 16.641 -14.5 -12.305 1 91.06 160 GLU B CA 1
ATOM 3037 C C . GLU B 1 160 ? 15.68 -15.172 -13.273 1 91.06 160 GLU B C 1
ATOM 3039 O O . GLU B 1 160 ? 14.984 -14.492 -14.031 1 91.06 160 GLU B O 1
ATOM 3044 N N . ASN B 1 161 ? 15.766 -16.438 -13.43 1 89.5 161 ASN B N 1
ATOM 3045 C CA . ASN B 1 161 ? 14.844 -17.188 -14.273 1 89.5 161 ASN B CA 1
ATOM 3046 C C . ASN B 1 161 ? 13.484 -17.359 -13.609 1 89.5 161 ASN B C 1
ATOM 3048 O O . ASN B 1 161 ? 12.977 -18.469 -13.484 1 89.5 161 ASN B O 1
ATOM 3052 N N . ILE B 1 162 ? 12.891 -16.25 -13.078 1 96.62 162 ILE B N 1
ATOM 3053 C CA . ILE B 1 162 ? 11.562 -16.25 -12.477 1 96.62 162 ILE B CA 1
ATOM 3054 C C . ILE B 1 162 ? 10.68 -15.203 -13.141 1 96.62 162 ILE B C 1
ATOM 3056 O O . ILE B 1 162 ? 11.023 -14.016 -13.164 1 96.62 162 ILE B O 1
ATOM 3060 N N . THR B 1 163 ? 9.602 -15.633 -13.766 1 97.75 163 THR B N 1
ATOM 3061 C CA . THR B 1 163 ? 8.594 -14.727 -14.312 1 97.75 163 THR B CA 1
ATOM 3062 C C . THR B 1 163 ? 7.715 -14.164 -13.195 1 97.75 163 THR B C 1
ATOM 3064 O O . THR B 1 163 ? 7.34 -14.891 -12.273 1 97.75 163 THR B O 1
ATOM 3067 N N . VAL B 1 164 ? 7.43 -12.867 -13.219 1 98.44 164 VAL B N 1
ATOM 3068 C CA . VAL B 1 164 ? 6.559 -12.227 -12.242 1 98.44 164 VAL B CA 1
ATOM 3069 C C . VAL B 1 164 ? 5.391 -11.547 -12.945 1 98.44 164 VAL B C 1
ATOM 3071 O O . VAL B 1 164 ? 5.598 -10.695 -13.82 1 98.44 164 VAL B O 1
ATOM 3074 N N . SER B 1 165 ? 4.16 -11.938 -12.586 1 98.69 165 SER B N 1
ATOM 3075 C CA . SER B 1 165 ? 2.953 -11.391 -13.195 1 98.69 165 SER B CA 1
ATOM 3076 C C . SER B 1 165 ? 2.031 -10.781 -12.148 1 98.69 165 SER B C 1
ATOM 3078 O O . SER B 1 165 ? 1.878 -11.328 -11.055 1 98.69 165 SER B O 1
ATOM 3080 N N . LEU B 1 166 ? 1.479 -9.672 -12.469 1 98.75 166 LEU B N 1
ATOM 3081 C CA . LEU B 1 166 ? 0.417 -9.039 -11.688 1 98.75 166 LEU B CA 1
ATOM 3082 C C . LEU B 1 166 ? -0.931 -9.195 -12.391 1 98.75 166 LEU B C 1
ATOM 3084 O O . LEU B 1 166 ? -1.084 -8.797 -13.547 1 98.75 166 LEU B O 1
ATOM 3088 N N . ILE B 1 167 ? -1.88 -9.82 -11.711 1 98.88 167 ILE B N 1
ATOM 3089 C CA . ILE B 1 167 ? -3.232 -10 -12.227 1 98.88 167 ILE B CA 1
ATOM 3090 C C . ILE B 1 167 ? -4.137 -8.883 -11.703 1 98.88 167 ILE B C 1
ATOM 3092 O O . ILE B 1 167 ? -4.246 -8.688 -10.492 1 98.88 167 ILE B O 1
ATOM 3096 N N . CYS B 1 168 ? -4.797 -8.188 -12.562 1 98.44 168 CYS B N 1
ATOM 3097 C CA . CYS B 1 168 ? -5.629 -7.051 -12.188 1 98.44 168 CYS B CA 1
ATOM 3098 C C . CYS B 1 168 ? -7.047 -7.211 -12.727 1 98.44 168 CYS B C 1
ATOM 3100 O O . CYS B 1 168 ? -7.402 -6.586 -13.727 1 98.44 168 CYS B O 1
ATOM 3102 N N . PRO B 1 169 ? -7.867 -7.898 -12 1 98.31 169 PRO B N 1
ATOM 3103 C CA . PRO B 1 169 ? -9.258 -8.07 -12.43 1 98.31 169 PRO B CA 1
ATOM 3104 C C . PRO B 1 169 ? -10.094 -6.812 -12.219 1 98.31 169 PRO B C 1
ATOM 3106 O O . PRO B 1 169 ? -9.852 -6.051 -11.281 1 98.31 169 PRO B O 1
ATOM 3109 N N . GLY B 1 170 ? -11.047 -6.629 -13.18 1 96.56 170 GLY B N 1
ATOM 3110 C CA . GLY B 1 170 ? -12.188 -5.793 -12.852 1 96.56 170 GLY B CA 1
ATOM 3111 C C . GLY B 1 170 ? -13.18 -6.48 -11.93 1 96.56 170 GLY B C 1
ATOM 3112 O O . GLY B 1 170 ? -12.781 -7.148 -10.969 1 96.56 170 GLY B O 1
ATOM 3113 N N . PHE B 1 171 ? -14.414 -6.285 -12.164 1 94.88 171 PHE B N 1
ATOM 3114 C CA . PHE B 1 171 ? -15.43 -6.918 -11.336 1 94.88 171 PHE B CA 1
ATOM 3115 C C . PHE B 1 171 ? -15.672 -8.359 -11.766 1 94.88 171 PHE B C 1
ATOM 3117 O O . PHE B 1 171 ? -15.93 -8.617 -12.945 1 94.88 171 PHE B O 1
ATOM 3124 N N . VAL B 1 172 ? -15.461 -9.219 -10.828 1 96.25 172 VAL B N 1
ATOM 3125 C CA . VAL B 1 172 ? -15.75 -10.641 -11.031 1 96.25 172 VAL B CA 1
ATOM 3126 C C . VAL B 1 172 ? -16.828 -11.094 -10.047 1 96.25 172 VAL B C 1
ATOM 3128 O O . VAL B 1 172 ? -16.797 -10.742 -8.867 1 96.25 172 VAL B O 1
ATOM 3131 N N . LYS B 1 173 ? -17.781 -11.82 -10.547 1 95.12 173 LYS B N 1
ATOM 3132 C CA . LYS B 1 173 ? -18.828 -12.328 -9.672 1 95.12 173 LYS B CA 1
ATOM 3133 C C . LYS B 1 173 ? -18.281 -13.375 -8.703 1 95.12 173 LYS B C 1
ATOM 3135 O O . LYS B 1 173 ? -17.938 -14.492 -9.109 1 95.12 173 LYS B O 1
ATOM 3140 N N . THR B 1 174 ? -18.141 -13.031 -7.48 1 93.44 174 THR B N 1
ATOM 3141 C CA . THR B 1 174 ? -17.672 -13.867 -6.383 1 93.44 174 THR B CA 1
ATOM 3142 C C . THR B 1 174 ? -18.453 -13.578 -5.105 1 93.44 174 THR B C 1
ATOM 3144 O O . THR B 1 174 ? -19.156 -12.578 -5.02 1 93.44 174 THR B O 1
ATOM 3147 N N . PRO B 1 175 ? -18.328 -14.484 -4.148 1 87.12 175 PRO B N 1
ATOM 3148 C CA . PRO B 1 175 ? -18.953 -14.164 -2.859 1 87.12 175 PRO B CA 1
ATOM 3149 C C . PRO B 1 175 ? -18.469 -12.836 -2.285 1 87.12 175 PRO B C 1
ATOM 3151 O O . PRO B 1 175 ? -19.25 -12.109 -1.661 1 87.12 175 PRO B O 1
ATOM 3154 N N . LEU B 1 176 ? -17.25 -12.508 -2.516 1 85.12 176 LEU B N 1
ATOM 3155 C CA . LEU B 1 176 ? -16.672 -11.258 -2.039 1 85.12 176 LEU B CA 1
ATOM 3156 C C . LEU B 1 176 ? -17.359 -10.055 -2.68 1 85.12 176 LEU B C 1
ATOM 3158 O O . LEU B 1 176 ? -17.734 -9.109 -1.985 1 85.12 176 LEU B O 1
ATOM 3162 N N . THR B 1 177 ? -17.594 -10.039 -3.986 1 88.19 177 THR B N 1
ATOM 3163 C CA . THR B 1 177 ? -18.141 -8.883 -4.691 1 88.19 177 THR B CA 1
ATOM 3164 C C . THR B 1 177 ? -19.656 -8.82 -4.531 1 88.19 177 THR B C 1
ATOM 3166 O O . THR B 1 177 ? -20.266 -7.77 -4.75 1 88.19 177 THR B O 1
ATOM 3169 N N . ASP B 1 178 ? -20.266 -9.93 -4.195 1 86.56 178 ASP B N 1
ATOM 3170 C CA . ASP B 1 178 ? -21.703 -9.977 -3.979 1 86.56 178 ASP B CA 1
ATOM 3171 C C . ASP B 1 178 ? -22.109 -9.094 -2.795 1 86.56 178 ASP B C 1
ATOM 3173 O O . ASP B 1 178 ? -23.281 -8.734 -2.658 1 86.56 178 ASP B O 1
ATOM 3177 N N . LEU B 1 179 ? -21.125 -8.75 -1.998 1 84.81 179 LEU B N 1
ATOM 3178 C CA . LEU B 1 179 ? -21.391 -7.957 -0.802 1 84.81 179 LEU B CA 1
ATOM 3179 C C . LEU B 1 179 ? -21.422 -6.469 -1.131 1 84.81 179 LEU B C 1
ATOM 3181 O O . LEU B 1 179 ? -21.859 -5.656 -0.314 1 84.81 179 LEU B O 1
ATOM 3185 N N . ASN B 1 180 ? -21.016 -6.109 -2.322 1 86.81 180 ASN B N 1
ATOM 3186 C CA . ASN B 1 180 ? -20.938 -4.699 -2.689 1 86.81 180 ASN B CA 1
ATOM 3187 C C . ASN B 1 180 ? -22.312 -4.094 -2.898 1 86.81 180 ASN B C 1
ATOM 3189 O O . ASN B 1 180 ? -23.234 -4.781 -3.34 1 86.81 180 ASN B O 1
ATOM 3193 N N . ASP B 1 181 ? -22.453 -2.805 -2.566 1 85.62 181 ASP B N 1
ATOM 3194 C CA . ASP B 1 181 ? -23.734 -2.113 -2.701 1 85.62 181 ASP B CA 1
ATOM 3195 C C . ASP B 1 181 ? -23.656 -1.012 -3.756 1 85.62 181 ASP B C 1
ATOM 3197 O O . ASP B 1 181 ? -24.375 -0.012 -3.67 1 85.62 181 ASP B O 1
ATOM 3201 N N . PHE B 1 182 ? -22.75 -1.157 -4.664 1 84.81 182 PHE B N 1
ATOM 3202 C CA . PHE B 1 182 ? -22.578 -0.188 -5.738 1 84.81 182 PHE B CA 1
ATOM 3203 C C . PHE B 1 182 ? -22.562 -0.881 -7.098 1 84.81 182 PHE B C 1
ATOM 3205 O O . PHE B 1 182 ? -22.391 -2.098 -7.176 1 84.81 182 PHE B O 1
ATOM 3212 N N . PRO B 1 183 ? -22.766 -0.087 -8.164 1 85.38 183 PRO B N 1
ATOM 3213 C CA . PRO B 1 183 ? -22.766 -0.691 -9.5 1 85.38 183 PRO B CA 1
ATOM 3214 C C . PRO B 1 183 ? -21.422 -1.32 -9.867 1 85.38 183 PRO B C 1
ATOM 3216 O O . PRO B 1 183 ? -20.359 -0.787 -9.5 1 85.38 183 PRO B O 1
ATOM 3219 N N . MET B 1 184 ? -21.469 -2.432 -10.57 1 92 184 MET B N 1
ATOM 3220 C CA . MET B 1 184 ? -20.281 -3.148 -11.039 1 92 184 MET B CA 1
ATOM 3221 C C . MET B 1 184 ? -20.344 -3.357 -12.547 1 92 184 MET B C 1
ATOM 3223 O O . MET B 1 184 ? -20.594 -4.469 -13.016 1 92 184 MET B O 1
ATOM 3227 N N . PRO B 1 185 ? -20.016 -2.34 -13.211 1 90.44 185 PRO B N 1
ATOM 3228 C CA . PRO B 1 185 ? -20.078 -2.439 -14.672 1 90.44 185 PRO B CA 1
ATOM 3229 C C . PRO B 1 185 ? -19.094 -3.469 -15.234 1 90.44 185 PRO B C 1
ATOM 3231 O O . PRO B 1 185 ? -17.984 -3.623 -14.711 1 90.44 185 PRO B O 1
ATOM 3234 N N . PHE B 1 186 ? -19.469 -4.199 -16.359 1 93.19 186 PHE B N 1
ATOM 3235 C CA . PHE B 1 186 ? -18.641 -5.145 -17.094 1 93.19 186 PHE B CA 1
ATOM 3236 C C . PHE B 1 186 ? -18.297 -6.355 -16.234 1 93.19 186 PHE B C 1
ATOM 3238 O O . PHE B 1 186 ? -17.234 -6.949 -16.391 1 93.19 186 PHE B O 1
ATOM 3245 N N . ARG B 1 187 ? -19.172 -6.586 -15.234 1 94.25 187 ARG B N 1
ATOM 3246 C CA . ARG B 1 187 ? -18.953 -7.727 -14.352 1 94.25 187 ARG B CA 1
ATOM 3247 C C . ARG B 1 187 ? -18.922 -9.031 -15.148 1 94.25 187 ARG B C 1
ATOM 3249 O O . ARG B 1 187 ? -19.766 -9.25 -16.016 1 94.25 187 ARG B O 1
ATOM 3256 N N . ILE B 1 188 ? -17.922 -9.93 -14.836 1 97.44 188 ILE B N 1
ATOM 3257 C CA . ILE B 1 188 ? -17.781 -11.188 -15.555 1 97.44 188 ILE B CA 1
ATOM 3258 C C . ILE B 1 188 ? -17.875 -12.359 -14.578 1 97.44 188 ILE B C 1
ATOM 3260 O O . ILE B 1 188 ? -17.859 -12.156 -13.367 1 97.44 188 ILE B O 1
ATOM 3264 N N . SER B 1 189 ? -17.938 -13.586 -15.156 1 97.62 189 SER B N 1
ATOM 3265 C CA . SER B 1 189 ? -18.016 -14.781 -14.32 1 97.62 189 SER B CA 1
ATOM 3266 C C . SER B 1 189 ? -16.641 -15.219 -13.859 1 97.62 189 SER B C 1
ATOM 3268 O O . SER B 1 189 ? -15.625 -14.773 -14.398 1 97.62 189 SER B O 1
ATOM 3270 N N . VAL B 1 190 ? -16.594 -16.078 -12.898 1 98 190 VAL B N 1
ATOM 3271 C CA . VAL B 1 190 ? -15.328 -16.609 -12.406 1 98 190 VAL B CA 1
ATOM 3272 C C . VAL B 1 190 ? -14.672 -17.469 -13.484 1 98 190 VAL B C 1
ATOM 3274 O O . VAL B 1 190 ? -13.438 -17.516 -13.586 1 98 190 VAL B O 1
ATOM 3277 N N . GLU B 1 191 ? -15.484 -18.141 -14.32 1 98.38 191 GLU B N 1
ATOM 3278 C CA . GLU B 1 191 ? -14.953 -18.938 -15.414 1 98.38 191 GLU B CA 1
ATOM 3279 C C . GLU B 1 191 ? -14.234 -18.078 -16.438 1 98.38 191 GLU B C 1
ATOM 3281 O O . GLU B 1 191 ? -13.148 -18.422 -16.906 1 98.38 191 GLU B O 1
ATOM 3286 N N . GLN B 1 192 ? -14.859 -16.953 -16.766 1 98.44 192 GLN B N 1
ATOM 3287 C CA . GLN B 1 192 ? -14.234 -16 -17.688 1 98.44 192 GLN B CA 1
ATOM 3288 C C . GLN B 1 192 ? -12.938 -15.453 -17.109 1 98.44 192 GLN B C 1
ATOM 3290 O O . GLN B 1 192 ? -11.93 -15.352 -17.812 1 98.44 192 GLN B O 1
ATOM 3295 N N . ALA B 1 193 ? -13 -15.109 -15.828 1 98.62 193 ALA B N 1
ATOM 3296 C CA . ALA B 1 193 ? -11.812 -14.586 -15.156 1 98.62 193 ALA B CA 1
ATOM 3297 C C . ALA B 1 193 ? -10.672 -15.609 -15.18 1 98.62 193 ALA B C 1
ATOM 3299 O O . ALA B 1 193 ? -9.531 -15.266 -15.5 1 98.62 193 ALA B O 1
ATOM 3300 N N . SER B 1 194 ? -10.977 -16.828 -14.875 1 98.81 194 SER B N 1
ATOM 3301 C CA . SER B 1 194 ? -9.977 -17.891 -14.891 1 98.81 194 SER B CA 1
ATOM 3302 C C . SER B 1 194 ? -9.359 -18.047 -16.281 1 98.81 194 SER B C 1
ATOM 3304 O O . SER B 1 194 ? -8.141 -18.234 -16.406 1 98.81 194 SER B O 1
ATOM 3306 N N . ASN B 1 195 ? -10.188 -17.969 -17.281 1 98.69 195 ASN B N 1
ATOM 3307 C CA . ASN B 1 195 ? -9.695 -18.078 -18.641 1 98.69 195 ASN B CA 1
ATOM 3308 C C . ASN B 1 195 ? -8.727 -16.953 -18.984 1 98.69 195 ASN B C 1
ATOM 3310 O O . ASN B 1 195 ? -7.664 -17.188 -19.562 1 98.69 195 ASN B O 1
ATOM 3314 N N . TYR B 1 196 ? -9.117 -15.711 -18.625 1 98.75 196 TYR B N 1
ATOM 3315 C CA . TYR B 1 196 ? -8.234 -14.57 -18.844 1 98.75 196 TYR B CA 1
ATOM 3316 C C . TYR B 1 196 ? -6.906 -14.758 -18.141 1 98.75 196 TYR B C 1
ATOM 3318 O O . TYR B 1 196 ? -5.844 -14.5 -18.703 1 98.75 196 TYR B O 1
ATOM 3326 N N . ILE B 1 197 ? -6.941 -15.203 -16.922 1 98.88 197 ILE B N 1
ATOM 3327 C CA . ILE B 1 197 ? -5.754 -15.336 -16.078 1 98.88 197 ILE B CA 1
ATOM 3328 C C . ILE B 1 197 ? -4.852 -16.438 -16.641 1 98.88 197 ILE B C 1
ATOM 3330 O O . ILE B 1 197 ? -3.656 -16.219 -16.859 1 98.88 197 ILE B O 1
ATOM 3334 N N . ARG B 1 198 ? -5.422 -17.625 -16.891 1 98.81 198 ARG B N 1
ATOM 3335 C CA . ARG B 1 198 ? -4.633 -18.75 -17.391 1 98.81 198 ARG B CA 1
ATOM 3336 C C . ARG B 1 198 ? -4.004 -18.422 -18.734 1 98.81 198 ARG B C 1
ATOM 3338 O O . ARG B 1 198 ? -2.84 -18.75 -18.984 1 98.81 198 ARG B O 1
ATOM 3345 N N . ASN B 1 199 ? -4.77 -17.781 -19.609 1 98.75 199 ASN B N 1
ATOM 3346 C CA . ASN B 1 199 ? -4.238 -17.359 -20.906 1 98.75 199 ASN B CA 1
ATOM 3347 C C . ASN B 1 199 ? -3.098 -16.359 -20.75 1 98.75 199 ASN B C 1
ATOM 3349 O O . ASN B 1 199 ? -2.066 -16.484 -21.422 1 98.75 199 ASN B O 1
ATOM 3353 N N . GLY B 1 200 ? -3.291 -15.359 -19.906 1 98.69 200 GLY B N 1
ATOM 3354 C CA . GLY B 1 200 ? -2.258 -14.367 -19.688 1 98.69 200 GLY B CA 1
ATOM 3355 C C . GLY B 1 200 ? -0.997 -14.945 -19.062 1 98.69 200 GLY B C 1
ATOM 3356 O O . GLY B 1 200 ? 0.114 -14.578 -19.453 1 98.69 200 GLY B O 1
ATOM 3357 N N . LEU B 1 201 ? -1.155 -15.812 -18.125 1 98.69 201 LEU B N 1
ATOM 3358 C CA . LEU B 1 201 ? -0.013 -16.422 -17.438 1 98.69 201 LEU B CA 1
ATOM 3359 C C . LEU B 1 201 ? 0.741 -17.344 -18.391 1 98.69 201 LEU B C 1
ATOM 3361 O O . LEU B 1 201 ? 1.97 -17.438 -18.328 1 98.69 201 LEU B O 1
ATOM 3365 N N . SER B 1 202 ? -0.015 -18.062 -19.266 1 98.38 202 SER B N 1
ATOM 3366 C CA . SER B 1 202 ? 0.637 -18.938 -20.234 1 98.38 202 SER B CA 1
ATOM 3367 C C . SER B 1 202 ? 1.533 -18.156 -21.172 1 98.38 202 SER B C 1
ATOM 3369 O O . SER B 1 202 ? 2.52 -18.688 -21.688 1 98.38 202 SER B O 1
ATOM 3371 N N . LYS B 1 203 ? 1.205 -16.875 -21.359 1 98.06 203 LYS B N 1
ATOM 3372 C CA . LYS B 1 203 ? 1.976 -15.992 -22.234 1 98.06 203 LYS B CA 1
ATOM 3373 C C . LYS B 1 203 ? 3.021 -15.211 -21.453 1 98.06 203 LYS B C 1
ATOM 3375 O O . LYS B 1 203 ? 3.695 -14.336 -22 1 98.06 203 LYS B O 1
ATOM 3380 N N . LYS B 1 204 ? 3.094 -15.453 -20.188 1 97.25 204 LYS B N 1
ATOM 3381 C CA . LYS B 1 204 ? 4.062 -14.844 -19.281 1 97.25 204 LYS B CA 1
ATOM 3382 C C . LYS B 1 204 ? 3.939 -13.32 -19.297 1 97.25 204 LYS B C 1
ATOM 3384 O O . LYS B 1 204 ? 4.949 -12.609 -19.281 1 97.25 204 LYS B O 1
ATOM 3389 N N . ARG B 1 205 ? 2.688 -12.844 -19.344 1 97.38 205 ARG B N 1
ATOM 3390 C CA . ARG B 1 205 ? 2.447 -11.398 -19.359 1 97.38 205 ARG B CA 1
ATOM 3391 C C . ARG B 1 205 ? 2.828 -10.781 -18.016 1 97.38 205 ARG B C 1
ATOM 3393 O O . ARG B 1 205 ? 2.57 -11.359 -16.953 1 97.38 205 ARG B O 1
ATOM 3400 N N . ALA B 1 206 ? 3.445 -9.562 -18.078 1 97.19 206 ALA B N 1
ATOM 3401 C CA . ALA B 1 206 ? 3.797 -8.836 -16.859 1 97.19 206 ALA B CA 1
ATOM 3402 C C . ALA B 1 206 ? 2.549 -8.438 -16.078 1 97.19 206 ALA B C 1
ATOM 3404 O O . ALA B 1 206 ? 2.535 -8.492 -14.852 1 97.19 206 ALA B O 1
ATOM 3405 N N . GLU B 1 207 ? 1.526 -8.039 -16.797 1 97.62 207 GLU B N 1
ATOM 3406 C CA . GLU B 1 207 ? 0.236 -7.668 -16.219 1 97.62 207 GLU B CA 1
ATOM 3407 C C . GLU B 1 207 ? -0.915 -8.312 -16.984 1 97.62 207 GLU B C 1
ATOM 3409 O O . GLU B 1 207 ? -0.952 -8.266 -18.219 1 97.62 207 GLU B O 1
ATOM 3414 N N . VAL B 1 208 ? -1.768 -8.977 -16.297 1 98.38 208 VAL B N 1
ATOM 3415 C CA . VAL B 1 208 ? -2.998 -9.539 -16.844 1 98.38 208 VAL B CA 1
ATOM 3416 C C . VAL B 1 208 ? -4.203 -8.773 -16.312 1 98.38 208 VAL B C 1
ATOM 3418 O O . VAL B 1 208 ? -4.613 -8.969 -15.164 1 98.38 208 VAL B O 1
ATOM 3421 N N . HIS B 1 209 ? -4.766 -7.875 -17.078 1 97.88 209 HIS B N 1
ATOM 3422 C CA . HIS B 1 209 ? -5.926 -7.105 -16.656 1 97.88 209 HIS B CA 1
ATOM 3423 C C . HIS B 1 209 ? -7.125 -7.363 -17.562 1 97.88 209 HIS B C 1
ATOM 3425 O O . HIS B 1 209 ? -6.961 -7.578 -18.766 1 97.88 209 HIS B O 1
ATOM 3431 N N . PHE B 1 210 ? -8.281 -7.414 -16.938 1 98.12 210 PHE B N 1
ATOM 3432 C CA . PHE B 1 210 ? -9.508 -7.766 -17.641 1 98.12 210 PHE B CA 1
ATOM 3433 C C . PHE B 1 210 ? -10.734 -7.301 -16.859 1 98.12 210 PHE B C 1
ATOM 3435 O O . PHE B 1 210 ? -10.664 -7.078 -15.656 1 98.12 210 PHE B O 1
ATOM 3442 N N . PRO B 1 211 ? -11.977 -7.145 -17.594 1 97.38 211 PRO B N 1
ATOM 3443 C CA . PRO B 1 211 ? -12.062 -7.125 -19.047 1 97.38 211 PRO B CA 1
ATOM 3444 C C . PRO B 1 211 ? -11.406 -5.891 -19.656 1 97.38 211 PRO B C 1
ATOM 3446 O O . PRO B 1 211 ? -11.422 -4.812 -19.062 1 97.38 211 PRO B O 1
ATOM 3449 N N . LYS B 1 212 ? -10.867 -5.973 -20.812 1 96.75 212 LYS B N 1
ATOM 3450 C CA . LYS B 1 212 ? -9.977 -4.969 -21.375 1 96.75 212 LYS B CA 1
ATOM 3451 C C . LYS B 1 212 ? -10.688 -3.633 -21.562 1 96.75 212 LYS B C 1
ATOM 3453 O O . LYS B 1 212 ? -10.109 -2.574 -21.312 1 96.75 212 LYS B O 1
ATOM 3458 N N . ARG B 1 213 ? -11.945 -3.58 -21.969 1 95.81 213 ARG B N 1
ATOM 3459 C CA . ARG B 1 213 ? -12.672 -2.328 -22.172 1 95.81 213 ARG B CA 1
ATOM 3460 C C . ARG B 1 213 ? -12.781 -1.546 -20.875 1 95.81 213 ARG B C 1
ATOM 3462 O O . ARG B 1 213 ? -12.602 -0.326 -20.859 1 95.81 213 ARG B O 1
ATOM 3469 N N . PHE B 1 214 ? -13.047 -2.25 -19.859 1 95.75 214 PHE B N 1
ATOM 3470 C CA . PHE B 1 214 ? -13.219 -1.631 -18.547 1 95.75 214 PHE B CA 1
ATOM 3471 C C . PHE B 1 214 ? -11.883 -1.186 -17.969 1 95.75 214 PHE B C 1
ATOM 3473 O O . PHE B 1 214 ? -11.734 -0.04 -17.547 1 95.75 214 PHE B O 1
ATOM 3480 N N . THR B 1 215 ? -10.867 -2.066 -17.969 1 96.5 215 THR B N 1
ATOM 3481 C CA . THR B 1 215 ? -9.594 -1.787 -17.312 1 96.5 215 THR B CA 1
ATOM 3482 C C . THR B 1 215 ? -8.82 -0.715 -18.078 1 96.5 215 THR B C 1
ATOM 3484 O O . THR B 1 215 ? -8.109 0.093 -17.484 1 96.5 215 THR B O 1
ATOM 3487 N N . VAL B 1 216 ? -8.961 -0.684 -19.406 1 95.88 216 VAL B N 1
ATOM 3488 C CA . VAL B 1 216 ? -8.312 0.356 -20.203 1 95.88 216 VAL B CA 1
ATOM 3489 C C . VAL B 1 216 ? -8.945 1.711 -19.891 1 95.88 216 VAL B C 1
ATOM 3491 O O . VAL B 1 216 ? -8.25 2.725 -19.797 1 95.88 216 VAL B O 1
ATOM 3494 N N . LEU B 1 217 ? -10.281 1.701 -19.75 1 94.62 217 LEU B N 1
ATOM 3495 C CA . LEU B 1 217 ? -10.969 2.93 -19.359 1 94.62 217 LEU B CA 1
ATOM 3496 C C . LEU B 1 217 ? -10.445 3.445 -18.031 1 94.62 217 LEU B C 1
ATOM 3498 O O . LEU B 1 217 ? -10.188 4.641 -17.875 1 94.62 217 LEU B O 1
ATOM 3502 N N . LEU B 1 218 ? -10.266 2.57 -17.062 1 94.56 218 LEU B N 1
ATOM 3503 C CA . LEU B 1 218 ? -9.758 2.967 -15.758 1 94.56 218 LEU B CA 1
ATOM 3504 C C . LEU B 1 218 ? -8.336 3.504 -15.867 1 94.56 218 LEU B C 1
ATOM 3506 O O . LEU B 1 218 ? -7.984 4.488 -15.211 1 94.56 218 LEU B O 1
ATOM 3510 N N . LYS B 1 219 ? -7.488 2.836 -16.656 1 94.44 219 LYS B N 1
ATOM 3511 C CA . LYS B 1 219 ? -6.121 3.293 -16.875 1 94.44 219 LYS B CA 1
ATOM 3512 C C . LYS B 1 219 ? -6.094 4.688 -17.484 1 94.44 219 LYS B C 1
ATOM 3514 O O . LYS B 1 219 ? -5.242 5.508 -17.141 1 94.44 219 LYS B O 1
ATOM 3519 N N . LEU B 1 220 ? -7.043 5 -18.406 1 93.75 220 LEU B N 1
ATOM 3520 C CA . LEU B 1 220 ? -7.141 6.316 -19.016 1 93.75 220 LEU B CA 1
ATOM 3521 C C . LEU B 1 220 ? -7.586 7.363 -18 1 93.75 220 LEU B C 1
ATOM 3523 O O . LEU B 1 220 ? -7.051 8.477 -17.984 1 93.75 220 LEU B O 1
ATOM 3527 N N . LEU B 1 221 ? -8.523 6.961 -17.188 1 91.94 221 LEU B N 1
ATOM 3528 C CA . LEU B 1 221 ? -9.008 7.867 -16.156 1 91.94 221 LEU B CA 1
ATOM 3529 C C . LEU B 1 221 ? -7.902 8.18 -15.148 1 91.94 221 LEU B C 1
ATOM 3531 O O . LEU B 1 221 ? -7.848 9.281 -14.602 1 91.94 221 LEU B O 1
ATOM 3535 N N . ALA B 1 222 ? -7 7.195 -14.938 1 92.19 222 ALA B N 1
ATOM 3536 C CA . ALA B 1 222 ? -5.898 7.344 -13.984 1 92.19 222 ALA B CA 1
ATOM 3537 C C . ALA B 1 222 ? -4.934 8.438 -14.438 1 92.19 222 ALA B C 1
ATOM 3539 O O . ALA B 1 222 ? -4.141 8.938 -13.641 1 92.19 222 ALA B O 1
ATOM 3540 N N . LEU B 1 223 ? -5.004 8.797 -15.703 1 90.44 223 LEU B N 1
ATOM 3541 C CA . LEU B 1 223 ? -4.105 9.805 -16.266 1 90.44 223 LEU B CA 1
ATOM 3542 C C . LEU B 1 223 ? -4.613 11.211 -15.961 1 90.44 223 LEU B C 1
ATOM 3544 O O . LEU B 1 223 ? -3.877 12.188 -16.109 1 90.44 223 LEU B O 1
ATOM 3548 N N . LEU B 1 224 ? -5.848 11.312 -15.516 1 90.94 224 LEU B N 1
ATOM 3549 C CA . LEU B 1 224 ? -6.414 12.617 -15.211 1 90.94 224 LEU B CA 1
ATOM 3550 C C . LEU B 1 224 ? -5.703 13.25 -14.016 1 90.94 224 LEU B C 1
ATOM 3552 O O . LEU B 1 224 ? -5.363 12.562 -13.055 1 90.94 224 LEU B O 1
ATOM 3556 N N . PRO B 1 225 ? -5.531 14.617 -14.117 1 89.88 225 PRO B N 1
ATOM 3557 C CA . PRO B 1 225 ? -5 15.297 -12.93 1 89.88 225 PRO B CA 1
ATOM 3558 C C . PRO B 1 225 ? -5.848 15.062 -11.688 1 89.88 225 PRO B C 1
ATOM 3560 O O . PRO B 1 225 ? -7.078 14.977 -11.781 1 89.88 225 PRO B O 1
ATOM 3563 N N . SER B 1 226 ? -5.172 15.023 -10.555 1 87.94 226 SER B N 1
ATOM 3564 C CA . SER B 1 226 ? -5.797 14.656 -9.281 1 87.94 226 SER B CA 1
ATOM 3565 C C . SER B 1 226 ? -7.02 15.516 -9 1 87.94 226 SER B C 1
ATOM 3567 O O . SER B 1 226 ? -8.07 15 -8.602 1 87.94 226 SER B O 1
ATOM 3569 N N . PRO B 1 227 ? -6.992 16.875 -9.203 1 88.25 227 PRO B N 1
ATOM 3570 C CA . PRO B 1 227 ? -8.18 17.672 -8.906 1 88.25 227 PRO B CA 1
ATOM 3571 C C . PRO B 1 227 ? -9.375 17.297 -9.781 1 88.25 227 PRO B C 1
ATOM 3573 O O . PRO B 1 227 ? -10.516 17.328 -9.312 1 88.25 227 PRO B O 1
ATOM 3576 N N . LEU B 1 228 ? -9.102 16.953 -11.039 1 90.62 228 LEU B N 1
ATOM 3577 C CA . LEU B 1 228 ? -10.18 16.562 -11.938 1 90.62 228 LEU B CA 1
ATOM 3578 C C . LEU B 1 228 ? -10.773 15.219 -11.531 1 90.62 228 LEU B C 1
ATOM 3580 O O . LEU B 1 228 ? -11.992 15.055 -11.516 1 90.62 228 LEU B O 1
ATOM 3584 N N . TRP B 1 229 ? -9.938 14.344 -11.148 1 90.56 229 TRP B N 1
ATOM 3585 C CA . TRP B 1 229 ? -10.453 13.047 -10.719 1 90.56 229 TRP B CA 1
ATOM 3586 C C . TRP B 1 229 ? -11.211 13.172 -9.406 1 90.56 229 TRP B C 1
ATOM 3588 O O . TRP B 1 229 ? -12.234 12.508 -9.203 1 90.56 229 TRP B O 1
ATOM 3598 N N . THR B 1 230 ? -10.688 14.016 -8.523 1 90.88 230 THR B N 1
ATOM 3599 C CA . THR B 1 230 ? -11.383 14.219 -7.258 1 90.88 230 THR B CA 1
ATOM 3600 C C . THR B 1 230 ? -12.805 14.711 -7.5 1 90.88 230 THR B C 1
ATOM 3602 O O . THR B 1 230 ? -13.75 14.234 -6.863 1 90.88 230 THR B O 1
ATOM 3605 N N . LYS B 1 231 ? -12.961 15.617 -8.438 1 89.5 231 LYS B N 1
ATOM 3606 C CA . LYS B 1 231 ? -14.281 16.156 -8.766 1 89.5 231 LYS B CA 1
ATOM 3607 C C . LYS B 1 231 ? -15.188 15.07 -9.328 1 89.5 231 LYS B C 1
ATOM 3609 O O . LYS B 1 231 ? -16.344 14.938 -8.922 1 89.5 231 LYS B O 1
ATOM 3614 N N . ILE B 1 232 ? -14.672 14.242 -10.219 1 88.5 232 ILE B N 1
ATOM 3615 C CA . ILE B 1 232 ? -15.438 13.164 -10.844 1 88.5 232 ILE B CA 1
ATOM 3616 C C . ILE B 1 232 ? -15.781 12.102 -9.805 1 88.5 232 ILE B C 1
ATOM 3618 O O . ILE B 1 232 ? -16.938 11.688 -9.695 1 88.5 232 ILE B O 1
ATOM 3622 N N . GLY B 1 233 ? -14.797 11.695 -9.023 1 88.25 233 GLY B N 1
ATOM 3623 C CA . GLY B 1 233 ? -14.977 10.68 -7.996 1 88.25 233 GLY B CA 1
ATOM 3624 C C . GLY B 1 233 ? -15.961 11.094 -6.918 1 88.25 233 GLY B C 1
ATOM 3625 O O . GLY B 1 233 ? -16.703 10.258 -6.398 1 88.25 233 GLY B O 1
ATOM 3626 N N . SER B 1 234 ? -15.93 12.375 -6.652 1 88.94 234 SER B N 1
ATOM 3627 C CA . SER B 1 234 ? -16.797 12.875 -5.594 1 88.94 234 SER B CA 1
ATOM 3628 C C . SER B 1 234 ? -18.266 12.719 -5.969 1 88.94 234 SER B C 1
ATOM 3630 O O . SER B 1 234 ? -19.141 12.641 -5.09 1 88.94 234 SER B O 1
ATOM 3632 N N . LYS B 1 235 ? -18.562 12.656 -7.219 1 87.75 235 LYS B N 1
ATOM 3633 C CA . LYS B 1 235 ? -19.938 12.477 -7.68 1 87.75 235 LYS B CA 1
ATOM 3634 C C . LYS B 1 235 ? -20.406 11.039 -7.465 1 87.75 235 LYS B C 1
ATOM 3636 O O . LYS B 1 235 ? -21.594 10.75 -7.523 1 87.75 235 LYS B O 1
ATOM 3641 N N . MET B 1 236 ? -19.438 10.211 -7.223 1 82.69 236 MET B N 1
ATOM 3642 C CA . MET B 1 236 ? -19.75 8.797 -7.016 1 82.69 236 MET B CA 1
ATOM 3643 C C . MET B 1 236 ? -20.016 8.508 -5.543 1 82.69 236 MET B C 1
ATOM 3645 O O . MET B 1 236 ? -20.484 7.43 -5.195 1 82.69 236 MET B O 1
ATOM 3649 N N . VAL B 1 237 ? -19.703 9.469 -4.719 1 81.12 237 VAL B N 1
ATOM 3650 C CA . VAL B 1 237 ? -19.875 9.281 -3.279 1 81.12 237 VAL B CA 1
ATOM 3651 C C . VAL B 1 237 ? -21.359 9.367 -2.916 1 81.12 237 VAL B C 1
ATOM 3653 O O . VAL B 1 237 ? -22.047 10.281 -3.354 1 81.12 237 VAL B O 1
ATOM 3656 N N . LYS B 1 238 ? -21.984 8.43 -2.188 1 71.12 238 LYS B N 1
ATOM 3657 C CA . LYS B 1 238 ? -23.391 8.398 -1.777 1 71.12 238 LYS B CA 1
ATOM 3658 C C . LYS B 1 238 ? -23.641 9.359 -0.617 1 71.12 238 LYS B C 1
ATOM 3660 O O . LYS B 1 238 ? -22.781 9.523 0.256 1 71.12 238 LYS B O 1
#

Sequence (476 aa):
MKIVITGATSGIGRQLAMDYHAEGHEVYALGRNEQALEELRSHGLSTGKVDLTDKEATLVWFSTLESVDLAILNAGTCEYVDLPQFDSSLIQRVMRSNVESMAISIEAVLPLLRKSATGHLAAVGSSAAYVPLPRAEAYGASKAAIAYMINTLRIDLHQENITVSLICPGFVKTPLTDLNDFPMPFRISVEQASNYIRNGLSKKRAEVHFPKRFTVLLKLLALLPSPLWTKIGSKMVKMKIVITGATSGIGRQLAMDYHAEGHEVYALGRNEQALEELRSHGLSTGKVDLTDKEATLVWFSTLESVDLAILNAGTCEYVDLPQFDSSLIQRVMRSNVESMAISIEAVLPLLRKSATGHLAAVGSSAAYVPLPRAEAYGASKAAIAYMINTLRIDLHQENITVSLICPGFVKTPLTDLNDFPMPFRISVEQASNYIRNGLSKKRAEVHFPKRFTVLLKLLALLPSPLWTKIGSKMVK

Radius of gyration: 22.28 Å; Cα contacts (8 Å, |Δi|>4): 1033; chains: 2; bounding box: 47×67×47 Å

Nearest PDB structures (foldseek):
  8xwk-assembly3_C  TM=8.929E-01  e=1.216E-16  Herbaspirillum huttiense
  4yqz-assembly1_B  TM=8.775E-01  e=2.157E-15  Thermus thermophilus HB27
  8sby-assembly2_B  TM=8.639E-01  e=1.467E-14  Klebsiella aerogenes KCTC 2190
  8sbz-assembly1_A  TM=8.599E-01  e=4.864E-14  Klebsiella aerogenes KCTC 2190
  2fwm-assembly1_X  TM=8.453E-01  e=7.211E-13  Escherichia coli

pLDDT: mean 96.13, std 3.99, range [71.06, 98.94]

Organism: Desulfotalea psychrophila (strain LSv54 / DSM 12343) (NCBI:txid177439)